Protein AF-A0A2D6VKR4-F1 (afdb_monomer_lite)

Foldseek 3Di:
DALCCQLVCCDADAPLPDACQQPAEQASVCANVQQYAHANLNYACQNYAELHCNCANVQNHAYENQNYACQNHAEQHLNCALNQQYAYANLSYDCQNHPACHNNCHNHPNHDLLSLQSNQLRPLVHPRDDDPSLLSNADAPVCLLVLLCCCVVPVVNSCRRNRDQCFGRDLRYQELDCSCALVQCDADHNQVYACLNHQEQACNQHNVQQHAAANLPHNCQNHNYHHCNNPVVNNYDLQSLQSNCVRVVVHPNDDDDSVVSDDDHFDWWADWDWPDAQEDEAQDDFFAFRTFIDIGGPDPPWQKFKAWHDDFRACCQWGAGRRGTITGRDGHDCVVDFKGKTKMWMGTPNGRIDIDIHIHGYDDPDDDDDDDDDDDDDDDDDDPDDPPDWDWDWAAFEDEAPDFFFDFRTAIDIPPDDQPWDKDKFWDDDDFQQCVVQWDQDPNRTITGRGGHHPVPDDQWHKTKMKIDTPDPDIDIDMGIHGYDYNPDDDDDDDDDDDDDDDDDDDDDDDDDDDDDDDDDDDDDDDDDDDPQDQPQWWEKAWDDWDADPLRKTKTKIFTPGRNPFDWPWKAKWKDLDPVSRVIDGDTADDDPGMHIDIHPDDDAQGKMKMWIWIGGPRGIDIHDIDIDGHHHDDDDPDPPPDWDDPDPCWIADPFQGIWRDDPPQWIQRDVFGIKGQDPPNQAFIWGQDPFAGIDTDGNVCVVQCDDDDPQADWHDWAAGVVGDTWIQHRPVRDTHD

Radius of gyration: 37.95 Å; chains: 1; bounding box: 84×70×121 Å

Sequence (738 aa):
MGEMFQNAHAFDQAIGKWDTSSVINMGNMFIGARAFNQPIGNWDTSSVRTMTHMFTFAKSFNQPLNIWTVSSVVNMLNMFKSAESFNQDISDWNVSSVNDMSEMFDDTPALSNANRGKIHSAFSSNKNWPYDWLQYVVIDDSNFQTAINLWFDNNQEAITTFGHISDWNVSGVTDMSDAFMHRGTFNEDLAAWDVSQVLNMSQMFRGAFKFNQSIAHWEISNVSKMTNIFGDGSSLSDANKGLIHSTFSKNKNWPYDWSNYDVAPNSAPTDLNATGPLVILENQPIGSFVGQFTANDPDANTILTFTLVGGANDNHFFSIDTNGKLTAAAVFDYESNESYQIRVKVRDQFNLFVKHDFAVKVLDILKEGGKKEDEGSKGDKNSTKDTTVPKLTLSNHTIKANQPKGTIVGKISTEGHDKDHTVEYSLISGKGSKSNDLFYIGPFNNLRTKQSFDFDKDDRNMSVRVLAKGQGDSSLEKRFSLFLLNENFVDYNGTKPPYDDGNYTHDQNGTKPPLDDHNKTGDQKDTIDNPKKTLFGHPLVRTLDVNLSKEGNYQFTGKILSDGGGEILETGIEISNNLFFRNSQFVPVELKETRIKLVLTELEPGTRYYFRAYARNKLGESKGSIKRLLTPPEPQPKTFWSRLEDVGGSWKKSPWFGSFLLQENQWAYHEAMGWIYIPEEQKNGLWIWREANGWLWTDRQSWPFLWQNDFSNWLYLFPSRPGRDPIFYDYGYSKYRK

pLDDT: mean 72.86, std 21.3, range [21.88, 98.62]

Structure (mmCIF, N/CA/C/O backbone):
data_AF-A0A2D6VKR4-F1
#
_entry.id   AF-A0A2D6VKR4-F1
#
loop_
_atom_site.group_PDB
_atom_site.id
_atom_site.type_symbol
_atom_site.label_atom_id
_atom_site.label_alt_id
_atom_site.label_comp_id
_atom_site.label_asym_id
_atom_site.label_entity_id
_atom_site.label_seq_id
_atom_site.pdbx_PDB_ins_code
_atom_site.Cartn_x
_atom_site.Cartn_y
_atom_site.Cartn_z
_atom_site.occupancy
_atom_site.B_iso_or_equiv
_atom_site.auth_seq_id
_atom_site.auth_comp_id
_atom_site.auth_asym_id
_atom_site.auth_atom_id
_atom_site.pdbx_PDB_model_num
ATOM 1 N N . MET A 1 1 ? -37.914 0.509 -2.077 1.00 85.56 1 MET A N 1
ATOM 2 C CA . MET A 1 1 ? -38.138 -0.835 -1.514 1.00 85.56 1 MET A CA 1
ATOM 3 C C . MET A 1 1 ? -37.143 -1.106 -0.380 1.00 85.56 1 MET A C 1
ATOM 5 O O . MET A 1 1 ? -36.602 -2.199 -0.300 1.00 85.56 1 MET A O 1
ATOM 9 N N . GLY A 1 2 ? -36.880 -0.129 0.499 1.00 84.06 2 GLY A N 1
ATOM 10 C CA . GLY A 1 2 ? -35.953 -0.353 1.610 1.00 84.06 2 GLY A CA 1
ATOM 11 C C . GLY A 1 2 ? -36.505 -1.368 2.613 1.00 84.06 2 GLY A C 1
ATOM 12 O O . GLY A 1 2 ? -37.723 -1.515 2.710 1.00 84.06 2 GLY A O 1
ATOM 13 N N . GLU A 1 3 ? -35.613 -2.079 3.306 1.00 91.88 3 GLU A N 1
ATOM 14 C CA . GLU A 1 3 ? -35.911 -3.031 4.406 1.00 91.88 3 GLU A CA 1
ATOM 15 C C . GLU A 1 3 ? -36.812 -4.235 4.048 1.00 91.88 3 GLU A C 1
ATOM 17 O O . GLU A 1 3 ? -37.084 -5.081 4.895 1.00 91.88 3 GLU A O 1
ATOM 22 N N . MET A 1 4 ? -37.242 -4.367 2.788 1.00 93.31 4 MET A N 1
ATOM 23 C CA . MET A 1 4 ? -38.348 -5.246 2.381 1.00 93.31 4 MET A CA 1
ATOM 24 C C . MET A 1 4 ? -38.142 -6.744 2.670 1.00 93.31 4 MET A C 1
ATOM 26 O O . MET A 1 4 ? -39.122 -7.451 2.906 1.00 93.31 4 MET A O 1
ATOM 30 N N . PHE A 1 5 ? -36.895 -7.221 2.675 1.00 95.81 5 PHE A N 1
ATOM 31 C CA . PHE A 1 5 ? -36.516 -8.592 3.033 1.00 95.81 5 PHE A CA 1
ATOM 32 C C . PHE A 1 5 ? -35.473 -8.631 4.167 1.00 95.81 5 PHE A C 1
ATOM 34 O O . PHE A 1 5 ? -34.733 -9.609 4.308 1.00 95.81 5 PHE A O 1
ATOM 41 N N . GLN A 1 6 ? -35.423 -7.586 5.004 1.00 93.44 6 GLN A N 1
ATOM 42 C CA . GLN A 1 6 ? -34.548 -7.525 6.175 1.00 93.44 6 GLN A CA 1
ATOM 43 C C . GLN A 1 6 ? -34.755 -8.746 7.089 1.00 93.44 6 GLN A C 1
ATOM 45 O O . GLN A 1 6 ? -35.867 -9.063 7.506 1.00 93.44 6 GLN A O 1
ATOM 50 N N . ASN A 1 7 ? -33.654 -9.429 7.407 1.00 90.75 7 ASN A N 1
ATOM 51 C CA . ASN A 1 7 ? -33.581 -10.654 8.207 1.00 90.75 7 ASN A CA 1
ATOM 52 C C . ASN A 1 7 ? -34.474 -11.812 7.723 1.00 90.75 7 ASN A C 1
ATOM 54 O O . ASN A 1 7 ? -34.692 -12.778 8.457 1.00 90.75 7 ASN A O 1
ATOM 58 N N . ALA A 1 8 ? -34.923 -11.792 6.464 1.00 92.12 8 ALA A N 1
ATOM 59 C CA . ALA A 1 8 ? -35.636 -12.902 5.843 1.00 92.12 8 ALA A CA 1
ATOM 60 C C . ALA A 1 8 ? -34.650 -14.032 5.473 1.00 92.12 8 ALA A C 1
ATOM 62 O O . ALA A 1 8 ? -34.395 -14.306 4.304 1.00 92.12 8 ALA A O 1
ATOM 63 N N . HIS A 1 9 ? -34.049 -14.681 6.479 1.00 90.94 9 HIS A N 1
ATOM 64 C CA . HIS A 1 9 ? -32.881 -15.564 6.328 1.00 90.94 9 HIS A CA 1
ATOM 65 C C . HIS A 1 9 ? -33.040 -16.686 5.283 1.00 90.94 9 HIS A C 1
ATOM 67 O O . HIS A 1 9 ? -32.046 -17.084 4.681 1.00 90.94 9 HIS A O 1
ATOM 73 N N . ALA A 1 10 ? -34.265 -17.182 5.080 1.00 94.81 10 ALA A N 1
ATOM 74 C CA . ALA A 1 10 ? -34.608 -18.251 4.138 1.00 94.81 10 ALA A CA 1
ATOM 75 C C . ALA A 1 10 ? -35.310 -17.751 2.853 1.00 94.81 10 ALA A C 1
ATOM 77 O O . ALA A 1 10 ? -35.881 -18.552 2.114 1.00 94.81 10 ALA A O 1
ATOM 78 N N . PHE A 1 11 ? -35.326 -16.439 2.596 1.00 96.12 11 PHE A N 1
ATOM 79 C CA . PHE A 1 11 ? -35.932 -15.879 1.391 1.00 96.12 11 PHE A CA 1
ATOM 80 C C . PHE A 1 11 ? -35.013 -16.057 0.179 1.00 96.12 11 PHE A C 1
ATOM 82 O O . PHE A 1 11 ? -33.956 -15.443 0.095 1.00 96.12 11 PHE A O 1
ATOM 89 N N . ASP A 1 12 ? -35.462 -16.863 -0.779 1.00 96.56 12 ASP A N 1
ATOM 90 C CA . ASP A 1 12 ? -34.831 -17.039 -2.087 1.00 96.56 12 ASP A CA 1
ATOM 91 C C . ASP A 1 12 ? -35.929 -17.250 -3.146 1.00 96.56 12 ASP A C 1
ATOM 93 O O . ASP A 1 12 ? -36.157 -18.354 -3.632 1.00 96.56 12 ASP A O 1
ATOM 97 N N . GLN A 1 13 ? -36.744 -16.217 -3.403 1.00 96.94 13 GLN A N 1
ATOM 98 C CA . GLN A 1 13 ? -37.906 -16.294 -4.307 1.00 96.94 13 GLN A CA 1
ATOM 99 C C . GLN A 1 13 ? -37.791 -15.297 -5.463 1.00 96.94 13 GLN A C 1
ATOM 101 O O . GLN A 1 13 ? -37.362 -14.160 -5.279 1.00 96.94 13 GLN A O 1
ATOM 106 N N . ALA A 1 14 ? -38.162 -15.735 -6.668 1.00 96.12 14 ALA A N 1
ATOM 107 C CA . ALA A 1 14 ? -37.860 -15.034 -7.913 1.00 96.12 14 ALA A CA 1
ATOM 108 C C . ALA A 1 14 ? -38.574 -13.670 -8.043 1.00 96.12 14 ALA A C 1
ATOM 110 O O . ALA A 1 14 ? -39.765 -13.598 -8.348 1.00 96.12 14 ALA A O 1
ATOM 111 N N . ILE A 1 15 ? -37.807 -12.586 -7.881 1.00 97.06 15 ILE A N 1
ATOM 112 C CA . ILE A 1 15 ? -38.267 -11.181 -7.940 1.00 97.06 15 ILE A CA 1
ATOM 113 C C . ILE A 1 15 ? -37.650 -10.361 -9.091 1.00 97.06 15 ILE A C 1
ATOM 115 O O . ILE A 1 15 ? -38.004 -9.201 -9.291 1.00 97.06 15 ILE A O 1
ATOM 119 N N . GLY A 1 16 ? -36.806 -10.966 -9.935 1.00 94.69 16 GLY A N 1
ATOM 120 C CA . GLY A 1 16 ? -36.183 -10.328 -11.112 1.00 94.69 16 GLY A CA 1
ATOM 121 C C . GLY A 1 16 ? -37.137 -9.871 -12.233 1.00 94.69 16 GLY A C 1
ATOM 122 O O . GLY A 1 16 ? -36.677 -9.478 -13.300 1.00 94.69 16 GLY A O 1
ATOM 123 N N . LYS A 1 17 ? -38.459 -9.948 -12.020 1.00 96.81 17 LYS A N 1
ATOM 124 C CA . LYS A 1 17 ? -39.517 -9.432 -12.914 1.00 96.81 17 LYS A CA 1
ATOM 125 C C . LYS A 1 17 ? -40.234 -8.191 -12.362 1.00 96.81 17 LYS A C 1
ATOM 127 O O . LYS A 1 17 ? -41.232 -7.767 -12.938 1.00 96.81 17 LYS A O 1
ATOM 132 N N . TRP A 1 18 ? -39.802 -7.663 -11.219 1.00 96.75 18 TRP A N 1
ATOM 133 C CA . TRP A 1 18 ? -40.366 -6.442 -10.648 1.00 96.75 18 TRP A CA 1
ATOM 134 C C . TRP A 1 18 ? -39.934 -5.210 -11.447 1.00 96.75 18 TRP A C 1
ATOM 136 O O . TRP A 1 18 ? -38.779 -5.108 -11.849 1.00 96.75 18 TRP A O 1
ATOM 146 N N . ASP A 1 19 ? -40.857 -4.267 -11.635 1.00 97.19 19 ASP A N 1
ATOM 147 C CA . ASP A 1 19 ? -40.530 -2.925 -12.112 1.00 97.19 19 ASP A CA 1
ATOM 148 C C . ASP A 1 19 ? -39.933 -2.116 -10.951 1.00 97.19 19 ASP A C 1
ATOM 150 O O . ASP A 1 19 ? -40.583 -1.889 -9.925 1.00 97.19 19 ASP A O 1
ATOM 154 N N . THR A 1 20 ? -38.675 -1.713 -11.108 1.00 97.25 20 THR A N 1
ATOM 155 C CA . THR A 1 20 ? -37.923 -0.911 -10.137 1.00 97.25 20 THR A CA 1
ATOM 156 C C . THR A 1 20 ? -37.637 0.511 -10.620 1.00 97.25 20 THR A C 1
ATOM 158 O O . THR A 1 20 ? -37.043 1.284 -9.872 1.00 97.25 20 THR A O 1
ATOM 161 N N . SER A 1 21 ? -38.107 0.898 -11.812 1.00 97.38 21 SER A N 1
ATOM 162 C CA . SER A 1 21 ? -37.782 2.175 -12.477 1.00 97.38 21 SER A CA 1
ATOM 163 C C . SER A 1 21 ? -38.080 3.423 -11.639 1.00 97.38 21 SER A C 1
ATOM 165 O O . SER A 1 21 ? -37.397 4.439 -11.743 1.00 97.38 21 SER A O 1
ATOM 167 N N . SER A 1 22 ? -39.080 3.346 -10.757 1.00 97.06 22 SER A N 1
ATOM 168 C CA . SER A 1 22 ? -39.495 4.429 -9.852 1.00 97.06 22 SER A CA 1
ATOM 169 C C . SER A 1 22 ? -38.917 4.317 -8.427 1.00 97.06 22 SER A C 1
ATOM 171 O O . SER A 1 22 ? -39.342 5.040 -7.523 1.00 97.06 22 SER A O 1
ATOM 173 N N . VAL A 1 23 ? -37.980 3.396 -8.170 1.00 97.69 23 VAL A N 1
ATOM 174 C CA . VAL A 1 23 ? -37.443 3.141 -6.823 1.00 97.69 23 VAL A CA 1
ATOM 175 C C . VAL A 1 23 ? -36.284 4.086 -6.503 1.00 97.69 23 VAL A C 1
ATOM 177 O O . VAL A 1 23 ? -35.209 3.995 -7.078 1.00 97.69 23 VAL A O 1
ATOM 180 N N . ILE A 1 24 ? -36.487 4.957 -5.511 1.00 96.94 24 ILE A N 1
ATOM 181 C CA . ILE A 1 24 ? -35.480 5.935 -5.054 1.00 96.94 24 ILE A CA 1
ATOM 182 C C . ILE A 1 24 ? -34.554 5.361 -3.960 1.00 96.94 24 ILE A C 1
ATOM 184 O O . ILE A 1 24 ? -33.400 5.768 -3.830 1.00 96.94 24 ILE A O 1
ATOM 188 N N . ASN A 1 25 ? -35.034 4.399 -3.169 1.00 96.75 25 ASN A N 1
ATOM 189 C CA . ASN A 1 25 ? -34.314 3.830 -2.025 1.00 96.75 25 ASN A CA 1
ATOM 190 C C . ASN A 1 25 ? -34.387 2.291 -2.049 1.00 96.75 25 ASN A C 1
ATOM 192 O O . ASN A 1 25 ? -35.492 1.730 -2.057 1.00 96.75 25 ASN A O 1
ATOM 196 N N . MET A 1 26 ? -33.221 1.635 -2.051 1.00 97.81 26 MET A N 1
ATOM 197 C CA . MET A 1 26 ? -33.034 0.178 -1.930 1.00 97.81 26 MET A CA 1
ATOM 198 C C . MET A 1 26 ? -32.173 -0.212 -0.707 1.00 97.81 26 MET A C 1
ATOM 200 O O . MET A 1 26 ? -31.760 -1.363 -0.579 1.00 97.81 26 MET A O 1
ATOM 204 N N . GLY A 1 27 ? -31.899 0.727 0.203 1.00 96.31 27 GLY A N 1
ATOM 205 C CA . GLY A 1 27 ? -31.113 0.467 1.408 1.00 96.31 27 GLY A CA 1
ATOM 206 C C . GLY A 1 27 ? -31.760 -0.584 2.317 1.00 96.31 27 GLY A C 1
ATOM 207 O O . GLY A 1 27 ? -32.985 -0.722 2.357 1.00 96.31 27 GLY A O 1
ATOM 208 N N . ASN A 1 28 ? -30.937 -1.357 3.025 1.00 95.12 28 ASN A N 1
ATOM 209 C CA . ASN A 1 28 ? -31.336 -2.469 3.894 1.00 95.12 28 ASN A CA 1
ATOM 210 C C . ASN A 1 28 ? -32.180 -3.572 3.200 1.00 95.12 28 ASN A C 1
ATOM 212 O O . ASN A 1 28 ? -32.733 -4.420 3.896 1.00 95.12 28 ASN A O 1
ATOM 216 N N . MET A 1 29 ? -32.355 -3.580 1.867 1.00 96.62 29 MET A N 1
ATOM 217 C CA . MET A 1 29 ? -33.404 -4.396 1.228 1.00 96.62 29 MET A CA 1
ATOM 218 C C . MET A 1 29 ? -33.239 -5.907 1.450 1.00 96.62 29 MET A C 1
ATOM 220 O O . MET A 1 29 ? -34.244 -6.576 1.682 1.00 96.62 29 MET A O 1
ATOM 224 N N . PHE A 1 30 ? -32.006 -6.425 1.435 1.00 97.56 30 PHE A N 1
ATOM 225 C CA . PHE A 1 30 ? -31.678 -7.839 1.665 1.00 97.56 30 PHE A CA 1
ATOM 226 C C . PHE A 1 30 ? -30.737 -8.050 2.862 1.00 97.56 30 PHE A C 1
ATOM 228 O O . PHE A 1 30 ? -30.095 -9.099 2.956 1.00 97.56 30 PHE A O 1
ATOM 235 N N . ILE A 1 31 ? -30.642 -7.089 3.795 1.00 96.88 31 ILE A N 1
ATOM 236 C CA . ILE A 1 31 ? -29.760 -7.239 4.963 1.00 96.88 31 ILE A CA 1
ATOM 237 C C . ILE A 1 31 ? -30.145 -8.485 5.769 1.00 96.88 31 ILE A C 1
ATOM 239 O O . ILE A 1 31 ? -31.278 -8.625 6.224 1.00 96.88 31 ILE A O 1
ATOM 243 N N . GLY A 1 32 ? -29.216 -9.425 5.926 1.00 88.50 32 GLY A N 1
ATOM 244 C CA . GLY A 1 32 ? -29.462 -10.701 6.594 1.00 88.50 32 GLY A CA 1
ATOM 245 C C . GLY A 1 32 ? -30.351 -11.686 5.823 1.00 88.50 32 GLY A C 1
ATOM 246 O O . GLY A 1 32 ? -30.724 -12.711 6.397 1.00 88.50 32 GLY A O 1
ATOM 247 N N . ALA A 1 33 ? -30.682 -11.455 4.548 1.00 94.25 33 ALA A N 1
ATOM 248 C CA . ALA A 1 33 ? -31.381 -12.425 3.695 1.00 94.25 33 ALA A CA 1
ATOM 249 C C . ALA A 1 33 ? -30.411 -13.530 3.224 1.00 94.25 33 ALA A C 1
ATOM 251 O O . ALA A 1 33 ? -30.072 -13.643 2.050 1.00 94.25 33 ALA A O 1
ATOM 252 N N . ARG A 1 34 ? -29.901 -14.319 4.180 1.00 95.69 34 ARG A N 1
ATOM 253 C CA . ARG A 1 34 ? -28.723 -15.197 4.028 1.00 95.69 34 ARG A CA 1
ATOM 254 C C . ARG A 1 34 ? -28.776 -16.130 2.816 1.00 95.69 34 ARG A C 1
ATOM 256 O O . ARG A 1 34 ? -27.740 -16.313 2.190 1.00 95.69 34 ARG A O 1
ATOM 263 N N . ALA A 1 35 ? -29.943 -16.700 2.509 1.00 96.25 35 ALA A N 1
ATOM 264 C CA . ALA A 1 35 ? -30.140 -17.635 1.399 1.00 96.25 35 ALA A CA 1
ATOM 265 C C . ALA A 1 35 ? -30.378 -16.975 0.024 1.00 96.25 35 ALA A C 1
ATOM 267 O O . ALA A 1 35 ? -30.402 -17.687 -0.975 1.00 96.25 35 ALA A O 1
ATOM 268 N N . PHE A 1 36 ? -30.576 -15.654 -0.047 1.00 98.31 36 PHE A N 1
ATOM 269 C CA . PHE A 1 36 ? -31.013 -14.982 -1.271 1.00 98.31 36 PHE A CA 1
ATOM 270 C C . PHE A 1 36 ? -29.933 -14.991 -2.362 1.00 98.31 36 PHE A C 1
ATOM 272 O O . PHE A 1 36 ? -28.846 -14.446 -2.174 1.00 98.31 36 PHE A O 1
ATOM 279 N N . ASN A 1 37 ? -30.251 -15.559 -3.527 1.00 98.12 37 ASN A N 1
ATOM 280 C CA . ASN A 1 37 ? -29.364 -15.598 -4.692 1.00 98.12 37 ASN A CA 1
ATOM 281 C C . ASN A 1 37 ? -30.137 -15.519 -6.029 1.00 98.12 37 ASN A C 1
ATOM 283 O O . ASN A 1 37 ? -29.706 -16.072 -7.039 1.00 98.12 37 ASN A O 1
ATOM 287 N N . GLN A 1 38 ? -31.301 -14.858 -6.058 1.00 98.00 38 GLN A N 1
ATOM 288 C CA . GLN A 1 38 ? -32.125 -14.765 -7.272 1.00 98.00 38 GLN A CA 1
ATOM 289 C C . GLN A 1 38 ? -31.621 -13.695 -8.253 1.00 98.00 38 GLN A C 1
ATOM 291 O O . GLN A 1 38 ? -31.238 -12.606 -7.819 1.00 98.00 38 GLN A O 1
ATOM 296 N N . PRO A 1 39 ? -31.681 -13.942 -9.577 1.00 97.25 39 PRO A N 1
ATOM 297 C CA . PRO A 1 39 ? -31.188 -13.005 -10.583 1.00 97.25 39 PRO A CA 1
ATOM 298 C C . PRO A 1 39 ? -32.005 -11.704 -10.598 1.00 97.25 39 PRO A C 1
ATOM 300 O O . PRO A 1 39 ? -33.188 -11.700 -10.945 1.00 97.25 39 PRO A O 1
ATOM 303 N N . ILE A 1 40 ? -31.344 -10.597 -10.251 1.00 97.94 40 ILE A N 1
ATOM 304 C CA . ILE A 1 40 ? -31.904 -9.231 -10.188 1.00 97.94 40 ILE A CA 1
ATOM 305 C C . ILE A 1 40 ? -31.124 -8.208 -11.035 1.00 97.94 40 ILE A C 1
ATOM 307 O O . ILE A 1 40 ? -31.418 -7.017 -10.992 1.00 97.94 40 ILE A O 1
ATOM 311 N N . GLY A 1 41 ? -30.167 -8.654 -11.860 1.00 96.12 41 GLY A N 1
ATOM 312 C CA . GLY A 1 41 ? -29.412 -7.772 -12.762 1.00 96.12 41 GLY A CA 1
ATOM 313 C C . GLY A 1 41 ? -30.306 -6.946 -13.701 1.00 96.12 41 GLY A C 1
ATOM 314 O O . GLY A 1 41 ? -30.007 -5.794 -13.969 1.00 96.12 41 GLY A O 1
ATOM 315 N N . ASN A 1 42 ? -31.460 -7.484 -14.114 1.00 96.25 42 ASN A N 1
ATOM 316 C CA . ASN A 1 42 ? -32.424 -6.808 -14.998 1.00 96.25 42 ASN A CA 1
ATOM 317 C C . ASN A 1 42 ? -33.233 -5.667 -14.336 1.00 96.25 42 ASN A C 1
ATOM 319 O O . ASN A 1 42 ? -34.141 -5.129 -14.969 1.00 96.25 42 ASN A O 1
ATOM 323 N N . TRP A 1 43 ? -32.981 -5.334 -13.067 1.00 97.88 43 TRP A N 1
ATOM 324 C CA . TRP A 1 43 ? -33.627 -4.206 -12.394 1.00 97.88 43 TRP A CA 1
ATOM 325 C C . TRP A 1 43 ? -33.088 -2.860 -12.900 1.00 97.88 43 TRP A C 1
ATOM 327 O O . TRP A 1 43 ? -31.880 -2.643 -12.961 1.00 97.88 43 TRP A O 1
ATOM 337 N N . ASP A 1 44 ? -33.992 -1.925 -13.198 1.00 97.75 44 ASP A N 1
ATOM 338 C CA . ASP A 1 44 ? -33.638 -0.522 -13.418 1.00 97.75 44 ASP A CA 1
ATOM 339 C C . ASP A 1 44 ? -33.310 0.137 -12.070 1.00 97.75 44 ASP A C 1
ATOM 341 O O . ASP A 1 44 ? -34.152 0.190 -11.167 1.00 97.75 44 ASP A O 1
ATOM 345 N N . THR A 1 45 ? -32.078 0.625 -11.937 1.00 97.75 45 THR A N 1
ATOM 346 C CA . THR A 1 45 ? -31.575 1.324 -10.748 1.00 97.75 45 THR A CA 1
ATOM 347 C C . THR A 1 45 ? -31.337 2.819 -10.974 1.00 97.75 45 THR A C 1
ATOM 349 O O . THR A 1 45 ? -30.872 3.498 -10.061 1.00 97.75 45 THR A O 1
ATOM 352 N N . SER A 1 46 ? -31.653 3.367 -12.152 1.00 97.94 46 SER A N 1
ATOM 353 C CA . SER A 1 46 ? -31.311 4.751 -12.533 1.00 97.94 46 SER A CA 1
ATOM 354 C C . SER A 1 46 ? -31.941 5.824 -11.621 1.00 97.94 46 SER A C 1
ATOM 356 O O . SER A 1 46 ? -31.340 6.868 -11.336 1.00 97.94 46 SER A O 1
ATOM 358 N N . SER A 1 47 ? -33.127 5.543 -11.076 1.00 97.75 47 SER A N 1
ATOM 359 C CA . SER A 1 47 ? -33.812 6.385 -10.082 1.00 97.75 47 SER A CA 1
ATOM 360 C C . SER A 1 47 ? -33.295 6.231 -8.647 1.00 97.75 47 SER A C 1
ATOM 362 O O . SER A 1 47 ? -33.644 7.047 -7.789 1.00 97.75 47 SER A O 1
ATOM 364 N N . VAL A 1 48 ? -32.451 5.237 -8.354 1.00 98.31 48 VAL A N 1
ATOM 365 C CA . VAL A 1 48 ? -31.971 4.961 -6.991 1.00 98.31 48 VAL A CA 1
ATOM 366 C C . VAL A 1 48 ? -31.005 6.056 -6.532 1.00 98.31 48 VAL A C 1
ATOM 368 O O . VAL A 1 48 ? -30.278 6.658 -7.325 1.00 98.31 48 VAL A O 1
ATOM 371 N N . ARG A 1 49 ? -31.030 6.358 -5.230 1.00 96.38 49 ARG A N 1
ATOM 372 C CA . ARG A 1 49 ? -30.150 7.327 -4.555 1.00 96.38 49 ARG A CA 1
ATOM 373 C C . ARG A 1 49 ? -29.371 6.717 -3.385 1.00 96.38 49 ARG A C 1
ATOM 375 O O . ARG A 1 49 ? -28.297 7.209 -3.059 1.00 96.38 49 ARG A O 1
ATOM 382 N N . THR A 1 50 ? -29.858 5.633 -2.779 1.00 96.44 50 THR A N 1
ATOM 383 C CA . THR A 1 50 ? -29.180 4.908 -1.685 1.00 96.44 50 THR A CA 1
ATOM 384 C C . THR A 1 50 ? -29.324 3.394 -1.850 1.00 96.44 50 THR A C 1
ATOM 386 O O . THR A 1 50 ? -30.419 2.891 -2.131 1.00 96.44 50 THR A O 1
ATOM 389 N N . MET A 1 51 ? -28.198 2.700 -1.649 1.00 98.00 51 MET A N 1
ATOM 390 C CA . MET A 1 51 ? -28.056 1.239 -1.576 1.00 98.00 51 MET A CA 1
ATOM 391 C C . MET A 1 51 ? -27.348 0.812 -0.268 1.00 98.00 51 MET A C 1
ATOM 393 O O . MET A 1 51 ? -26.760 -0.265 -0.177 1.00 98.00 51 MET A O 1
ATOM 397 N N . THR A 1 52 ? -27.400 1.669 0.757 1.00 96.81 52 THR A N 1
ATOM 398 C CA . THR A 1 52 ? -26.807 1.469 2.091 1.00 96.81 52 THR A CA 1
ATOM 399 C C . THR A 1 52 ? -27.220 0.112 2.676 1.00 96.81 52 THR A C 1
ATOM 401 O O . THR A 1 52 ? -28.409 -0.189 2.735 1.00 96.81 52 THR A O 1
ATOM 404 N N . HIS A 1 53 ? -26.262 -0.722 3.077 1.00 96.25 53 HIS A N 1
ATOM 405 C CA . HIS A 1 53 ? -26.462 -2.094 3.570 1.00 96.25 53 HIS A CA 1
ATOM 406 C C . HIS A 1 53 ? -27.294 -3.045 2.673 1.00 96.25 53 HIS A C 1
ATOM 408 O O . HIS A 1 53 ? -27.866 -4.015 3.179 1.00 96.25 53 HIS A O 1
ATOM 414 N N . MET A 1 54 ? -27.433 -2.791 1.362 1.00 97.56 54 MET A N 1
ATOM 415 C CA . MET A 1 54 ? -28.422 -3.503 0.530 1.00 97.56 54 MET A CA 1
ATOM 416 C C . MET A 1 54 ? -28.294 -5.036 0.573 1.00 97.56 54 MET A C 1
ATOM 418 O O . MET A 1 54 ? -29.327 -5.704 0.611 1.00 97.56 54 MET A O 1
ATOM 422 N N . PHE A 1 55 ? -27.071 -5.577 0.629 1.00 98.31 55 PHE A N 1
ATOM 423 C CA . PHE A 1 55 ? -26.760 -7.012 0.693 1.00 98.31 55 PHE A CA 1
ATOM 424 C C . PHE A 1 55 ? -25.914 -7.404 1.922 1.00 98.31 55 PHE A C 1
ATOM 426 O O . PHE A 1 55 ? -25.301 -8.473 1.933 1.00 98.31 55 PHE A O 1
ATOM 433 N N . THR A 1 56 ? -25.870 -6.582 2.979 1.00 97.94 56 THR A N 1
ATOM 434 C CA . THR A 1 56 ? -25.089 -6.903 4.189 1.00 97.94 56 THR A CA 1
ATOM 435 C C . THR A 1 56 ? -25.556 -8.235 4.805 1.00 97.94 56 THR A C 1
ATOM 437 O O . THR A 1 56 ? -26.749 -8.441 5.012 1.00 97.94 56 THR A O 1
ATOM 440 N N . PHE A 1 57 ? -24.652 -9.173 5.094 1.00 93.81 57 PHE A N 1
ATOM 441 C CA . PHE A 1 57 ? -24.958 -10.557 5.511 1.00 93.81 57 PHE A CA 1
ATOM 442 C C . PHE A 1 57 ? -25.830 -11.390 4.534 1.00 93.81 57 PHE A C 1
ATOM 444 O O . PHE A 1 57 ? -26.364 -12.434 4.934 1.00 93.81 57 PHE A O 1
ATOM 451 N N . ALA A 1 58 ? -25.978 -11.001 3.261 1.00 94.81 58 ALA A N 1
ATOM 452 C CA . ALA A 1 58 ? -26.630 -11.816 2.225 1.00 94.81 58 ALA A CA 1
ATOM 453 C C . ALA A 1 58 ? -25.675 -12.921 1.720 1.00 94.81 58 ALA A C 1
ATOM 455 O O . ALA A 1 58 ? -25.233 -12.927 0.575 1.00 94.81 58 ALA A O 1
ATOM 456 N N . LYS A 1 59 ? -25.308 -13.840 2.623 1.00 95.19 59 LYS A N 1
ATOM 457 C CA . LYS A 1 59 ? -24.203 -14.808 2.480 1.00 95.19 59 LYS A CA 1
ATOM 458 C C . LYS A 1 59 ? -24.160 -15.570 1.151 1.00 95.19 59 LYS A C 1
ATOM 460 O O . LYS A 1 59 ? -23.068 -15.783 0.630 1.00 95.19 59 LYS A O 1
ATOM 465 N N . SER A 1 60 ? -25.304 -15.987 0.606 1.00 97.81 60 SER A N 1
ATOM 466 C CA . SER A 1 60 ? -25.390 -16.745 -0.654 1.00 97.81 60 SER A CA 1
ATOM 467 C C . SER A 1 60 ? -25.444 -15.889 -1.927 1.00 97.81 60 SER A C 1
ATOM 469 O O . SER A 1 60 ? -25.430 -16.460 -3.016 1.00 97.81 60 SER A O 1
ATOM 471 N N . PHE A 1 61 ? -25.509 -14.558 -1.830 1.00 98.62 61 PHE A N 1
ATOM 472 C CA . PHE A 1 61 ? -25.741 -13.695 -2.987 1.00 98.62 61 PHE A CA 1
ATOM 473 C C . PHE A 1 61 ? -24.506 -13.577 -3.894 1.00 98.62 61 PHE A C 1
ATOM 475 O O . PHE A 1 61 ? -23.451 -13.102 -3.475 1.00 98.62 61 PHE A O 1
ATOM 482 N N . ASN A 1 62 ? -24.648 -13.984 -5.159 1.00 98.12 62 ASN A N 1
ATOM 483 C CA . ASN A 1 62 ? -23.590 -13.908 -6.168 1.00 98.12 62 ASN A CA 1
ATOM 484 C C . ASN A 1 62 ? -24.165 -13.803 -7.599 1.00 98.12 62 ASN A C 1
ATOM 486 O O . ASN A 1 62 ? -23.835 -14.608 -8.469 1.00 98.12 62 ASN A O 1
ATOM 490 N N . GLN A 1 63 ? -25.074 -12.849 -7.834 1.00 98.00 63 GLN A N 1
ATOM 491 C CA . GLN A 1 63 ? -25.721 -12.629 -9.140 1.00 98.00 63 GLN A CA 1
ATOM 492 C C . GLN A 1 63 ? -25.137 -11.411 -9.869 1.00 98.00 63 GLN A C 1
ATOM 494 O O . GLN A 1 63 ? -24.877 -10.409 -9.206 1.00 98.00 63 GLN A O 1
ATOM 499 N N . PRO A 1 64 ? -24.972 -11.446 -11.206 1.00 96.88 64 PRO A N 1
ATOM 500 C CA . PRO A 1 64 ? -24.346 -10.362 -11.963 1.00 96.88 64 PRO A CA 1
ATOM 501 C C . PRO A 1 64 ? -25.149 -9.058 -11.892 1.00 96.88 64 PRO A C 1
ATOM 503 O O . PRO A 1 64 ? -26.358 -9.046 -12.137 1.00 96.88 64 PRO A O 1
ATOM 506 N N . LEU A 1 65 ? -24.447 -7.960 -11.586 1.00 97.69 65 LEU A N 1
ATOM 507 C CA . LEU A 1 65 ? -25.004 -6.609 -11.417 1.00 97.69 65 LEU A CA 1
ATOM 508 C C . LEU A 1 65 ? -24.368 -5.556 -12.346 1.00 97.69 65 LEU A C 1
ATOM 510 O O . LEU A 1 65 ? -24.648 -4.367 -12.207 1.00 97.69 65 LEU A O 1
ATOM 514 N N . ASN A 1 66 ? -23.504 -5.950 -13.284 1.00 93.44 66 ASN A N 1
ATOM 515 C CA . ASN A 1 66 ? -22.717 -5.006 -14.086 1.00 93.44 66 ASN A CA 1
ATOM 516 C C . ASN A 1 66 ? -23.580 -4.075 -14.969 1.00 93.44 66 ASN A C 1
ATOM 518 O O . ASN A 1 66 ? -23.185 -2.949 -15.242 1.00 93.44 66 ASN A O 1
ATOM 522 N N . ILE A 1 67 ? -24.796 -4.500 -15.339 1.00 94.56 67 ILE A N 1
ATOM 523 C CA . ILE A 1 67 ? -25.758 -3.684 -16.103 1.00 94.56 67 ILE A CA 1
ATOM 524 C C . ILE A 1 67 ? -26.562 -2.672 -15.255 1.00 94.56 67 ILE A C 1
ATOM 526 O O . ILE A 1 67 ? -27.372 -1.924 -15.806 1.00 94.56 67 ILE A O 1
ATOM 530 N N . TRP A 1 68 ? -26.370 -2.621 -13.930 1.00 98.06 68 TRP A N 1
ATOM 531 C CA . TRP A 1 68 ? -27.037 -1.638 -13.068 1.00 98.06 68 TRP A CA 1
ATOM 532 C C . TRP A 1 68 ? -26.506 -0.217 -13.303 1.00 98.06 68 TRP A C 1
ATOM 534 O O . TRP A 1 68 ? -25.318 0.070 -13.175 1.00 98.06 68 TRP A O 1
ATOM 544 N N . THR A 1 69 ? -27.416 0.719 -13.576 1.00 97.69 69 THR A N 1
ATOM 545 C CA . THR A 1 69 ? -27.089 2.146 -13.689 1.00 97.69 69 THR A CA 1
ATOM 546 C C . THR A 1 69 ? -27.057 2.778 -12.298 1.00 97.69 69 THR A C 1
ATOM 548 O O . THR A 1 69 ? -28.099 3.145 -11.756 1.00 97.69 69 THR A O 1
ATOM 551 N N . VAL A 1 70 ? -25.866 2.896 -11.705 1.00 97.69 70 VAL A N 1
ATOM 552 C CA . VAL A 1 70 ? -25.673 3.429 -10.337 1.00 97.69 70 VAL A CA 1
ATOM 553 C C . VAL A 1 70 ? -25.214 4.893 -10.277 1.00 97.69 70 VAL A C 1
ATOM 555 O O . VAL A 1 70 ? -25.008 5.426 -9.193 1.00 97.69 70 VAL A O 1
ATOM 558 N N . SER A 1 71 ? -25.107 5.583 -11.417 1.00 97.56 71 SER A N 1
ATOM 559 C CA . SER A 1 71 ? -24.525 6.936 -11.537 1.00 97.56 71 SER A CA 1
ATOM 560 C C . SER A 1 71 ? -25.220 8.048 -10.736 1.00 97.56 71 SER A C 1
ATOM 562 O O . SER A 1 71 ? -24.665 9.135 -10.599 1.00 97.56 71 SER A O 1
ATOM 564 N N . SER A 1 72 ? -26.421 7.795 -10.205 1.00 97.69 72 SER A N 1
ATOM 565 C CA . SER A 1 72 ? -27.146 8.715 -9.316 1.00 97.69 72 SER A CA 1
ATOM 566 C C . SER A 1 72 ? -27.152 8.296 -7.836 1.00 97.69 72 SER A C 1
ATOM 568 O O . SER A 1 72 ? -27.745 8.990 -7.007 1.00 97.69 72 SER A O 1
ATOM 570 N N . VAL A 1 73 ? -26.529 7.170 -7.481 1.00 98.38 73 VAL A N 1
ATOM 571 C CA . VAL A 1 73 ? -26.423 6.697 -6.095 1.00 98.38 73 VAL A CA 1
ATOM 572 C C . VAL A 1 73 ? -25.396 7.549 -5.347 1.00 98.38 73 VAL A C 1
ATOM 574 O O . VAL A 1 73 ? -24.303 7.795 -5.848 1.00 98.38 73 VAL A O 1
ATOM 577 N N . VAL A 1 74 ? -25.745 8.000 -4.138 1.00 97.38 74 VAL A N 1
ATOM 578 C CA . VAL A 1 74 ? -24.885 8.867 -3.310 1.00 97.38 74 VAL A CA 1
ATOM 579 C C . VAL A 1 74 ? -24.332 8.184 -2.056 1.00 97.38 74 VAL A C 1
ATOM 581 O O . VAL A 1 74 ? -23.437 8.739 -1.424 1.00 97.38 74 VAL A O 1
ATOM 584 N N . ASN A 1 75 ? -24.825 6.993 -1.696 1.00 94.06 75 ASN A N 1
ATOM 585 C CA . ASN A 1 75 ? -24.328 6.200 -0.565 1.00 94.06 75 ASN A CA 1
ATOM 586 C C . ASN A 1 75 ? -24.438 4.686 -0.853 1.00 94.06 75 ASN A C 1
ATOM 588 O O . ASN A 1 75 ? -25.517 4.198 -1.215 1.00 94.06 75 ASN A O 1
ATOM 592 N N . MET A 1 76 ? -23.319 3.979 -0.661 1.00 98.00 76 MET A N 1
ATOM 593 C CA . MET A 1 76 ? -23.148 2.521 -0.764 1.00 98.00 76 MET A CA 1
ATOM 594 C C . MET A 1 76 ? -22.473 1.934 0.498 1.00 98.00 76 MET A C 1
ATOM 596 O O . MET A 1 76 ? -21.877 0.857 0.442 1.00 98.00 76 MET A O 1
ATOM 600 N N . LEU A 1 77 ? -22.568 2.632 1.639 1.00 96.31 77 LEU A N 1
ATOM 601 C CA . LEU A 1 77 ? -22.089 2.184 2.952 1.00 96.31 77 LEU A CA 1
ATOM 602 C C . LEU A 1 77 ? -22.453 0.717 3.179 1.00 96.31 77 LEU A C 1
ATOM 604 O O . LEU A 1 77 ? -23.628 0.352 3.059 1.00 96.31 77 LEU A O 1
ATOM 608 N N . ASN A 1 78 ? -21.465 -0.109 3.535 1.00 95.06 78 ASN A N 1
ATOM 609 C CA . ASN A 1 78 ? -21.660 -1.508 3.915 1.00 95.06 78 ASN A CA 1
ATOM 610 C C . ASN A 1 78 ? -22.332 -2.414 2.847 1.00 95.06 78 ASN A C 1
ATOM 612 O O . ASN A 1 78 ? -22.738 -3.531 3.178 1.00 95.06 78 ASN A O 1
ATOM 616 N N . MET A 1 79 ? -22.490 -1.973 1.587 1.00 97.81 79 MET A N 1
ATOM 617 C CA . MET A 1 79 ? -23.437 -2.572 0.625 1.00 97.81 79 MET A CA 1
ATOM 618 C C . MET A 1 79 ? -23.315 -4.097 0.454 1.00 97.81 79 MET A C 1
ATOM 620 O O . MET A 1 79 ? -24.353 -4.751 0.362 1.00 97.81 79 MET A O 1
ATOM 624 N N . PHE A 1 80 ? -22.101 -4.658 0.468 1.00 98.38 80 PHE A N 1
ATOM 625 C CA . PHE A 1 80 ? -21.829 -6.099 0.380 1.00 98.38 80 PHE A CA 1
ATOM 626 C C . PHE A 1 80 ? -21.119 -6.672 1.625 1.00 98.38 80 PHE A C 1
ATOM 628 O O . PHE A 1 80 ? -20.589 -7.781 1.556 1.00 98.38 80 PHE A O 1
ATOM 635 N N . LYS A 1 81 ? -21.109 -5.974 2.776 1.00 97.50 81 LYS A N 1
ATOM 636 C CA . LYS A 1 81 ? -20.413 -6.459 3.985 1.00 97.50 81 LYS A CA 1
ATOM 637 C C . LYS A 1 81 ? -20.903 -7.846 4.405 1.00 97.50 81 LYS A C 1
ATOM 639 O O . LYS A 1 81 ? -22.106 -8.078 4.538 1.00 97.50 81 LYS A O 1
ATOM 644 N N . SER A 1 82 ? -19.980 -8.781 4.597 1.00 95.12 82 SER A N 1
ATOM 645 C CA . SER A 1 82 ? -20.263 -10.184 4.923 1.00 95.12 82 SER A CA 1
ATOM 646 C C . SER A 1 82 ? -21.167 -10.910 3.901 1.00 95.12 82 SER A C 1
ATOM 648 O O . SER A 1 82 ? -21.846 -11.887 4.240 1.00 95.12 82 SER A O 1
ATOM 650 N N . ALA A 1 83 ? -21.198 -10.457 2.639 1.00 95.44 83 ALA A N 1
ATOM 651 C CA . ALA A 1 83 ? -21.800 -11.182 1.516 1.00 95.44 83 ALA A CA 1
ATOM 652 C C . ALA A 1 83 ? -20.837 -12.285 1.038 1.00 95.44 83 ALA A C 1
ATOM 654 O O . ALA A 1 83 ? -20.181 -12.176 0.006 1.00 95.44 83 ALA A O 1
ATOM 655 N N . GLU A 1 84 ? -20.724 -13.346 1.842 1.00 96.25 84 GLU A N 1
ATOM 656 C CA . GLU A 1 84 ? -19.650 -14.352 1.772 1.00 96.25 84 GLU A CA 1
ATOM 657 C C . GLU A 1 84 ? -19.404 -14.989 0.395 1.00 96.25 84 GLU A C 1
ATOM 659 O O . GLU A 1 84 ? -18.266 -15.353 0.108 1.00 96.25 84 GLU A O 1
ATOM 664 N N . SER A 1 85 ? -20.432 -15.107 -0.454 1.00 97.69 85 SER A N 1
ATOM 665 C CA . SER A 1 85 ? -20.337 -15.692 -1.802 1.00 97.69 85 SER A CA 1
ATOM 666 C C . SER A 1 85 ? -20.086 -14.679 -2.928 1.00 97.69 85 SER A C 1
ATOM 668 O O . SER A 1 85 ? -19.914 -15.102 -4.071 1.00 97.69 85 SER A O 1
ATOM 670 N N . PHE A 1 86 ? -20.100 -13.369 -2.657 1.00 98.50 86 PHE A N 1
ATOM 671 C CA . PHE A 1 86 ? -20.076 -12.345 -3.703 1.00 98.50 86 PHE A CA 1
ATOM 672 C C . PHE A 1 86 ? -18.719 -12.289 -4.422 1.00 98.50 86 PHE A C 1
ATOM 674 O O . PHE A 1 86 ? -17.687 -11.988 -3.824 1.00 98.50 86 PHE A O 1
ATOM 681 N N . ASN A 1 87 ? -18.730 -12.556 -5.728 1.00 96.69 87 ASN A N 1
ATOM 682 C CA . ASN A 1 87 ? -17.556 -12.503 -6.597 1.00 96.69 87 ASN A CA 1
ATOM 683 C C . ASN A 1 87 ? -17.942 -12.067 -8.020 1.00 96.69 87 ASN A C 1
ATOM 685 O O . ASN A 1 87 ? -17.622 -12.744 -8.999 1.00 96.69 87 ASN A O 1
ATOM 689 N N . GLN A 1 88 ? -18.677 -10.962 -8.134 1.00 97.75 88 GLN A N 1
ATOM 690 C CA . GLN A 1 88 ? -19.079 -10.407 -9.426 1.00 97.75 88 GLN A CA 1
ATOM 691 C C . GLN A 1 88 ? -18.169 -9.262 -9.852 1.00 97.75 88 GLN A C 1
ATOM 693 O O . GLN A 1 88 ? -17.638 -8.524 -9.022 1.00 97.75 88 GLN A O 1
ATOM 698 N N . ASP A 1 89 ? -18.034 -9.115 -11.164 1.00 96.12 89 ASP A N 1
ATOM 699 C CA . ASP A 1 89 ? -17.427 -7.941 -11.768 1.00 96.12 89 ASP A CA 1
ATOM 700 C C . ASP A 1 89 ? -18.454 -6.800 -11.806 1.00 96.12 89 ASP A C 1
ATOM 702 O O . ASP A 1 89 ? -19.599 -6.999 -12.223 1.00 96.12 89 ASP A O 1
ATOM 706 N N . ILE A 1 90 ? -18.049 -5.622 -11.332 1.00 97.94 90 ILE A N 1
ATOM 707 C CA . ILE A 1 90 ? -18.865 -4.401 -11.313 1.00 97.94 90 ILE A CA 1
ATOM 708 C C . ILE A 1 90 ? -18.052 -3.158 -11.717 1.00 97.94 90 ILE A C 1
ATOM 710 O O . ILE A 1 90 ? -18.474 -2.041 -11.429 1.00 97.94 90 ILE A O 1
ATOM 714 N N . SER A 1 91 ? -16.899 -3.311 -12.387 1.00 95.75 91 SER A N 1
ATOM 715 C CA . SER A 1 91 ? -16.076 -2.159 -12.808 1.00 95.75 91 SER A CA 1
ATOM 716 C C . SER A 1 91 ? -16.792 -1.197 -13.768 1.00 95.75 91 SER A C 1
ATOM 718 O O . SER A 1 91 ? -16.412 -0.036 -13.864 1.00 95.75 91 SER A O 1
ATOM 720 N N . ASP A 1 92 ? -17.857 -1.655 -14.433 1.00 96.12 92 ASP A N 1
ATOM 721 C CA . ASP A 1 92 ? -18.735 -0.841 -15.290 1.00 96.12 92 ASP A CA 1
ATOM 722 C C . ASP A 1 92 ? -19.513 0.251 -14.508 1.00 96.12 92 ASP A C 1
ATOM 724 O O . ASP A 1 92 ? -20.096 1.165 -15.100 1.00 96.12 92 ASP A O 1
ATOM 728 N N . TRP A 1 93 ? -19.558 0.176 -13.172 1.00 98.00 93 TRP A N 1
ATOM 729 C CA . TRP A 1 93 ? -20.299 1.111 -12.323 1.00 98.00 93 TRP A CA 1
ATOM 730 C C . TRP A 1 93 ? -19.617 2.483 -12.211 1.00 98.00 93 TRP A C 1
ATOM 732 O O . TRP A 1 93 ? -18.592 2.650 -11.554 1.00 98.00 93 TRP A O 1
ATOM 742 N N . ASN A 1 94 ? -20.264 3.522 -12.744 1.00 97.12 94 ASN A N 1
ATOM 743 C CA . ASN A 1 94 ? -19.866 4.907 -12.488 1.00 97.12 94 ASN A CA 1
ATOM 744 C C . ASN A 1 94 ? -20.209 5.322 -11.042 1.00 97.12 94 ASN A C 1
ATOM 746 O O . ASN A 1 94 ? -21.322 5.772 -10.762 1.00 97.12 94 ASN A O 1
ATOM 750 N N . VAL A 1 95 ? -19.228 5.218 -10.140 1.00 97.62 95 VAL A N 1
ATOM 751 C CA . VAL A 1 95 ? -19.346 5.597 -8.720 1.00 97.62 95 VAL A CA 1
ATOM 752 C C . VAL A 1 95 ? -19.023 7.070 -8.420 1.00 97.62 95 VAL A C 1
ATOM 754 O O . VAL A 1 95 ? -18.952 7.444 -7.253 1.00 97.62 95 VAL A O 1
ATOM 757 N N . SER A 1 96 ? -18.838 7.941 -9.421 1.00 96.75 96 SER A N 1
ATOM 758 C CA . SER A 1 96 ? -18.355 9.329 -9.220 1.00 96.75 96 SER A CA 1
ATOM 759 C C . SER A 1 96 ? -19.223 10.213 -8.305 1.00 96.75 96 SER A C 1
ATOM 761 O O . SER A 1 96 ? -18.717 11.170 -7.722 1.00 96.75 96 SER A O 1
ATOM 763 N N . SER A 1 97 ? -20.513 9.890 -8.148 1.00 97.31 97 SER A N 1
ATOM 764 C CA . SER A 1 97 ? -21.449 10.607 -7.261 1.00 97.31 97 SER A CA 1
ATOM 765 C C . SER A 1 97 ? -21.570 10.009 -5.850 1.00 97.31 97 SER A C 1
ATOM 767 O O . SER A 1 97 ? -22.264 10.580 -5.002 1.00 97.31 97 SER A O 1
ATOM 769 N N . VAL A 1 98 ? -20.912 8.878 -5.571 1.00 98.25 98 VAL A N 1
ATOM 770 C CA . VAL A 1 98 ? -21.001 8.191 -4.276 1.00 98.25 98 VAL A CA 1
ATOM 771 C C . VAL A 1 98 ? -20.121 8.907 -3.248 1.00 98.25 98 VAL A C 1
ATOM 773 O O . VAL A 1 98 ? -18.913 9.043 -3.435 1.00 98.25 98 VAL A O 1
ATOM 776 N N . ASN A 1 99 ? -20.726 9.363 -2.150 1.00 97.00 99 ASN A N 1
ATOM 777 C CA . ASN A 1 99 ? -20.044 10.108 -1.085 1.00 97.00 99 ASN A CA 1
ATOM 778 C C . ASN A 1 99 ? -19.574 9.224 0.080 1.00 97.00 99 ASN A C 1
ATOM 780 O O . ASN A 1 99 ? -18.866 9.707 0.956 1.00 97.00 99 ASN A O 1
ATOM 784 N N . ASP A 1 100 ? -19.982 7.956 0.100 1.00 92.31 100 ASP A N 1
ATOM 785 C CA . ASP A 1 100 ? -19.681 7.001 1.163 1.00 92.31 100 ASP A CA 1
ATOM 786 C C . ASP A 1 100 ? -19.745 5.569 0.609 1.00 92.31 100 ASP A C 1
ATOM 788 O O . ASP A 1 100 ? -20.796 5.125 0.131 1.00 92.31 100 ASP A O 1
ATOM 792 N N . MET A 1 101 ? -18.599 4.887 0.649 1.00 97.00 101 MET A N 1
ATOM 793 C CA . MET A 1 101 ? -18.395 3.470 0.310 1.00 97.00 101 MET A CA 1
ATOM 794 C C . MET A 1 101 ? -17.718 2.728 1.477 1.00 97.00 101 MET A C 1
ATOM 796 O O . MET A 1 101 ? -17.066 1.703 1.278 1.00 97.00 101 MET A O 1
ATOM 800 N N . SER A 1 102 ? -17.832 3.262 2.699 1.00 92.44 102 SER A N 1
ATOM 801 C CA . SER A 1 102 ? -17.178 2.701 3.884 1.00 92.44 102 SER A CA 1
ATOM 802 C C . SER A 1 102 ? -17.652 1.267 4.122 1.00 92.44 102 SER A C 1
ATOM 804 O O . SER A 1 102 ? -18.838 0.969 3.960 1.00 92.44 102 SER A O 1
ATOM 806 N N . GLU A 1 103 ? -16.733 0.374 4.487 1.00 92.81 103 GLU A N 1
ATOM 807 C CA . GLU A 1 103 ? -17.016 -1.033 4.815 1.00 92.81 103 GLU A CA 1
ATOM 808 C C . GLU A 1 103 ? -17.747 -1.837 3.706 1.00 92.81 103 GLU A C 1
ATOM 810 O O . GLU A 1 103 ? -18.279 -2.918 3.958 1.00 92.81 103 GLU A O 1
ATOM 815 N N . MET A 1 104 ? -17.812 -1.325 2.467 1.00 96.94 104 MET A N 1
ATOM 816 C CA . MET A 1 104 ? -18.636 -1.867 1.375 1.00 96.94 104 MET A CA 1
ATOM 817 C C . MET A 1 104 ? -18.356 -3.342 1.044 1.00 96.94 104 MET A C 1
ATOM 819 O O . MET A 1 104 ? -19.287 -4.043 0.649 1.00 96.94 104 MET A O 1
ATOM 823 N N . PHE A 1 105 ? -17.115 -3.802 1.216 1.00 97.25 105 PHE A N 1
ATOM 824 C CA . PHE A 1 105 ? -16.632 -5.148 0.882 1.00 97.25 105 PHE A CA 1
ATOM 825 C C . PHE A 1 105 ? -15.977 -5.881 2.063 1.00 97.25 105 PHE A C 1
ATOM 827 O O . PHE A 1 105 ? -15.295 -6.890 1.863 1.00 97.25 105 PHE A O 1
ATOM 834 N N . ASP A 1 106 ? -16.173 -5.410 3.291 1.00 92.06 106 ASP A N 1
ATOM 835 C CA . ASP A 1 106 ? -15.652 -6.091 4.477 1.00 92.06 106 ASP A CA 1
ATOM 836 C C . ASP A 1 106 ? -16.237 -7.511 4.578 1.00 92.06 106 ASP A C 1
ATOM 838 O O . ASP A 1 106 ? -17.380 -7.752 4.187 1.00 92.06 106 ASP A O 1
ATOM 842 N N . ASP A 1 107 ? -15.463 -8.474 5.076 1.00 88.75 107 ASP A N 1
ATOM 843 C CA . ASP A 1 107 ? -15.859 -9.889 5.159 1.00 88.75 107 ASP A CA 1
ATOM 844 C C . ASP A 1 107 ? -16.380 -10.497 3.830 1.00 88.75 107 ASP A C 1
ATOM 846 O O . ASP A 1 107 ? -17.281 -11.340 3.838 1.00 88.75 107 ASP A O 1
ATOM 850 N N . THR A 1 108 ? -15.826 -10.107 2.670 1.00 92.44 108 THR A N 1
ATOM 851 C CA . THR A 1 108 ? -16.130 -10.727 1.356 1.00 92.44 108 THR A CA 1
ATOM 852 C C . THR A 1 108 ? -15.024 -11.701 0.889 1.00 92.44 108 THR A C 1
ATOM 854 O O . THR A 1 108 ? -14.264 -11.407 -0.040 1.00 92.44 108 THR A O 1
ATOM 857 N N . PRO A 1 109 ? -14.881 -12.896 1.507 1.00 82.69 109 PRO A N 1
ATOM 858 C CA . PRO A 1 109 ? -13.789 -13.826 1.206 1.00 82.69 109 PRO A CA 1
ATOM 859 C C . PRO A 1 109 ? -13.826 -14.390 -0.222 1.00 82.69 109 PRO A C 1
ATOM 861 O O . PRO A 1 109 ? -12.768 -14.707 -0.761 1.00 82.69 109 PRO A O 1
ATOM 864 N N . ALA A 1 110 ? -15.003 -14.506 -0.850 1.00 90.88 110 ALA A N 1
ATOM 865 C CA . ALA A 1 110 ? -15.118 -14.995 -2.225 1.00 90.88 110 ALA A CA 1
ATOM 866 C C . ALA A 1 110 ? -14.695 -13.973 -3.295 1.00 90.88 110 ALA A C 1
ATOM 868 O O . ALA A 1 110 ? -14.444 -14.383 -4.431 1.00 90.88 110 ALA A O 1
ATOM 869 N N . LEU A 1 111 ? -14.606 -12.675 -2.971 1.00 96.31 111 LEU A N 1
ATOM 870 C CA . LEU A 1 111 ? -14.293 -11.638 -3.954 1.00 96.31 111 LEU A CA 1
ATOM 871 C C . LEU A 1 111 ? -12.848 -11.796 -4.443 1.00 96.31 111 LEU A C 1
ATOM 873 O O . LEU A 1 111 ? -11.887 -11.501 -3.735 1.00 96.31 111 LEU A O 1
ATOM 877 N N . SER A 1 112 ? -12.700 -12.300 -5.665 1.00 89.38 112 SER A N 1
ATOM 878 C CA . SER A 1 112 ? -11.412 -12.684 -6.236 1.00 89.38 112 SER A CA 1
ATOM 879 C C . SER A 1 112 ? -10.519 -11.480 -6.528 1.00 89.38 112 SER A C 1
ATOM 881 O O . SER A 1 112 ? -10.997 -10.408 -6.896 1.00 89.38 112 SER A O 1
ATOM 883 N N . ASN A 1 113 ? -9.199 -11.672 -6.437 1.00 86.81 113 ASN A N 1
ATOM 884 C CA . ASN A 1 113 ? -8.226 -10.606 -6.694 1.00 86.81 113 ASN A CA 1
ATOM 885 C C . ASN A 1 113 ? -8.378 -9.993 -8.100 1.00 86.81 113 ASN A C 1
ATOM 887 O O . ASN A 1 113 ? -8.250 -8.785 -8.238 1.00 86.81 113 ASN A O 1
ATOM 891 N N . ALA A 1 114 ? -8.750 -10.779 -9.117 1.00 85.62 114 ALA A N 1
ATOM 892 C CA . ALA A 1 114 ? -9.031 -10.255 -10.457 1.00 85.62 114 ALA A CA 1
ATOM 893 C C . ALA A 1 114 ? -10.179 -9.224 -10.462 1.00 85.62 114 ALA A C 1
ATOM 895 O O . ALA A 1 114 ? -10.056 -8.165 -11.076 1.00 85.62 114 ALA A O 1
ATOM 896 N N . ASN A 1 115 ? -11.266 -9.491 -9.729 1.00 93.62 115 ASN A N 1
ATOM 897 C CA . ASN A 1 115 ? -12.361 -8.532 -9.575 1.00 93.62 115 ASN A CA 1
ATOM 898 C C . ASN A 1 115 ? -11.959 -7.358 -8.666 1.00 93.62 115 ASN A C 1
ATOM 900 O O . ASN A 1 115 ? -12.300 -6.223 -8.979 1.00 93.62 115 ASN A O 1
ATOM 904 N N . ARG A 1 116 ? -11.168 -7.584 -7.602 1.00 93.25 116 ARG A N 1
ATOM 905 C CA . ARG A 1 116 ? -10.617 -6.493 -6.770 1.00 93.25 116 ARG A CA 1
ATOM 906 C C . ARG A 1 116 ? -9.781 -5.510 -7.593 1.00 93.25 116 ARG A C 1
ATOM 908 O O . ARG A 1 116 ? -9.981 -4.310 -7.455 1.00 93.25 116 ARG A O 1
ATOM 915 N N . GLY A 1 117 ? -8.905 -6.001 -8.473 1.00 89.75 117 GLY A N 1
ATOM 916 C CA . GLY A 1 117 ? -8.100 -5.167 -9.371 1.00 89.75 117 GLY A CA 1
ATOM 917 C C . GLY A 1 117 ? -8.959 -4.309 -10.300 1.00 89.75 117 GLY A C 1
ATOM 918 O O . GLY A 1 117 ? -8.815 -3.090 -10.317 1.00 89.75 117 GLY A O 1
ATOM 919 N N . LYS A 1 118 ? -9.919 -4.924 -11.004 1.00 90.75 118 LYS A N 1
ATOM 920 C CA . LYS A 1 118 ? -10.861 -4.208 -11.884 1.00 90.75 118 LYS A CA 1
ATOM 921 C C . LYS A 1 118 ? -11.687 -3.149 -11.151 1.00 90.75 118 LYS A C 1
ATOM 923 O O . LYS A 1 118 ? -11.804 -2.022 -11.626 1.00 90.75 118 LYS A O 1
ATOM 928 N N . ILE A 1 119 ? -12.252 -3.508 -9.995 1.00 95.88 119 ILE A N 1
ATOM 929 C CA . ILE A 1 119 ? -13.043 -2.594 -9.162 1.00 95.88 119 ILE A CA 1
ATOM 930 C C . ILE A 1 119 ? -12.157 -1.440 -8.676 1.00 95.88 119 ILE A C 1
ATOM 932 O O . ILE A 1 119 ? -12.579 -0.291 -8.754 1.00 95.88 119 ILE A O 1
ATOM 936 N N . HIS A 1 120 ? -10.917 -1.713 -8.255 1.00 94.00 120 HIS A N 1
ATOM 937 C CA . HIS A 1 120 ? -9.967 -0.676 -7.852 1.00 94.00 120 HIS A CA 1
ATOM 938 C C . HIS A 1 120 ? -9.665 0.295 -9.000 1.00 94.00 120 HIS A C 1
ATOM 940 O O . HIS A 1 120 ? -9.892 1.489 -8.836 1.00 94.00 120 HIS A O 1
ATOM 946 N N . SER A 1 121 ? -9.248 -0.190 -10.177 1.00 90.62 121 SER A N 1
ATOM 947 C CA . SER A 1 121 ? -8.929 0.678 -11.324 1.00 90.62 121 SER A CA 1
ATOM 948 C C . SER A 1 121 ? -10.116 1.517 -11.817 1.00 90.62 121 SER A C 1
ATOM 950 O O . SER A 1 121 ? -9.901 2.584 -12.387 1.00 90.62 121 SER A O 1
ATOM 952 N N . ALA A 1 122 ? -11.359 1.076 -11.592 1.00 93.19 122 ALA A N 1
ATOM 953 C CA . ALA A 1 122 ? -12.553 1.866 -11.891 1.00 93.19 122 ALA A CA 1
ATOM 954 C C . ALA A 1 122 ? -12.915 2.866 -10.772 1.00 93.19 122 ALA A C 1
ATOM 956 O O . ALA A 1 122 ? -13.281 4.010 -11.054 1.00 93.19 122 ALA A O 1
ATOM 957 N N . PHE A 1 123 ? -12.849 2.449 -9.502 1.00 95.56 123 PHE A N 1
ATOM 958 C CA . PHE A 1 123 ? -13.428 3.195 -8.377 1.00 95.56 123 PHE A CA 1
ATOM 959 C C . PHE A 1 123 ? -12.414 4.090 -7.639 1.00 95.56 123 PHE A C 1
ATOM 961 O O . PHE A 1 123 ? -12.842 5.040 -6.983 1.00 95.56 123 PHE A O 1
ATOM 968 N N . SER A 1 124 ? -11.099 3.852 -7.755 1.00 92.94 124 SER A N 1
ATOM 969 C CA . SER A 1 124 ? -10.056 4.584 -7.004 1.00 92.94 124 SER A CA 1
ATOM 970 C C . SER A 1 124 ? -9.986 6.084 -7.319 1.00 92.94 124 SER A C 1
ATOM 972 O O . SER A 1 124 ? -9.526 6.872 -6.494 1.00 92.94 124 SER A O 1
ATOM 974 N N . SER A 1 125 ? -10.508 6.501 -8.477 1.00 90.62 125 SER A N 1
ATOM 975 C CA . SER A 1 125 ? -10.681 7.913 -8.848 1.00 90.62 125 SER A CA 1
ATOM 976 C C . SER A 1 125 ? -11.674 8.668 -7.946 1.00 90.62 125 SER A C 1
ATOM 978 O O . SER A 1 125 ? -11.621 9.898 -7.851 1.00 90.62 125 SER A O 1
ATOM 980 N N . ASN A 1 126 ? -12.571 7.963 -7.245 1.00 93.56 126 ASN A N 1
ATOM 981 C CA . ASN A 1 126 ? -13.443 8.560 -6.242 1.00 93.56 126 ASN A CA 1
ATOM 982 C C . ASN A 1 126 ? -12.707 8.665 -4.896 1.00 93.56 126 ASN A C 1
ATOM 984 O O . ASN A 1 126 ? -12.461 7.669 -4.226 1.00 93.56 126 ASN A O 1
ATOM 988 N N . LYS A 1 127 ? -12.472 9.901 -4.442 1.00 92.38 127 LYS A N 1
ATOM 989 C CA . LYS A 1 127 ? -11.883 10.263 -3.134 1.00 92.38 127 LYS A CA 1
ATOM 990 C C . LYS A 1 127 ? -12.482 9.573 -1.888 1.00 92.38 127 LYS A C 1
ATOM 992 O O . LYS A 1 127 ? -11.887 9.665 -0.821 1.00 92.38 127 LYS A O 1
ATOM 997 N N . ASN A 1 128 ? -13.679 8.985 -1.987 1.00 93.19 128 ASN A N 1
ATOM 998 C CA . ASN A 1 128 ? -14.373 8.294 -0.894 1.00 93.19 128 ASN A CA 1
ATOM 999 C C . ASN A 1 128 ? -14.206 6.757 -0.970 1.00 93.19 128 ASN A C 1
ATOM 1001 O O . ASN A 1 128 ? -14.905 6.028 -0.268 1.00 93.19 128 ASN A O 1
ATOM 1005 N N . TRP A 1 129 ? -13.334 6.258 -1.854 1.00 94.75 129 TRP A N 1
ATOM 1006 C CA . TRP A 1 129 ? -12.961 4.850 -1.985 1.00 94.75 129 TRP A CA 1
ATOM 1007 C C . TRP A 1 129 ? -11.951 4.445 -0.891 1.00 94.75 129 TRP A C 1
ATOM 1009 O O . TRP A 1 129 ? -10.865 5.023 -0.845 1.00 94.75 129 TRP A O 1
ATOM 1019 N N . PRO A 1 130 ? -12.269 3.477 -0.006 1.00 90.19 130 PRO A N 1
ATOM 1020 C CA . PRO A 1 130 ? -11.453 3.208 1.181 1.00 90.19 130 PRO A CA 1
ATOM 1021 C C . PRO A 1 130 ? -10.443 2.054 1.030 1.00 90.19 130 PRO A C 1
ATOM 1023 O O . PRO A 1 130 ? -9.709 1.783 1.976 1.00 90.19 130 PRO A O 1
ATOM 1026 N N . TYR A 1 131 ? -10.406 1.345 -0.107 1.00 88.31 131 TYR A N 1
ATOM 1027 C CA . TYR A 1 131 ? -9.647 0.091 -0.241 1.00 88.31 131 TYR A CA 1
ATOM 1028 C C . TYR A 1 131 ? -8.368 0.229 -1.081 1.00 88.31 131 TYR A C 1
ATOM 1030 O O . TYR A 1 131 ? -8.426 0.369 -2.310 1.00 88.31 131 TYR A O 1
ATOM 1038 N N . ASP A 1 132 ? -7.206 0.068 -0.441 1.00 84.75 132 ASP A N 1
ATOM 1039 C CA . ASP A 1 132 ? -5.954 -0.194 -1.157 1.00 84.75 132 ASP A CA 1
ATOM 1040 C C . ASP A 1 132 ? -5.941 -1.635 -1.694 1.00 84.75 132 ASP A C 1
ATOM 1042 O O . ASP A 1 132 ? -5.622 -2.608 -1.009 1.00 84.75 132 ASP A O 1
ATOM 1046 N N . TRP A 1 133 ? -6.343 -1.752 -2.956 1.00 88.31 133 TRP A N 1
ATOM 1047 C CA . TRP A 1 133 ? -6.358 -2.979 -3.750 1.00 88.31 133 TRP A CA 1
ATOM 1048 C C . TRP A 1 133 ? -5.396 -2.873 -4.944 1.00 88.31 133 TRP A C 1
ATOM 1050 O O . TRP A 1 133 ? -5.485 -3.665 -5.883 1.00 88.31 133 TRP A O 1
ATOM 1060 N N . LEU A 1 134 ? -4.454 -1.923 -4.895 1.00 83.38 134 LEU A N 1
ATOM 1061 C CA . LEU A 1 134 ? -3.548 -1.580 -5.991 1.00 83.38 134 LEU A CA 1
ATOM 1062 C C . LEU A 1 134 ? -2.710 -2.784 -6.447 1.00 83.38 134 LEU A C 1
ATOM 1064 O O . LEU A 1 134 ? -2.577 -3.046 -7.638 1.00 83.38 134 LEU A O 1
ATOM 1068 N N . GLN A 1 135 ? -2.247 -3.600 -5.494 1.00 78.88 135 GLN A N 1
ATOM 1069 C CA . GLN A 1 135 ? -1.505 -4.844 -5.752 1.00 78.88 135 GLN A CA 1
ATOM 1070 C C . GLN A 1 135 ? -2.289 -5.933 -6.513 1.00 78.88 135 GLN A C 1
ATOM 1072 O O . GLN A 1 135 ? -1.709 -6.950 -6.894 1.00 78.88 135 GLN A O 1
ATOM 1077 N N . TYR A 1 136 ? -3.602 -5.764 -6.697 1.00 85.56 136 TYR A N 1
ATOM 1078 C CA . TYR A 1 136 ? -4.444 -6.675 -7.472 1.00 85.56 136 TYR A CA 1
ATOM 1079 C C . TYR A 1 136 ? -4.716 -6.172 -8.898 1.00 85.56 136 TYR A C 1
ATOM 1081 O O . TYR A 1 136 ? -5.286 -6.916 -9.697 1.00 85.56 136 TYR A O 1
ATOM 1089 N N . VAL A 1 137 ? -4.309 -4.943 -9.233 1.00 88.19 137 VAL A N 1
ATOM 1090 C CA . VAL A 1 137 ? -4.349 -4.424 -10.604 1.00 88.19 137 VAL A CA 1
ATOM 1091 C C . VAL A 1 137 ? -3.315 -5.182 -11.439 1.00 88.19 137 VAL A C 1
ATOM 1093 O O . VAL A 1 137 ? -2.127 -5.195 -11.121 1.00 88.19 137 VAL A O 1
ATOM 1096 N N . VAL A 1 138 ? -3.775 -5.843 -12.501 1.00 87.81 138 VAL A N 1
ATOM 1097 C CA . VAL A 1 138 ? -2.916 -6.534 -13.471 1.00 87.81 138 VAL A CA 1
ATOM 1098 C C . VAL A 1 138 ? -2.807 -5.671 -14.718 1.00 87.81 138 VAL A C 1
ATOM 1100 O O . VAL A 1 138 ? -3.808 -5.137 -15.206 1.00 87.81 138 VAL A O 1
ATOM 1103 N N . ILE A 1 139 ? -1.588 -5.549 -15.233 1.00 92.19 139 ILE A N 1
ATOM 1104 C CA . ILE A 1 139 ? -1.313 -4.903 -16.507 1.00 92.19 139 ILE A CA 1
ATOM 1105 C C . ILE A 1 139 ? -1.035 -5.993 -17.549 1.00 92.19 139 ILE A C 1
ATOM 1107 O O . ILE A 1 139 ? -0.241 -6.909 -17.321 1.00 92.19 139 ILE A O 1
ATOM 1111 N N . ASP A 1 140 ? -1.745 -5.903 -18.669 1.00 94.12 140 ASP A N 1
ATOM 1112 C CA . ASP A 1 140 ? -1.737 -6.848 -19.784 1.00 94.12 140 ASP A CA 1
ATOM 1113 C C . ASP A 1 140 ? -1.784 -6.106 -21.133 1.00 94.12 140 ASP A C 1
ATOM 1115 O O . ASP A 1 140 ? -1.873 -4.876 -21.185 1.00 94.12 140 ASP A O 1
ATOM 1119 N N . ASP A 1 141 ? -1.722 -6.841 -22.244 1.00 95.56 141 ASP A N 1
ATOM 1120 C CA . ASP A 1 141 ? -1.693 -6.260 -23.597 1.00 95.56 141 ASP A CA 1
ATOM 1121 C C . ASP A 1 141 ? -2.901 -5.351 -23.931 1.00 95.56 141 ASP A C 1
ATOM 1123 O O . ASP A 1 141 ? -2.827 -4.551 -24.865 1.00 95.56 141 ASP A O 1
ATOM 1127 N N . SER A 1 142 ? -4.015 -5.435 -23.189 1.00 93.62 142 SER A N 1
ATOM 1128 C CA . SER A 1 142 ? -5.195 -4.583 -23.398 1.00 93.62 142 SER A CA 1
ATOM 1129 C C . SER A 1 142 ? -5.085 -3.202 -22.743 1.00 93.62 142 SER A C 1
ATOM 1131 O O . SER A 1 142 ? -5.733 -2.257 -23.201 1.00 93.62 142 SER A O 1
ATOM 1133 N N . ASN A 1 143 ? -4.267 -3.061 -21.692 1.00 92.81 143 ASN A N 1
ATOM 1134 C CA . ASN A 1 143 ? -4.164 -1.832 -20.901 1.00 92.81 143 ASN A CA 1
ATOM 1135 C C . ASN A 1 143 ? -2.731 -1.271 -20.766 1.00 92.81 143 ASN A C 1
ATOM 1137 O O . ASN A 1 143 ? -2.594 -0.097 -20.419 1.00 92.81 143 ASN A O 1
ATOM 1141 N N . PHE A 1 144 ? -1.683 -2.029 -21.116 1.00 96.19 144 PHE A N 1
ATOM 1142 C CA . PHE A 1 144 ? -0.275 -1.632 -20.968 1.00 96.19 144 PHE A CA 1
ATOM 1143 C C . PHE A 1 144 ? 0.044 -0.275 -21.610 1.00 96.19 144 PHE A C 1
ATOM 1145 O O . PHE A 1 144 ? 0.486 0.642 -20.920 1.00 96.19 144 PHE A O 1
ATOM 1152 N N . GLN A 1 145 ? -0.264 -0.083 -22.899 1.00 95.19 145 GLN A N 1
ATOM 1153 C CA . GLN A 1 145 ? -0.002 1.200 -23.570 1.00 95.19 145 GLN A CA 1
ATOM 1154 C C . GLN A 1 145 ? -0.851 2.357 -23.005 1.00 95.19 145 GLN A C 1
ATOM 1156 O O . GLN A 1 145 ? -0.433 3.515 -23.057 1.00 95.19 145 GLN A O 1
ATOM 1161 N N . THR A 1 146 ? -2.023 2.062 -22.433 1.00 94.06 146 THR A N 1
ATOM 1162 C CA . THR A 1 146 ? -2.886 3.054 -21.774 1.00 94.06 146 THR A CA 1
ATOM 1163 C C . THR A 1 146 ? -2.269 3.512 -20.453 1.00 94.06 146 THR A C 1
ATOM 1165 O O . THR A 1 146 ? -2.147 4.717 -20.241 1.00 94.06 146 THR A O 1
ATOM 1168 N N . ALA A 1 147 ? -1.800 2.582 -19.612 1.00 94.56 147 ALA A N 1
ATOM 1169 C CA . ALA A 1 147 ? -1.071 2.894 -18.382 1.00 94.56 147 ALA A CA 1
ATOM 1170 C C . ALA A 1 147 ? 0.223 3.673 -18.677 1.00 94.56 147 ALA A C 1
ATOM 1172 O O . ALA A 1 147 ? 0.474 4.716 -18.072 1.00 94.56 147 ALA A O 1
ATOM 1173 N N . ILE A 1 148 ? 1.000 3.221 -19.670 1.00 96.25 148 ILE A N 1
ATOM 1174 C CA . ILE A 1 148 ? 2.214 3.890 -20.162 1.00 96.25 148 ILE A CA 1
ATOM 1175 C C . ILE A 1 148 ? 1.929 5.328 -20.600 1.00 96.25 148 ILE A C 1
ATOM 1177 O O . ILE A 1 148 ? 2.659 6.234 -20.208 1.00 96.25 148 ILE A O 1
ATOM 1181 N N . ASN A 1 149 ? 0.883 5.573 -21.394 1.00 95.44 149 ASN A N 1
ATOM 1182 C CA . ASN A 1 149 ? 0.556 6.934 -21.823 1.00 95.44 149 ASN A CA 1
ATOM 1183 C C . ASN A 1 149 ? 0.110 7.795 -20.635 1.00 95.44 149 ASN A C 1
ATOM 1185 O O . ASN A 1 149 ? 0.653 8.881 -20.435 1.00 95.44 149 ASN A O 1
ATOM 1189 N N . LEU A 1 150 ? -0.782 7.273 -19.788 1.00 94.31 150 LEU A N 1
ATOM 1190 C CA . LEU A 1 150 ? -1.261 7.965 -18.593 1.00 94.31 150 LEU A CA 1
ATOM 1191 C C . LEU A 1 150 ? -0.112 8.350 -17.643 1.00 94.31 150 LEU A C 1
ATOM 1193 O O . LEU A 1 150 ? -0.139 9.440 -17.082 1.00 94.31 150 LEU A O 1
ATOM 1197 N N . TRP A 1 151 ? 0.936 7.526 -17.519 1.00 95.62 151 TRP A N 1
ATOM 1198 C CA . TRP A 1 151 ? 2.119 7.823 -16.697 1.00 95.62 151 TRP A CA 1
ATOM 1199 C C . TRP A 1 151 ? 2.818 9.140 -17.065 1.00 95.62 151 TRP A C 1
ATOM 1201 O O . TRP A 1 151 ? 3.301 9.850 -16.179 1.00 95.62 151 TRP A O 1
ATOM 1211 N N . PHE A 1 152 ? 2.861 9.479 -18.356 1.00 94.31 152 PHE A N 1
ATOM 1212 C CA . PHE A 1 152 ? 3.462 10.720 -18.852 1.00 94.31 152 PHE A CA 1
ATOM 1213 C C . PHE A 1 152 ? 2.450 11.854 -19.019 1.00 94.31 152 PHE A C 1
ATOM 1215 O O . PHE A 1 152 ? 2.813 13.019 -18.859 1.00 94.31 152 PHE A O 1
ATOM 1222 N N . ASP A 1 153 ? 1.208 11.519 -19.364 1.00 95.69 153 ASP A N 1
ATOM 1223 C CA . ASP A 1 153 ? 0.196 12.491 -19.766 1.00 95.69 153 ASP A CA 1
ATOM 1224 C C . ASP A 1 153 ? -0.612 12.999 -18.541 1.00 95.69 153 ASP A C 1
ATOM 1226 O O . ASP A 1 153 ? -0.968 14.178 -18.488 1.00 95.69 153 ASP A O 1
ATOM 1230 N N . ASN A 1 154 ? -0.824 12.157 -17.514 1.00 94.06 154 ASN A N 1
ATOM 1231 C CA . ASN A 1 154 ? -1.308 12.534 -16.176 1.00 94.06 154 ASN A CA 1
ATOM 1232 C C . ASN A 1 154 ? -0.771 11.588 -15.073 1.00 94.06 154 ASN A C 1
ATOM 1234 O O . ASN A 1 154 ? -1.469 10.705 -14.571 1.00 94.06 154 ASN A O 1
ATOM 1238 N N . ASN A 1 155 ? 0.482 11.803 -14.663 1.00 89.25 155 ASN A N 1
ATOM 1239 C CA . ASN A 1 155 ? 1.202 10.942 -13.716 1.00 89.25 155 ASN A CA 1
ATOM 1240 C C . ASN A 1 155 ? 0.451 10.663 -12.393 1.00 89.25 155 ASN A C 1
ATOM 1242 O O . ASN A 1 155 ? 0.476 9.539 -11.895 1.00 89.25 155 ASN A O 1
ATOM 1246 N N . GLN A 1 156 ? -0.264 11.653 -11.846 1.00 85.38 156 GLN A N 1
ATOM 1247 C CA . GLN A 1 156 ? -1.021 11.489 -10.599 1.00 85.38 156 GLN A CA 1
ATOM 1248 C C . GLN A 1 156 ? -2.195 10.508 -10.754 1.00 85.38 156 GLN A C 1
ATOM 1250 O O . GLN A 1 156 ? -2.481 9.746 -9.833 1.00 85.38 156 GLN A O 1
ATOM 1255 N N . GLU A 1 157 ? -2.858 10.508 -11.910 1.00 86.75 157 GLU A N 1
ATOM 1256 C CA . GLU A 1 157 ? -3.942 9.573 -12.224 1.00 86.75 157 GLU A CA 1
ATOM 1257 C C . GLU A 1 157 ? -3.382 8.166 -12.476 1.00 86.75 157 GLU A C 1
ATOM 1259 O O . GLU A 1 157 ? -3.914 7.198 -11.943 1.00 86.75 157 GLU A O 1
ATOM 1264 N N . ALA A 1 158 ? -2.230 8.046 -13.149 1.00 86.69 158 ALA A N 1
ATOM 1265 C CA . ALA A 1 158 ? -1.530 6.765 -13.285 1.00 86.69 158 ALA A CA 1
ATOM 1266 C C . ALA A 1 158 ? -1.176 6.136 -11.924 1.00 86.69 158 ALA A C 1
ATOM 1268 O O . ALA A 1 158 ? -1.425 4.947 -11.720 1.00 86.69 158 ALA A O 1
ATOM 1269 N N . ILE A 1 159 ? -0.677 6.933 -10.971 1.00 79.75 159 ILE A N 1
ATOM 1270 C CA . ILE A 1 159 ? -0.399 6.477 -9.599 1.00 79.75 159 ILE A CA 1
ATOM 1271 C C . ILE A 1 159 ? -1.678 5.995 -8.894 1.00 79.75 159 ILE A C 1
ATOM 1273 O O . ILE A 1 159 ? -1.631 4.998 -8.180 1.00 79.75 159 ILE A O 1
ATOM 1277 N N . THR A 1 160 ? -2.823 6.648 -9.110 1.00 77.81 160 THR A N 1
ATOM 1278 C CA . THR A 1 160 ? -4.107 6.263 -8.494 1.00 77.81 160 THR A CA 1
ATOM 1279 C C . THR A 1 160 ? -4.789 5.063 -9.176 1.00 77.81 160 THR A C 1
ATOM 1281 O O . THR A 1 160 ? -5.527 4.336 -8.514 1.00 77.81 160 THR A O 1
ATOM 1284 N N . THR A 1 161 ? -4.560 4.823 -10.471 1.00 81.81 161 THR A N 1
ATOM 1285 C CA . THR A 1 161 ? -5.227 3.746 -11.240 1.00 81.81 161 THR A CA 1
ATOM 1286 C C . THR A 1 161 ? -4.394 2.465 -11.370 1.00 81.81 161 THR A C 1
ATOM 1288 O O . THR A 1 161 ? -4.960 1.368 -11.372 1.00 81.81 161 THR A O 1
ATOM 1291 N N . PHE A 1 162 ? -3.068 2.599 -11.490 1.00 83.81 162 PHE A N 1
ATOM 1292 C CA . PHE A 1 162 ? -2.117 1.509 -11.768 1.00 83.81 162 PHE A CA 1
ATOM 1293 C C . PHE A 1 162 ? -0.952 1.439 -10.769 1.00 83.81 162 PHE A C 1
ATOM 1295 O O . PHE A 1 162 ? -0.319 0.394 -10.636 1.00 83.81 162 PHE A O 1
ATOM 1302 N N . GLY A 1 163 ? -0.666 2.535 -10.062 1.00 82.56 163 GLY A N 1
ATOM 1303 C CA . GLY A 1 163 ? 0.413 2.631 -9.080 1.00 82.56 163 GLY A CA 1
ATOM 1304 C C . GLY A 1 163 ? 1.668 3.296 -9.633 1.00 82.56 163 GLY A C 1
ATOM 1305 O O . GLY A 1 163 ? 1.698 3.769 -10.772 1.00 82.56 163 GLY A O 1
ATOM 1306 N N . HIS A 1 164 ? 2.723 3.345 -8.820 1.00 87.06 164 HIS A N 1
ATOM 1307 C CA . HIS A 1 164 ? 4.030 3.794 -9.293 1.00 87.06 164 HIS A CA 1
ATOM 1308 C C . HIS A 1 164 ? 4.583 2.788 -10.315 1.00 87.06 164 HIS A C 1
ATOM 1310 O O . HIS A 1 164 ? 4.491 1.579 -10.099 1.00 87.06 164 HIS A O 1
ATOM 1316 N N . ILE A 1 165 ? 5.165 3.274 -11.416 1.00 90.44 165 ILE A N 1
ATOM 1317 C CA . ILE A 1 165 ? 5.567 2.425 -12.552 1.00 90.44 165 ILE A CA 1
ATOM 1318 C C . ILE A 1 165 ? 6.557 1.309 -12.179 1.00 90.44 165 ILE A C 1
ATOM 1320 O O . ILE A 1 165 ? 6.548 0.242 -12.790 1.00 90.44 165 ILE A O 1
ATOM 1324 N N . SER A 1 166 ? 7.345 1.516 -11.122 1.00 86.44 166 SER A N 1
ATOM 1325 C CA . SER A 1 166 ? 8.281 0.537 -10.555 1.00 86.44 166 SER A CA 1
ATOM 1326 C C . SER A 1 166 ? 7.640 -0.721 -9.979 1.00 86.44 166 SER A C 1
ATOM 1328 O O . SER A 1 166 ? 8.332 -1.726 -9.840 1.00 86.44 166 SER A O 1
ATOM 1330 N N . ASP A 1 167 ? 6.351 -0.680 -9.641 1.00 81.56 167 ASP A N 1
ATOM 1331 C CA . ASP A 1 167 ? 5.653 -1.745 -8.908 1.00 81.56 167 ASP A CA 1
ATOM 1332 C C . ASP A 1 167 ? 4.433 -2.286 -9.681 1.00 81.56 167 ASP A C 1
ATOM 1334 O O . ASP A 1 167 ? 3.664 -3.097 -9.163 1.00 81.56 167 ASP A O 1
ATOM 1338 N N . TRP A 1 168 ? 4.287 -1.881 -10.948 1.00 89.19 168 TRP A N 1
ATOM 1339 C CA . TRP A 1 168 ? 3.285 -2.396 -11.882 1.00 89.19 168 TRP A CA 1
ATOM 1340 C C . TRP A 1 168 ? 3.424 -3.907 -12.117 1.00 89.19 168 TRP A C 1
ATOM 1342 O O . TRP A 1 168 ? 4.475 -4.409 -12.525 1.00 89.19 168 TRP A O 1
ATOM 1352 N N . ASN A 1 169 ? 2.320 -4.638 -11.949 1.00 87.06 169 ASN A N 1
ATOM 1353 C CA . ASN A 1 169 ? 2.248 -6.064 -12.254 1.00 87.06 169 ASN A CA 1
ATOM 1354 C C . ASN A 1 169 ? 2.037 -6.302 -13.762 1.00 87.06 169 ASN A C 1
ATOM 1356 O O . ASN A 1 169 ? 0.919 -6.553 -14.210 1.00 87.06 169 ASN A O 1
ATOM 1360 N N . VAL A 1 170 ? 3.125 -6.237 -14.531 1.00 94.19 170 VAL A N 1
ATOM 1361 C CA . VAL A 1 170 ? 3.149 -6.444 -15.995 1.00 94.19 170 VAL A CA 1
ATOM 1362 C C . VAL A 1 170 ? 3.222 -7.918 -16.434 1.00 94.19 170 VAL A C 1
ATOM 1364 O O . VAL A 1 170 ? 3.454 -8.194 -17.608 1.00 94.19 170 VAL A O 1
ATOM 1367 N N . SER A 1 171 ? 3.010 -8.880 -15.527 1.00 90.75 171 SER A N 1
ATOM 1368 C CA . SER A 1 171 ? 3.133 -10.322 -15.831 1.00 90.75 171 SER A CA 1
ATOM 1369 C C . SER A 1 171 ? 2.123 -10.852 -16.867 1.00 90.75 171 SER A C 1
ATOM 1371 O O . SER A 1 171 ? 2.291 -11.961 -17.374 1.00 90.75 171 SER A O 1
ATOM 1373 N N . GLY A 1 172 ? 1.090 -10.067 -17.203 1.00 91.50 172 GLY A N 1
ATOM 1374 C CA . GLY A 1 172 ? 0.131 -10.351 -18.274 1.00 91.50 172 GLY A CA 1
ATOM 1375 C C . GLY A 1 172 ? 0.492 -9.764 -19.646 1.00 91.50 172 GLY A C 1
ATOM 1376 O O . GLY A 1 172 ? -0.268 -9.959 -20.593 1.00 91.50 172 GLY A O 1
ATOM 1377 N N . VAL A 1 173 ? 1.601 -9.026 -19.774 1.00 97.81 173 VAL A N 1
ATOM 1378 C CA . VAL A 1 173 ? 2.008 -8.363 -21.026 1.00 97.81 173 VAL A CA 1
ATOM 1379 C C . VAL A 1 173 ? 2.848 -9.309 -21.889 1.00 97.81 173 VAL A C 1
ATOM 1381 O O . VAL A 1 173 ? 3.860 -9.847 -21.436 1.00 97.81 173 VAL A O 1
ATOM 1384 N N . THR A 1 174 ? 2.468 -9.475 -23.158 1.00 97.94 174 THR A N 1
ATOM 1385 C CA . THR A 1 174 ? 3.234 -10.229 -24.163 1.00 97.94 174 THR A CA 1
ATOM 1386 C C . THR A 1 174 ? 3.880 -9.327 -25.221 1.00 97.94 174 THR A C 1
ATOM 1388 O O . THR A 1 174 ? 4.887 -9.723 -25.821 1.00 97.94 174 THR A O 1
ATOM 1391 N N . ASP A 1 175 ? 3.389 -8.098 -25.422 1.00 97.94 175 ASP A N 1
ATOM 1392 C CA . ASP A 1 175 ? 3.974 -7.124 -26.350 1.00 97.94 175 ASP A CA 1
ATOM 1393 C C . ASP A 1 175 ? 4.310 -5.785 -25.663 1.00 97.94 175 ASP A C 1
ATOM 1395 O O . ASP A 1 175 ? 3.440 -4.991 -25.318 1.00 97.94 175 ASP A O 1
ATOM 1399 N N . MET A 1 176 ? 5.612 -5.526 -25.495 1.00 97.75 176 MET A N 1
ATOM 1400 C CA . MET A 1 176 ? 6.168 -4.273 -24.968 1.00 97.75 176 MET A CA 1
ATOM 1401 C C . MET A 1 176 ? 6.816 -3.404 -26.062 1.00 97.75 176 MET A C 1
ATOM 1403 O O . MET A 1 176 ? 7.679 -2.571 -25.764 1.00 97.75 176 MET A O 1
ATOM 1407 N N . SER A 1 177 ? 6.473 -3.603 -27.341 1.00 96.50 177 SER A N 1
ATOM 1408 C CA . SER A 1 177 ? 7.030 -2.757 -28.404 1.00 96.50 177 SER A CA 1
ATOM 1409 C C . SER A 1 177 ? 6.570 -1.300 -28.315 1.00 96.50 177 SER A C 1
ATOM 1411 O O . SER A 1 177 ? 5.495 -0.994 -27.812 1.00 96.50 177 SER A O 1
ATOM 1413 N N . ASP A 1 178 ? 7.445 -0.394 -28.756 1.00 94.75 178 ASP A N 1
ATOM 1414 C CA . ASP A 1 178 ? 7.279 1.067 -28.778 1.00 94.75 178 ASP A CA 1
ATOM 1415 C C . ASP A 1 178 ? 6.965 1.761 -27.419 1.00 94.75 178 ASP A C 1
ATOM 1417 O O . ASP A 1 178 ? 6.887 2.987 -27.375 1.00 94.75 178 ASP A O 1
ATOM 1421 N N . ALA A 1 179 ? 6.869 1.036 -26.294 1.00 95.50 179 ALA A N 1
ATOM 1422 C CA . ALA A 1 179 ? 6.337 1.527 -25.010 1.00 95.50 179 ALA A CA 1
ATOM 1423 C C . ALA A 1 179 ? 6.900 2.885 -24.528 1.00 95.50 179 ALA A C 1
ATOM 1425 O O . ALA A 1 179 ? 6.153 3.841 -24.310 1.00 95.50 179 ALA A O 1
ATOM 1426 N N . PHE A 1 180 ? 8.225 3.005 -24.401 1.00 94.88 180 PHE A N 1
ATOM 1427 C CA . PHE A 1 180 ? 8.918 4.244 -24.021 1.00 94.88 180 PHE A CA 1
ATOM 1428 C C . PHE A 1 180 ? 9.552 4.955 -25.231 1.00 94.88 180 PHE A C 1
ATOM 1430 O O . PHE A 1 180 ? 10.420 5.822 -25.072 1.00 94.88 180 PHE A O 1
ATOM 1437 N N . MET A 1 181 ? 9.126 4.623 -26.455 1.00 93.56 181 MET A N 1
ATOM 1438 C CA . MET A 1 181 ? 9.640 5.233 -27.680 1.00 93.56 181 MET A CA 1
ATOM 1439 C C . MET A 1 181 ? 9.419 6.751 -27.665 1.00 93.56 181 MET A C 1
ATOM 1441 O O . MET A 1 181 ? 8.337 7.257 -27.373 1.00 93.56 181 MET A O 1
ATOM 1445 N N . HIS A 1 182 ? 10.486 7.495 -27.955 1.00 90.81 182 HIS A N 1
ATOM 1446 C CA . HIS A 1 182 ? 10.555 8.959 -27.902 1.00 90.81 182 HIS A CA 1
ATOM 1447 C C . HIS A 1 182 ? 10.206 9.621 -26.549 1.00 90.81 182 HIS A C 1
ATOM 1449 O O . HIS A 1 182 ? 10.176 10.853 -26.475 1.00 90.81 182 HIS A O 1
ATOM 1455 N N . ARG A 1 183 ? 10.037 8.866 -25.451 1.00 92.06 183 ARG A N 1
ATOM 1456 C CA . ARG A 1 183 ? 9.856 9.413 -24.091 1.00 92.06 183 ARG A CA 1
ATOM 1457 C C . ARG A 1 183 ? 11.214 9.878 -23.524 1.00 92.06 183 ARG A C 1
ATOM 1459 O O . ARG A 1 183 ? 11.768 9.304 -22.595 1.00 92.06 183 ARG A O 1
ATOM 1466 N N . GLY A 1 184 ? 11.789 10.922 -24.129 1.00 88.75 184 GLY A N 1
ATOM 1467 C CA . GLY A 1 184 ? 13.209 11.299 -24.008 1.00 88.75 184 GLY A CA 1
ATOM 1468 C C . GLY A 1 184 ? 13.746 11.632 -22.609 1.00 88.75 184 GLY A C 1
ATOM 1469 O O . GLY A 1 184 ? 14.957 11.578 -22.407 1.00 88.75 184 GLY A O 1
ATOM 1470 N N . THR A 1 185 ? 12.880 11.957 -21.649 1.00 89.06 185 THR A N 1
ATOM 1471 C CA . THR A 1 185 ? 13.234 12.214 -20.239 1.00 89.06 185 THR A CA 1
ATOM 1472 C C . THR A 1 185 ? 13.140 10.981 -19.340 1.00 89.06 185 THR A C 1
ATOM 1474 O O . THR A 1 185 ? 13.538 11.065 -18.182 1.00 89.06 185 THR A O 1
ATOM 1477 N N . PHE A 1 186 ? 12.619 9.859 -19.841 1.00 92.19 186 PHE A N 1
ATOM 1478 C CA . PHE A 1 186 ? 12.321 8.673 -19.045 1.00 92.19 186 PHE A CA 1
ATOM 1479 C C . PHE A 1 186 ? 13.581 7.998 -18.482 1.00 92.19 186 PHE A C 1
ATOM 1481 O O . PHE A 1 186 ? 14.534 7.740 -19.218 1.00 92.19 186 PHE A O 1
ATOM 1488 N N . ASN A 1 187 ? 13.560 7.697 -17.180 1.00 90.25 187 ASN A N 1
ATOM 1489 C CA . ASN A 1 187 ? 14.591 6.934 -16.471 1.00 90.25 187 ASN A CA 1
ATOM 1490 C C . ASN A 1 187 ? 14.036 6.265 -15.190 1.00 90.25 187 ASN A C 1
ATOM 1492 O O . ASN A 1 187 ? 14.752 6.143 -14.196 1.00 90.25 187 ASN A O 1
ATOM 1496 N N . GLU A 1 188 ? 12.754 5.891 -15.173 1.00 88.62 188 GLU A N 1
ATOM 1497 C CA . GLU A 1 188 ? 12.144 5.271 -13.987 1.00 88.62 188 GLU A CA 1
ATOM 1498 C C . GLU A 1 188 ? 12.641 3.838 -13.792 1.00 88.62 188 GLU A C 1
ATOM 1500 O O . GLU A 1 188 ? 12.911 3.132 -14.763 1.00 88.62 188 GLU A O 1
ATOM 1505 N N . ASP A 1 189 ? 12.751 3.412 -12.535 1.00 83.44 189 ASP A N 1
ATOM 1506 C CA . ASP A 1 189 ? 13.097 2.038 -12.172 1.00 83.44 189 ASP A CA 1
ATOM 1507 C C . ASP A 1 189 ? 12.011 1.060 -12.649 1.00 83.44 189 ASP A C 1
ATOM 1509 O O . ASP A 1 189 ? 10.842 1.223 -12.311 1.00 83.44 189 ASP A O 1
ATOM 1513 N N . LEU A 1 190 ? 12.409 0.042 -13.418 1.00 90.56 190 LEU A N 1
ATOM 1514 C CA . LEU A 1 190 ? 11.541 -1.023 -13.938 1.00 90.56 190 LEU A CA 1
ATOM 1515 C C . LEU A 1 190 ? 11.960 -2.417 -13.432 1.00 90.56 190 LEU A C 1
ATOM 1517 O O . LEU A 1 190 ? 11.558 -3.444 -13.982 1.00 90.56 190 LEU A O 1
ATOM 1521 N N . ALA A 1 191 ? 12.812 -2.497 -12.408 1.00 81.56 191 ALA A N 1
ATOM 1522 C CA . ALA A 1 191 ? 13.448 -3.752 -12.027 1.00 81.56 191 ALA A CA 1
ATOM 1523 C C . ALA A 1 191 ? 12.491 -4.794 -11.430 1.00 81.56 191 ALA A C 1
ATOM 1525 O O . ALA A 1 191 ? 12.775 -5.985 -11.526 1.00 81.56 191 ALA A O 1
ATOM 1526 N N . ALA A 1 192 ? 11.355 -4.400 -10.847 1.00 79.75 192 ALA A N 1
ATOM 1527 C CA . ALA A 1 192 ? 10.398 -5.368 -10.301 1.00 79.75 192 ALA A CA 1
ATOM 1528 C C . ALA A 1 192 ? 9.513 -6.046 -11.369 1.00 79.75 192 ALA A C 1
ATOM 1530 O O . ALA A 1 192 ? 8.757 -6.955 -11.024 1.00 79.75 192 ALA A O 1
ATOM 1531 N N . TRP A 1 193 ? 9.587 -5.614 -12.634 1.00 90.69 193 TRP A N 1
ATOM 1532 C CA . TRP A 1 193 ? 8.753 -6.123 -13.723 1.00 90.69 193 TRP A CA 1
ATOM 1533 C C . TRP A 1 193 ? 9.068 -7.586 -14.063 1.00 90.69 193 TRP A C 1
ATOM 1535 O O . TRP A 1 193 ? 10.186 -7.924 -14.453 1.00 90.69 193 TRP A O 1
ATOM 1545 N N . ASP A 1 194 ? 8.051 -8.446 -13.980 1.00 87.44 194 ASP A N 1
ATOM 1546 C CA . ASP A 1 194 ? 8.098 -9.800 -14.532 1.00 87.44 194 ASP A CA 1
ATOM 1547 C C . ASP A 1 194 ? 7.799 -9.748 -16.035 1.00 87.44 194 ASP A C 1
ATOM 1549 O O . ASP A 1 194 ? 6.647 -9.660 -16.455 1.00 87.44 194 ASP A O 1
ATOM 1553 N N . VAL A 1 195 ? 8.859 -9.793 -16.842 1.00 95.06 195 VAL A N 1
ATOM 1554 C CA . VAL A 1 195 ? 8.779 -9.808 -18.310 1.00 95.06 195 VAL A CA 1
ATOM 1555 C C . VAL A 1 195 ? 8.839 -11.222 -18.905 1.00 95.06 195 VAL A C 1
ATOM 1557 O O . VAL A 1 195 ? 9.032 -11.369 -20.111 1.00 95.06 195 VAL A O 1
ATOM 1560 N N . SER A 1 196 ? 8.684 -12.279 -18.096 1.00 93.75 196 SER A N 1
ATOM 1561 C CA . SER A 1 196 ? 8.879 -13.673 -18.539 1.00 93.75 196 SER A CA 1
ATOM 1562 C C . SER A 1 196 ? 7.924 -14.125 -19.654 1.00 93.75 196 SER A C 1
ATOM 1564 O O . SER A 1 196 ? 8.245 -15.055 -20.397 1.00 93.75 196 SER A O 1
ATOM 1566 N N . GLN A 1 197 ? 6.768 -13.467 -19.798 1.00 96.25 197 GLN A N 1
ATOM 1567 C CA . GLN A 1 197 ? 5.777 -13.739 -20.848 1.00 96.25 197 GLN A CA 1
ATOM 1568 C C . GLN A 1 197 ? 5.962 -12.875 -22.111 1.00 96.25 197 GLN A C 1
ATOM 1570 O O . GLN A 1 197 ? 5.265 -13.081 -23.105 1.00 96.25 197 GLN A O 1
ATOM 1575 N N . VAL A 1 198 ? 6.907 -11.927 -22.109 1.00 98.31 198 VAL A N 1
ATOM 1576 C CA . VAL A 1 198 ? 7.085 -10.971 -23.208 1.00 98.31 198 VAL A CA 1
ATOM 1577 C C . VAL A 1 198 ? 7.694 -11.652 -24.436 1.00 98.31 198 VAL A C 1
ATOM 1579 O O . VAL A 1 198 ? 8.741 -12.297 -24.384 1.00 98.31 198 VAL A O 1
ATOM 1582 N N . LEU A 1 199 ? 7.044 -11.462 -25.582 1.00 98.00 199 LEU A N 1
ATOM 1583 C CA . LEU A 1 199 ? 7.431 -11.996 -26.888 1.00 98.00 199 LEU A CA 1
ATOM 1584 C C . LEU A 1 199 ? 8.020 -10.917 -27.809 1.00 98.00 199 LEU A C 1
ATOM 1586 O O . LEU A 1 199 ? 8.704 -11.256 -28.783 1.00 98.00 199 LEU A O 1
ATOM 1590 N N . ASN A 1 200 ? 7.774 -9.634 -27.525 1.00 98.19 200 ASN A N 1
ATOM 1591 C CA . ASN A 1 200 ? 8.202 -8.492 -28.334 1.00 98.19 200 ASN A CA 1
ATOM 1592 C C . ASN A 1 200 ? 8.633 -7.304 -27.454 1.00 98.19 200 ASN A C 1
ATOM 1594 O O . ASN A 1 200 ? 7.873 -6.857 -26.606 1.00 98.19 200 ASN A O 1
ATOM 1598 N N . MET A 1 201 ? 9.836 -6.775 -27.696 1.00 97.12 201 MET A N 1
ATOM 1599 C CA . MET A 1 201 ? 10.389 -5.563 -27.062 1.00 97.12 201 MET A CA 1
ATOM 1600 C C . MET A 1 201 ? 10.896 -4.551 -28.111 1.00 97.12 201 MET A C 1
ATOM 1602 O O . MET A 1 201 ? 11.759 -3.713 -27.842 1.00 97.12 201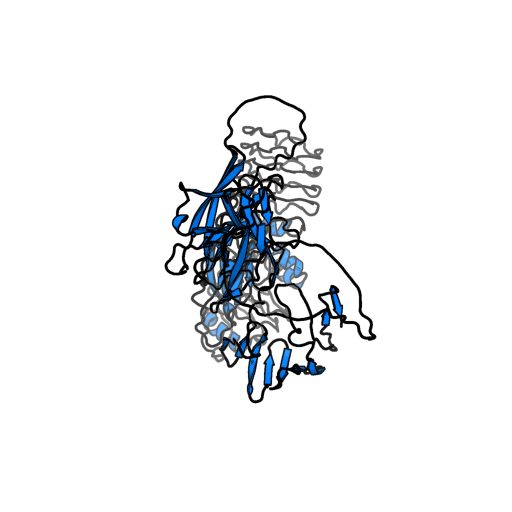 MET A O 1
ATOM 1606 N N . SER A 1 202 ? 10.427 -4.653 -29.357 1.00 96.19 202 SER A N 1
ATOM 1607 C CA . SER A 1 202 ? 10.940 -3.848 -30.476 1.00 96.19 202 SER A CA 1
ATOM 1608 C C . SER A 1 202 ? 10.810 -2.347 -30.200 1.00 96.19 202 SER A C 1
ATOM 1610 O O . SER A 1 202 ? 9.745 -1.883 -29.816 1.00 96.19 202 SER A O 1
ATOM 1612 N N . GLN A 1 203 ? 11.895 -1.592 -30.391 1.00 95.00 203 GLN A N 1
ATOM 1613 C CA . GLN A 1 203 ? 11.983 -0.144 -30.128 1.00 95.00 203 GLN A CA 1
ATOM 1614 C C . GLN A 1 203 ? 11.574 0.335 -28.715 1.00 95.00 203 GLN A C 1
ATOM 1616 O O . GLN A 1 203 ? 11.410 1.541 -28.530 1.00 95.00 203 GLN A O 1
ATOM 1621 N N . MET A 1 204 ? 11.443 -0.553 -27.720 1.00 94.81 204 MET A N 1
ATOM 1622 C CA . MET A 1 204 ? 10.862 -0.251 -26.398 1.00 94.81 204 MET A CA 1
ATOM 1623 C C . MET A 1 204 ? 11.427 1.008 -25.714 1.00 94.81 204 MET A C 1
ATOM 1625 O O . MET A 1 204 ? 10.664 1.741 -25.100 1.00 94.81 204 MET A O 1
ATOM 1629 N N . PHE A 1 205 ? 12.725 1.301 -25.856 1.00 94.56 205 PHE A N 1
ATOM 1630 C CA . PHE A 1 205 ? 13.405 2.486 -25.305 1.00 94.56 205 PHE A CA 1
ATOM 1631 C C . PHE A 1 205 ? 13.969 3.420 -26.395 1.00 94.56 205 PHE A C 1
ATOM 1633 O O . PHE A 1 205 ? 14.844 4.252 -26.137 1.00 94.56 205 PHE A O 1
ATOM 1640 N N . ARG A 1 206 ? 13.510 3.299 -27.648 1.00 92.94 206 ARG A N 1
ATOM 1641 C CA . ARG A 1 206 ? 14.079 4.024 -28.792 1.00 92.94 206 ARG A CA 1
ATOM 1642 C C . ARG A 1 206 ? 13.874 5.534 -28.648 1.00 92.94 206 ARG A C 1
ATOM 1644 O O . ARG A 1 206 ? 12.784 6.059 -28.864 1.00 92.94 206 ARG A O 1
ATOM 1651 N N . GLY A 1 207 ? 14.954 6.255 -28.353 1.00 90.75 207 GLY A N 1
ATOM 1652 C CA . GLY A 1 207 ? 14.911 7.701 -28.118 1.00 90.75 207 GLY A CA 1
ATOM 1653 C C . GLY A 1 207 ? 14.501 8.097 -26.695 1.00 90.75 207 GLY A C 1
ATOM 1654 O O . GLY A 1 207 ? 14.206 9.268 -26.464 1.00 90.75 207 GLY A O 1
ATOM 1655 N N . ALA A 1 208 ? 14.510 7.165 -25.737 1.00 92.12 208 ALA A N 1
ATOM 1656 C CA . ALA A 1 208 ? 14.469 7.464 -24.308 1.00 92.12 208 ALA A CA 1
ATOM 1657 C C . ALA A 1 208 ? 15.865 7.930 -23.836 1.00 92.12 208 ALA A C 1
ATOM 1659 O O . ALA A 1 208 ? 16.573 7.222 -23.128 1.00 92.12 208 ALA A O 1
ATOM 1660 N N . PHE A 1 209 ? 16.300 9.119 -24.274 1.00 86.69 209 PHE A N 1
ATOM 1661 C CA . PHE A 1 209 ? 17.687 9.612 -24.145 1.00 86.69 209 PHE A CA 1
ATOM 1662 C C . PHE A 1 209 ? 18.240 9.725 -22.710 1.00 86.69 209 PHE A C 1
ATOM 1664 O O . PHE A 1 209 ? 19.436 9.964 -22.538 1.00 86.69 209 PHE A O 1
ATOM 1671 N N . LYS A 1 210 ? 17.397 9.588 -21.682 1.00 90.31 210 LYS A N 1
ATOM 1672 C CA . LYS A 1 210 ? 17.798 9.544 -20.269 1.00 90.31 210 LYS A CA 1
ATOM 1673 C C . LYS A 1 210 ? 17.798 8.148 -19.648 1.00 90.31 210 LYS A C 1
ATOM 1675 O O . LYS A 1 210 ? 18.273 8.033 -18.522 1.00 90.31 210 LYS A O 1
ATOM 1680 N N . PHE A 1 211 ? 17.336 7.117 -20.356 1.00 91.00 211 PHE A N 1
ATOM 1681 C CA . PHE A 1 211 ? 17.202 5.777 -19.800 1.00 91.00 211 PHE A CA 1
ATOM 1682 C C . PHE A 1 211 ? 18.569 5.111 -19.598 1.00 91.00 211 PHE A C 1
ATOM 1684 O O . PHE A 1 211 ? 19.249 4.736 -20.557 1.00 91.00 211 PHE A O 1
ATOM 1691 N N . ASN A 1 212 ? 18.934 4.964 -18.328 1.00 87.81 212 ASN A N 1
ATOM 1692 C CA . ASN A 1 212 ? 20.147 4.347 -17.811 1.00 87.81 212 ASN A CA 1
ATOM 1693 C C . ASN A 1 212 ? 19.835 3.529 -16.539 1.00 87.81 212 ASN A C 1
ATOM 1695 O O . ASN A 1 212 ? 20.555 3.614 -15.546 1.00 87.81 212 ASN A O 1
ATOM 1699 N N . GLN A 1 213 ? 18.749 2.754 -16.558 1.00 84.31 213 GLN A N 1
ATOM 1700 C CA . GLN A 1 213 ? 18.450 1.784 -15.504 1.00 84.31 213 GLN A CA 1
ATOM 1701 C C . GLN A 1 213 ? 19.030 0.412 -15.843 1.00 84.31 213 GLN A C 1
ATOM 1703 O O . GLN A 1 213 ? 19.107 0.021 -17.010 1.00 84.31 213 GLN A O 1
ATOM 1708 N N . SER A 1 214 ? 19.399 -0.332 -14.805 1.00 76.81 214 SER A N 1
ATOM 1709 C CA . SER A 1 214 ? 19.715 -1.750 -14.931 1.00 76.81 214 SER A CA 1
ATOM 1710 C C . SER A 1 214 ? 18.421 -2.557 -15.056 1.00 76.81 214 SER A C 1
ATOM 1712 O O . SER A 1 214 ? 17.532 -2.472 -14.207 1.00 76.81 214 SER A O 1
ATOM 1714 N N . ILE A 1 215 ? 18.337 -3.336 -16.135 1.00 88.12 215 ILE A N 1
ATOM 1715 C CA . ILE A 1 215 ? 17.282 -4.327 -16.403 1.00 88.12 215 ILE A CA 1
ATOM 1716 C C . ILE A 1 215 ? 17.886 -5.714 -16.685 1.00 88.12 215 ILE A C 1
ATOM 1718 O O . ILE A 1 215 ? 17.250 -6.571 -17.290 1.00 88.12 215 ILE A O 1
ATOM 1722 N N . ALA A 1 216 ? 19.150 -5.933 -16.305 1.00 84.25 216 ALA A N 1
ATOM 1723 C CA . ALA A 1 216 ? 19.929 -7.101 -16.719 1.00 84.25 216 ALA A CA 1
ATOM 1724 C C . ALA A 1 216 ? 19.350 -8.439 -16.220 1.00 84.25 216 ALA A C 1
ATOM 1726 O O . ALA A 1 216 ? 19.524 -9.466 -16.868 1.00 84.25 216 ALA A O 1
ATOM 1727 N N . HIS A 1 217 ? 18.635 -8.435 -15.100 1.00 81.19 217 HIS A N 1
ATOM 1728 C CA . HIS A 1 217 ? 17.975 -9.594 -14.488 1.00 81.19 217 HIS A CA 1
ATOM 1729 C C . HIS A 1 217 ? 16.632 -9.981 -15.127 1.00 81.19 217 HIS A C 1
ATOM 1731 O O . HIS A 1 217 ? 15.992 -10.922 -14.664 1.00 81.19 217 HIS A O 1
ATOM 1737 N N . TRP A 1 218 ? 16.172 -9.266 -16.156 1.00 91.19 218 TRP A N 1
ATOM 1738 C CA . TRP A 1 218 ? 14.938 -9.600 -16.869 1.00 91.19 218 TRP A CA 1
ATOM 1739 C C . TRP A 1 218 ? 15.040 -10.939 -17.620 1.00 91.19 218 TRP A C 1
ATOM 1741 O O . TRP A 1 218 ? 15.951 -11.158 -18.420 1.00 91.19 218 TRP A O 1
ATOM 1751 N N . GLU A 1 219 ? 14.046 -11.812 -17.426 1.00 89.88 219 GLU A N 1
ATOM 1752 C CA . GLU A 1 219 ? 13.947 -13.137 -18.061 1.00 89.88 219 GLU A CA 1
ATOM 1753 C C . GLU A 1 219 ? 13.478 -13.064 -19.526 1.00 89.88 219 GLU A C 1
ATOM 1755 O O . GLU A 1 219 ? 12.423 -13.553 -19.925 1.00 89.88 219 GLU A O 1
ATOM 1760 N N . ILE A 1 220 ? 14.311 -12.451 -20.365 1.00 94.81 220 ILE A N 1
ATOM 1761 C CA . ILE A 1 220 ? 14.078 -12.209 -21.798 1.00 94.81 220 ILE A CA 1
ATOM 1762 C C . ILE A 1 220 ? 14.184 -13.463 -22.689 1.00 94.81 220 ILE A C 1
ATOM 1764 O O . ILE A 1 220 ? 14.242 -13.353 -23.915 1.00 94.81 220 ILE A O 1
ATOM 1768 N N . SER A 1 221 ? 14.223 -14.669 -22.117 1.00 94.00 221 SER A N 1
ATOM 1769 C CA . SER A 1 221 ? 14.444 -15.930 -22.845 1.00 94.00 221 SER A CA 1
ATOM 1770 C C . SER A 1 221 ? 13.352 -16.250 -23.882 1.00 94.00 221 SER A C 1
ATOM 1772 O O . SER A 1 221 ? 13.663 -16.795 -24.944 1.00 94.00 221 SER A O 1
ATOM 1774 N N . ASN A 1 222 ? 12.106 -15.834 -23.629 1.00 95.38 222 ASN A N 1
ATOM 1775 C CA . ASN A 1 222 ? 10.971 -15.983 -24.551 1.00 95.38 222 ASN A CA 1
ATOM 1776 C C . ASN A 1 222 ? 10.877 -14.876 -25.623 1.00 95.38 222 ASN A C 1
ATOM 1778 O O . ASN A 1 222 ? 10.162 -15.039 -26.617 1.00 95.38 222 ASN A O 1
ATOM 1782 N N . VAL A 1 223 ? 11.612 -13.767 -25.472 1.00 97.69 223 VAL A N 1
ATOM 1783 C CA . VAL A 1 223 ? 11.479 -12.594 -26.349 1.00 97.69 223 VAL A CA 1
ATOM 1784 C C . VAL A 1 223 ? 11.962 -12.932 -27.766 1.00 97.69 223 VAL A C 1
ATOM 1786 O O . VAL A 1 223 ? 13.136 -13.232 -28.016 1.00 97.69 223 VAL A O 1
ATOM 1789 N N . SER A 1 224 ? 11.028 -12.878 -28.716 1.00 97.12 224 SER A N 1
ATOM 1790 C CA . SER A 1 224 ? 11.218 -13.272 -30.118 1.00 97.12 224 SER A CA 1
ATOM 1791 C C . SER A 1 224 ? 11.573 -12.103 -31.043 1.00 97.12 224 SER A C 1
ATOM 1793 O O . SER A 1 224 ? 12.278 -12.293 -32.034 1.00 97.12 224 SER A O 1
ATOM 1795 N N . LYS A 1 225 ? 11.117 -10.887 -30.710 1.00 97.69 225 LYS A N 1
ATOM 1796 C CA . LYS A 1 225 ? 11.375 -9.656 -31.469 1.00 97.69 225 LYS A CA 1
ATOM 1797 C C . LYS A 1 225 ? 12.104 -8.640 -30.584 1.00 97.69 225 LYS A C 1
ATOM 1799 O O . LYS A 1 225 ? 11.550 -8.160 -29.598 1.00 97.69 225 LYS A O 1
ATOM 1804 N N . MET A 1 226 ? 13.339 -8.306 -30.956 1.00 94.38 226 MET A N 1
ATOM 1805 C CA . MET A 1 226 ? 14.227 -7.387 -30.223 1.00 94.38 226 MET A CA 1
ATOM 1806 C C . MET A 1 226 ? 14.731 -6.224 -31.089 1.00 94.38 226 MET A C 1
ATOM 1808 O O . MET A 1 226 ? 15.737 -5.590 -30.775 1.00 94.38 226 MET A O 1
ATOM 1812 N N . THR A 1 227 ? 14.095 -5.950 -32.230 1.00 93.06 227 THR A N 1
ATOM 1813 C CA . THR A 1 227 ? 14.652 -4.996 -33.193 1.00 93.06 227 THR A CA 1
ATOM 1814 C C . THR A 1 227 ? 14.711 -3.587 -32.606 1.00 93.06 227 THR A C 1
ATOM 1816 O O . THR A 1 227 ? 13.679 -2.996 -32.291 1.00 93.06 227 THR A O 1
ATOM 1819 N N . ASN A 1 228 ? 15.928 -3.039 -32.524 1.00 91.81 228 ASN A N 1
ATOM 1820 C CA . ASN A 1 228 ? 16.199 -1.631 -32.225 1.00 91.81 228 ASN A CA 1
ATOM 1821 C C . ASN A 1 228 ? 15.744 -1.148 -30.825 1.00 91.81 228 ASN A C 1
ATOM 1823 O O . ASN A 1 228 ? 15.399 0.026 -30.688 1.00 91.81 228 ASN A O 1
ATOM 1827 N N . ILE A 1 229 ? 15.731 -2.030 -29.806 1.00 92.56 229 ILE A N 1
ATOM 1828 C CA . ILE A 1 229 ? 15.254 -1.753 -28.426 1.00 92.56 229 ILE A CA 1
ATOM 1829 C C . ILE A 1 229 ? 15.704 -0.377 -27.908 1.00 92.56 229 ILE A C 1
ATOM 1831 O O . ILE A 1 229 ? 14.866 0.411 -27.481 1.00 92.56 229 ILE A O 1
ATOM 1835 N N . PHE A 1 230 ? 17.003 -0.069 -27.978 1.00 90.94 230 PHE A N 1
ATOM 1836 C CA . PHE A 1 230 ? 17.606 1.147 -27.414 1.00 90.94 230 PHE A CA 1
ATOM 1837 C C . PHE A 1 230 ? 17.894 2.237 -28.457 1.00 90.94 230 PHE A C 1
ATOM 1839 O O . PHE A 1 230 ? 18.610 3.198 -28.176 1.00 90.94 230 PHE A O 1
ATOM 1846 N N . GLY A 1 231 ? 17.391 2.098 -29.688 1.00 84.50 231 GLY A N 1
ATOM 1847 C CA . GLY A 1 231 ? 17.843 2.943 -30.791 1.00 84.50 231 GLY A CA 1
ATOM 1848 C C . GLY A 1 231 ? 19.343 2.758 -31.051 1.00 84.50 231 GLY A C 1
ATOM 1849 O O . GLY A 1 231 ? 19.828 1.634 -31.190 1.00 84.50 231 GLY A O 1
ATOM 1850 N N . ASP A 1 232 ? 20.072 3.876 -31.055 1.00 69.88 232 ASP A N 1
ATOM 1851 C CA . ASP A 1 232 ? 21.533 3.936 -31.195 1.00 69.88 232 ASP A CA 1
ATOM 1852 C C . ASP A 1 232 ? 22.316 3.492 -29.939 1.00 69.88 232 ASP A C 1
ATOM 1854 O O . ASP A 1 232 ? 23.542 3.404 -29.988 1.00 69.88 232 ASP A O 1
ATOM 1858 N N . GLY A 1 233 ? 21.636 3.195 -28.823 1.00 61.44 233 GLY A N 1
ATOM 1859 C CA . GLY A 1 233 ? 22.274 2.765 -27.574 1.00 61.44 233 GLY A CA 1
ATOM 1860 C C . GLY A 1 233 ? 23.003 3.881 -26.814 1.00 61.44 233 GLY A C 1
ATOM 1861 O O . GLY A 1 233 ? 23.794 3.586 -25.918 1.00 61.44 233 GLY A O 1
ATOM 1862 N N . SER A 1 234 ? 22.753 5.151 -27.155 1.00 62.06 234 SER A N 1
ATOM 1863 C CA . SER A 1 234 ? 23.452 6.313 -26.581 1.00 62.06 234 SER A CA 1
ATOM 1864 C C . SER A 1 234 ? 23.063 6.666 -25.138 1.00 62.06 234 SER A C 1
ATOM 1866 O O . SER A 1 234 ? 23.838 7.343 -24.463 1.00 62.06 234 SER A O 1
ATOM 1868 N N . SER A 1 235 ? 21.898 6.225 -24.647 1.00 75.25 235 SER A N 1
ATOM 1869 C CA . SER A 1 235 ? 21.397 6.575 -23.304 1.00 75.25 235 SER A CA 1
ATOM 1870 C C . SER A 1 235 ? 22.029 5.758 -22.171 1.00 75.25 235 SER A C 1
ATOM 1872 O O . SER A 1 235 ? 22.159 6.253 -21.051 1.00 75.25 235 SER A O 1
ATOM 1874 N N . LEU A 1 236 ? 22.429 4.513 -22.455 1.00 85.38 236 LEU A N 1
ATOM 1875 C CA . LEU A 1 236 ? 22.999 3.600 -21.468 1.00 85.38 236 LEU A CA 1
ATOM 1876 C C . LEU A 1 236 ? 24.468 3.939 -21.188 1.00 85.38 236 LEU A C 1
ATOM 1878 O O . LEU A 1 236 ? 25.285 4.081 -22.103 1.00 85.38 236 LEU A O 1
ATOM 1882 N N . SER A 1 237 ? 24.816 3.981 -19.905 1.00 86.25 237 SER A N 1
ATOM 1883 C CA . SER A 1 237 ? 26.201 3.949 -19.438 1.00 86.25 237 SER A CA 1
ATOM 1884 C C . SER A 1 237 ? 26.862 2.610 -19.761 1.00 86.25 237 SER A C 1
ATOM 1886 O O . SER A 1 237 ? 26.202 1.576 -19.871 1.00 86.25 237 SER A O 1
ATOM 1888 N N . ASP A 1 238 ? 28.184 2.625 -19.882 1.00 84.44 238 ASP A N 1
ATOM 1889 C CA . ASP A 1 238 ? 28.965 1.449 -20.265 1.00 84.44 238 ASP A CA 1
ATOM 1890 C C . ASP A 1 238 ? 28.848 0.304 -19.243 1.00 84.44 238 ASP A C 1
ATOM 1892 O O . ASP A 1 238 ? 28.771 -0.856 -19.638 1.00 84.44 238 ASP A O 1
ATOM 1896 N N . ALA A 1 239 ? 28.686 0.615 -17.951 1.00 80.50 239 ALA A N 1
ATOM 1897 C CA . ALA A 1 239 ? 28.384 -0.384 -16.924 1.00 80.50 239 ALA A CA 1
ATOM 1898 C C . ALA A 1 239 ? 27.042 -1.098 -17.177 1.00 80.50 239 ALA A C 1
ATOM 1900 O O . ALA A 1 239 ? 26.988 -2.325 -17.172 1.00 80.50 239 ALA A O 1
ATOM 1901 N N . ASN A 1 240 ? 25.969 -0.355 -17.478 1.00 83.56 240 ASN A N 1
ATOM 1902 C CA . ASN A 1 240 ? 24.670 -0.962 -17.789 1.00 83.56 240 ASN A CA 1
ATOM 1903 C C . ASN A 1 240 ? 24.678 -1.713 -19.130 1.00 83.56 240 ASN A C 1
ATOM 1905 O O . ASN A 1 240 ? 24.014 -2.743 -19.238 1.00 83.56 240 ASN A O 1
ATOM 1909 N N . LYS A 1 241 ? 25.458 -1.270 -20.131 1.00 87.00 241 LYS A N 1
ATOM 1910 C CA . LYS A 1 241 ? 25.683 -2.052 -21.363 1.00 87.00 241 LYS A CA 1
ATOM 1911 C C . LYS A 1 241 ? 26.329 -3.400 -21.047 1.00 87.00 241 LYS A C 1
ATOM 1913 O O . LYS A 1 241 ? 25.847 -4.417 -21.537 1.00 87.00 241 LYS A O 1
ATOM 1918 N N . GLY A 1 242 ? 27.362 -3.414 -20.203 1.00 85.38 242 GLY A N 1
ATOM 1919 C CA . GLY A 1 242 ? 28.032 -4.633 -19.749 1.00 85.38 242 GLY A CA 1
ATOM 1920 C C . GLY A 1 242 ? 27.108 -5.588 -18.999 1.00 85.38 242 GLY A C 1
ATOM 1921 O O . GLY A 1 242 ? 26.961 -6.747 -19.394 1.00 85.38 242 GLY A O 1
ATOM 1922 N N . LEU A 1 243 ? 26.407 -5.084 -17.976 1.00 80.69 243 LEU A N 1
ATOM 1923 C CA . LEU A 1 243 ? 25.443 -5.868 -17.196 1.00 80.69 243 LEU A CA 1
ATOM 1924 C C . LEU A 1 243 ? 24.354 -6.475 -18.094 1.00 80.69 243 LEU A C 1
ATOM 1926 O O . LEU A 1 243 ? 24.165 -7.691 -18.071 1.00 80.69 243 LEU A O 1
ATOM 1930 N N . ILE A 1 244 ? 23.700 -5.670 -18.942 1.00 87.06 244 ILE A N 1
ATOM 1931 C CA . ILE A 1 244 ? 22.663 -6.152 -19.874 1.00 87.06 244 ILE A CA 1
ATOM 1932 C C . ILE A 1 244 ? 23.254 -7.153 -20.879 1.00 87.06 244 ILE A C 1
ATOM 1934 O O . ILE A 1 244 ? 22.625 -8.168 -21.169 1.00 87.06 244 ILE A O 1
ATOM 1938 N N . HIS A 1 245 ? 24.472 -6.939 -21.386 1.00 89.44 245 HIS A N 1
ATOM 1939 C CA . HIS A 1 245 ? 25.111 -7.888 -22.301 1.00 89.44 245 HIS A CA 1
ATOM 1940 C C . HIS A 1 245 ? 25.417 -9.238 -21.633 1.00 89.44 245 HIS A C 1
ATOM 1942 O O . HIS A 1 245 ? 25.215 -10.279 -22.260 1.00 89.44 245 HIS A O 1
ATOM 1948 N N . SER A 1 246 ? 25.834 -9.251 -20.361 1.00 84.31 246 SER A N 1
ATOM 1949 C CA . SER A 1 246 ? 26.171 -10.478 -19.613 1.00 84.31 246 SER A CA 1
ATOM 1950 C C . SER A 1 246 ? 25.001 -11.472 -19.480 1.00 84.31 246 SER A C 1
ATOM 1952 O O . SER A 1 246 ? 25.201 -12.683 -19.318 1.00 84.31 246 SER A O 1
ATOM 1954 N N . THR A 1 247 ? 23.766 -10.979 -19.589 1.00 86.62 247 THR A N 1
ATOM 1955 C CA . THR A 1 247 ? 22.536 -11.769 -19.491 1.00 86.62 247 THR A CA 1
ATOM 1956 C C . THR A 1 247 ? 21.786 -11.860 -20.818 1.00 86.62 247 THR A C 1
ATOM 1958 O O . THR A 1 247 ? 21.480 -12.975 -21.246 1.00 86.62 247 THR A O 1
ATOM 1961 N N . PHE A 1 248 ? 21.533 -10.744 -21.509 1.00 91.38 248 PHE A N 1
ATOM 1962 C CA . PHE A 1 248 ? 20.657 -10.722 -22.688 1.00 91.38 248 PHE A CA 1
ATOM 1963 C C . PHE A 1 248 ? 21.296 -11.389 -23.917 1.00 91.38 248 PHE A C 1
ATOM 1965 O O . PHE A 1 248 ? 20.577 -11.965 -24.734 1.00 91.38 248 PHE A O 1
ATOM 1972 N N . SER A 1 249 ? 22.633 -11.408 -24.020 1.00 91.75 249 SER A N 1
ATOM 1973 C CA . SER A 1 249 ? 23.367 -12.082 -25.112 1.00 91.75 249 SER A CA 1
ATOM 1974 C C . SER A 1 249 ? 23.086 -13.588 -25.226 1.00 91.75 249 SER A C 1
ATOM 1976 O O . SER A 1 249 ? 23.319 -14.186 -26.276 1.00 91.75 249 SER A O 1
ATOM 1978 N N . LYS A 1 250 ? 22.538 -14.206 -24.170 1.00 91.62 250 LYS A N 1
ATOM 1979 C CA . LYS A 1 250 ? 22.108 -15.612 -24.150 1.00 91.62 250 LYS A CA 1
ATOM 1980 C C . LYS A 1 250 ? 20.899 -15.867 -25.062 1.00 91.62 250 LYS A C 1
ATOM 1982 O O . LYS A 1 250 ? 20.699 -17.001 -25.496 1.00 91.62 250 LYS A O 1
ATOM 1987 N N . ASN A 1 251 ? 20.101 -14.842 -25.380 1.00 94.62 251 ASN A N 1
ATOM 1988 C CA . ASN A 1 251 ? 19.034 -14.949 -26.371 1.00 94.62 251 ASN A CA 1
ATOM 1989 C C . ASN A 1 251 ? 19.588 -14.668 -27.778 1.00 94.62 251 ASN A C 1
ATOM 1991 O O . ASN A 1 251 ? 20.045 -13.572 -28.083 1.00 94.62 251 ASN A O 1
ATOM 1995 N N . LYS A 1 252 ? 19.461 -15.657 -28.669 1.00 93.88 252 LYS A N 1
ATOM 1996 C CA . LYS A 1 252 ? 19.867 -15.615 -30.088 1.00 93.88 252 LYS A CA 1
ATOM 1997 C C . LYS A 1 252 ? 19.321 -14.430 -30.910 1.00 93.88 252 LYS A C 1
ATOM 1999 O O . LYS A 1 252 ? 19.809 -14.197 -32.011 1.00 93.88 252 LYS A O 1
ATOM 2004 N N . ASN A 1 253 ? 18.277 -13.749 -30.431 1.00 94.31 253 ASN A N 1
ATOM 2005 C CA . ASN A 1 253 ? 17.644 -12.606 -31.095 1.00 94.31 253 ASN A CA 1
ATOM 2006 C C . ASN A 1 253 ? 18.257 -11.254 -30.666 1.00 94.31 253 ASN A C 1
ATOM 2008 O O . ASN A 1 253 ? 17.878 -10.218 -31.214 1.00 94.31 253 ASN A O 1
ATOM 2012 N N . TRP A 1 254 ? 19.167 -11.251 -29.684 1.00 93.25 254 TRP A N 1
ATOM 2013 C CA . TRP A 1 254 ? 19.796 -10.052 -29.133 1.00 93.25 254 TRP A CA 1
ATOM 2014 C C . TRP A 1 254 ? 20.686 -9.341 -30.176 1.00 93.25 254 TRP A C 1
ATOM 2016 O O . TRP A 1 254 ? 21.619 -9.957 -30.694 1.00 93.25 254 TRP A O 1
ATOM 2026 N N . PRO A 1 255 ? 20.435 -8.055 -30.505 1.00 90.62 255 PRO A N 1
ATOM 2027 C CA . PRO A 1 255 ? 21.040 -7.422 -31.681 1.00 90.62 255 PRO A CA 1
ATOM 2028 C C . PRO A 1 255 ? 22.297 -6.578 -31.399 1.00 90.62 255 PRO A C 1
ATOM 2030 O O . PRO A 1 255 ? 22.834 -5.992 -32.338 1.00 90.62 255 PRO A O 1
ATOM 2033 N N . TYR A 1 256 ? 22.754 -6.462 -30.144 1.00 89.69 256 TYR A N 1
ATOM 2034 C CA . TYR A 1 256 ? 23.841 -5.548 -29.761 1.00 89.69 256 TYR A CA 1
ATOM 2035 C C . TYR A 1 256 ? 25.113 -6.290 -29.312 1.00 89.69 256 TYR A C 1
ATOM 2037 O O . TYR A 1 256 ? 25.141 -6.921 -28.251 1.00 89.69 256 TYR A O 1
ATOM 2045 N N . ASP A 1 257 ? 26.202 -6.157 -30.073 1.00 88.25 257 ASP A N 1
ATOM 2046 C CA . ASP A 1 257 ? 27.530 -6.554 -29.592 1.00 88.25 257 ASP A CA 1
ATOM 2047 C C . ASP A 1 257 ? 28.079 -5.489 -28.632 1.00 88.25 257 ASP A C 1
ATOM 2049 O O . ASP A 1 257 ? 28.510 -4.408 -29.034 1.00 88.25 257 ASP A O 1
ATOM 2053 N N . TRP A 1 258 ? 28.021 -5.814 -27.343 1.00 89.06 258 TRP A N 1
ATOM 2054 C CA . TRP A 1 258 ? 28.493 -5.004 -26.220 1.00 89.06 258 TRP A CA 1
ATOM 2055 C C . TRP A 1 258 ? 29.567 -5.751 -25.409 1.00 89.06 258 TRP A C 1
ATOM 2057 O O . TRP A 1 258 ? 29.866 -5.370 -24.282 1.00 89.06 258 TRP A O 1
ATOM 2067 N N . SER A 1 259 ? 30.191 -6.777 -26.000 1.00 84.44 259 SER A N 1
ATOM 2068 C CA . SER A 1 259 ? 31.195 -7.644 -25.359 1.00 84.44 259 SER A CA 1
ATOM 2069 C C . SER A 1 259 ? 32.447 -6.915 -24.850 1.00 84.44 259 SER A C 1
ATOM 2071 O O . SER A 1 259 ? 33.151 -7.426 -23.986 1.00 84.44 259 SER A O 1
ATOM 2073 N N . ASN A 1 260 ? 32.709 -5.704 -25.350 1.00 85.31 260 ASN A N 1
ATOM 2074 C CA . ASN A 1 260 ? 33.829 -4.855 -24.932 1.00 85.31 260 ASN A CA 1
ATOM 2075 C C . ASN A 1 260 ? 33.556 -4.048 -23.646 1.00 85.31 260 ASN A C 1
ATOM 2077 O O . ASN A 1 260 ? 34.468 -3.401 -23.132 1.00 85.31 260 ASN A O 1
ATOM 2081 N N . TYR A 1 261 ? 32.320 -4.050 -23.137 1.00 80.69 261 TYR A N 1
ATOM 2082 C CA . TYR A 1 261 ? 31.928 -3.342 -21.916 1.00 80.69 261 TYR A CA 1
ATOM 2083 C C . TYR A 1 261 ? 32.012 -4.271 -20.699 1.00 80.69 261 TYR A C 1
ATOM 2085 O O . TYR A 1 261 ? 31.008 -4.590 -20.069 1.00 80.69 261 TYR A O 1
ATOM 2093 N N . ASP A 1 262 ? 33.219 -4.745 -20.401 1.00 59.31 262 ASP A N 1
ATOM 2094 C CA . ASP A 1 262 ? 33.451 -5.708 -19.324 1.00 59.31 262 ASP A CA 1
ATOM 2095 C C . ASP A 1 262 ? 33.431 -5.010 -17.949 1.00 59.31 262 ASP A C 1
ATOM 2097 O O . ASP A 1 262 ? 34.221 -4.101 -17.675 1.00 59.31 262 ASP A O 1
ATOM 2101 N N . VAL A 1 263 ? 32.504 -5.424 -17.084 1.00 62.41 263 VAL A N 1
ATOM 2102 C CA . VAL A 1 263 ? 32.379 -4.985 -15.686 1.00 62.41 263 VAL A CA 1
ATOM 2103 C C . VAL A 1 263 ? 32.234 -6.208 -14.792 1.00 62.41 263 VAL A C 1
ATOM 2105 O O . VAL A 1 263 ? 31.693 -7.230 -15.213 1.00 62.41 263 VAL A O 1
ATOM 2108 N N . ALA A 1 264 ? 32.714 -6.103 -13.549 1.00 58.25 264 ALA A N 1
ATOM 2109 C CA . ALA A 1 264 ? 32.577 -7.180 -12.574 1.00 58.25 264 ALA A CA 1
ATOM 2110 C C . ALA A 1 264 ? 31.098 -7.614 -12.461 1.00 58.25 264 ALA A C 1
ATOM 2112 O O . ALA A 1 264 ? 30.221 -6.745 -12.422 1.00 58.25 264 ALA A O 1
ATOM 2113 N N . PRO A 1 265 ? 30.804 -8.929 -12.455 1.00 61.69 265 PRO A N 1
ATOM 2114 C CA . PRO A 1 265 ? 29.435 -9.426 -12.469 1.00 61.69 265 PRO A CA 1
ATOM 2115 C C . PRO A 1 265 ? 28.759 -9.124 -11.131 1.00 61.69 265 PRO A C 1
ATOM 2117 O O . PRO A 1 265 ? 28.955 -9.845 -10.156 1.00 61.69 265 PRO A O 1
ATOM 2120 N N . ASN A 1 266 ? 27.966 -8.055 -11.118 1.00 72.50 266 ASN A N 1
ATOM 2121 C CA . ASN A 1 266 ? 27.240 -7.604 -9.942 1.00 72.50 266 ASN A CA 1
ATOM 2122 C C . ASN A 1 266 ? 26.266 -8.684 -9.444 1.00 72.50 266 ASN A C 1
ATOM 2124 O O . ASN A 1 266 ? 25.544 -9.305 -10.233 1.00 72.50 266 ASN A O 1
ATOM 2128 N N . SER A 1 267 ? 26.251 -8.891 -8.134 1.00 77.31 267 SER A N 1
ATOM 2129 C CA . SER A 1 267 ? 25.501 -9.932 -7.439 1.00 77.31 267 SER A CA 1
ATOM 2130 C C . SER A 1 267 ? 24.286 -9.346 -6.727 1.00 77.31 267 SER A C 1
ATOM 2132 O O . SER A 1 267 ? 24.318 -8.216 -6.265 1.00 77.31 267 SER A O 1
ATOM 2134 N N . ALA A 1 268 ? 23.202 -10.115 -6.609 1.00 80.38 268 ALA A N 1
ATOM 2135 C CA . ALA A 1 268 ? 22.047 -9.662 -5.838 1.00 80.38 268 ALA A CA 1
ATOM 2136 C C . ALA A 1 268 ? 22.354 -9.644 -4.322 1.00 80.38 268 ALA A C 1
ATOM 2138 O O . ALA A 1 268 ? 23.059 -10.546 -3.849 1.00 80.38 268 ALA A O 1
ATOM 2139 N N . PRO A 1 269 ? 21.754 -8.715 -3.551 1.00 88.94 269 PRO A N 1
ATOM 2140 C CA . PRO A 1 269 ? 21.825 -8.726 -2.094 1.00 88.94 269 PRO A CA 1
ATOM 2141 C C . PRO A 1 269 ? 21.376 -10.067 -1.497 1.00 88.94 269 PRO A C 1
ATOM 2143 O O . PRO A 1 269 ? 20.424 -10.692 -1.977 1.00 88.94 269 PRO A O 1
ATOM 2146 N N . THR A 1 270 ? 22.014 -10.494 -0.409 1.00 90.62 270 THR A N 1
ATOM 2147 C CA . THR A 1 270 ? 21.710 -11.742 0.309 1.00 90.62 270 THR A CA 1
ATOM 2148 C C . THR A 1 270 ? 21.235 -11.475 1.736 1.00 90.62 270 THR A C 1
ATOM 2150 O O . THR A 1 270 ? 21.286 -10.356 2.240 1.00 90.62 270 THR A O 1
ATOM 2153 N N . ASP A 1 271 ? 20.755 -12.519 2.415 1.00 89.69 271 ASP A N 1
ATOM 2154 C CA . ASP A 1 271 ? 20.517 -12.504 3.866 1.00 89.69 271 ASP A CA 1
ATOM 2155 C C . ASP A 1 271 ? 19.567 -11.400 4.371 1.00 89.69 271 ASP A C 1
ATOM 2157 O O . ASP A 1 271 ? 19.717 -10.919 5.497 1.00 89.69 271 ASP A O 1
ATOM 2161 N N . LEU A 1 272 ? 18.558 -11.027 3.572 1.00 94.12 272 LEU A N 1
ATOM 2162 C CA . LEU A 1 272 ? 17.474 -10.139 4.001 1.00 94.12 272 LEU A CA 1
ATOM 2163 C C . LEU A 1 272 ? 16.754 -10.729 5.222 1.00 94.12 272 LEU A C 1
ATOM 2165 O O . LEU A 1 272 ? 15.995 -11.690 5.110 1.00 94.12 272 LEU A O 1
ATOM 2169 N N . ASN A 1 273 ? 16.981 -10.123 6.384 1.00 88.69 273 ASN A N 1
ATOM 2170 C CA . ASN A 1 273 ? 16.467 -10.560 7.677 1.00 88.69 273 ASN A CA 1
ATOM 2171 C C . ASN A 1 273 ? 16.008 -9.360 8.513 1.00 88.69 273 ASN A C 1
ATOM 2173 O O . ASN A 1 273 ? 16.536 -8.254 8.386 1.00 88.69 273 ASN A O 1
ATOM 2177 N N . ALA A 1 274 ? 15.058 -9.591 9.419 1.00 78.94 274 ALA A N 1
ATOM 2178 C CA . ALA A 1 274 ? 14.777 -8.662 10.509 1.00 78.94 274 ALA A CA 1
ATOM 2179 C C . ALA A 1 274 ? 15.836 -8.818 11.617 1.00 78.94 274 ALA A C 1
ATOM 2181 O O . ALA A 1 274 ? 16.212 -9.939 11.963 1.00 78.94 274 ALA A O 1
ATOM 2182 N N . THR A 1 275 ? 16.290 -7.715 12.215 1.00 71.25 275 THR A N 1
ATOM 2183 C CA . THR A 1 275 ? 17.303 -7.724 13.295 1.00 71.25 275 THR A CA 1
ATOM 2184 C C . THR A 1 275 ? 16.761 -8.221 14.641 1.00 71.25 275 THR A C 1
ATOM 2186 O O . THR A 1 275 ? 17.523 -8.451 15.580 1.00 71.25 275 THR A O 1
ATOM 2189 N N . GLY A 1 276 ? 15.444 -8.402 14.742 1.00 59.31 276 GLY A N 1
ATOM 2190 C CA . GLY A 1 276 ? 14.736 -8.933 15.899 1.00 59.31 276 GLY A CA 1
ATOM 2191 C C . GLY A 1 276 ? 13.278 -9.263 15.552 1.00 59.31 276 GLY A C 1
ATOM 2192 O O . GLY A 1 276 ? 12.870 -9.106 14.399 1.00 59.31 276 GLY A O 1
ATOM 2193 N N . PRO A 1 277 ? 12.473 -9.727 16.525 1.00 57.12 277 PRO A N 1
ATOM 2194 C CA . PRO A 1 277 ? 11.057 -10.012 16.307 1.00 57.12 277 PRO A CA 1
ATOM 2195 C C . PRO A 1 277 ? 10.291 -8.756 15.875 1.00 57.12 277 PRO A C 1
ATOM 2197 O O . PRO A 1 277 ? 10.344 -7.742 16.568 1.00 57.12 277 PRO A O 1
ATOM 2200 N N . LEU A 1 278 ? 9.550 -8.839 14.768 1.00 71.38 278 LEU A N 1
ATOM 2201 C CA . LEU A 1 278 ? 8.666 -7.764 14.320 1.00 71.38 278 LEU A CA 1
ATOM 2202 C C . LEU A 1 278 ? 7.399 -7.762 15.180 1.00 71.38 278 LEU A C 1
ATOM 2204 O O . LEU A 1 278 ? 6.572 -8.676 15.086 1.00 71.38 278 LEU A O 1
ATOM 2208 N N . VAL A 1 279 ? 7.262 -6.761 16.045 1.00 61.47 279 VAL A N 1
ATOM 2209 C CA . VAL A 1 279 ? 6.169 -6.682 17.022 1.00 61.47 279 VAL A CA 1
ATOM 2210 C C . VAL A 1 279 ? 5.657 -5.259 17.169 1.00 61.47 279 VAL A C 1
ATOM 2212 O O . VAL A 1 279 ? 6.420 -4.299 17.102 1.00 61.47 279 VAL A O 1
ATOM 2215 N N . ILE A 1 280 ? 4.360 -5.130 17.425 1.00 66.06 280 ILE A N 1
ATOM 2216 C CA . ILE A 1 280 ? 3.722 -3.871 17.800 1.00 66.06 280 ILE A CA 1
ATOM 2217 C C . ILE A 1 280 ? 2.659 -4.137 18.866 1.00 66.06 280 ILE A C 1
ATOM 2219 O O . ILE A 1 280 ? 1.945 -5.132 18.811 1.00 66.06 280 ILE A O 1
ATOM 2223 N N . LEU A 1 281 ? 2.564 -3.272 19.871 1.00 51.72 281 LEU A N 1
ATOM 2224 C CA . LEU A 1 281 ? 1.427 -3.274 20.793 1.00 51.72 281 LEU A CA 1
ATOM 2225 C C . LEU A 1 281 ? 0.177 -2.771 20.059 1.00 51.72 281 LEU A C 1
ATOM 2227 O O . LEU A 1 281 ? 0.282 -1.897 19.197 1.00 51.72 281 LEU A O 1
ATOM 2231 N N . GLU A 1 282 ? -1.009 -3.271 20.401 1.00 56.97 282 GLU A N 1
ATOM 2232 C CA . GLU A 1 282 ? -2.236 -2.638 19.903 1.00 56.97 282 GLU A CA 1
ATOM 2233 C C . GLU A 1 282 ? -2.378 -1.186 20.414 1.00 56.97 282 GLU A C 1
ATOM 2235 O O . GLU A 1 282 ? -1.698 -0.746 21.346 1.00 56.97 282 GLU A O 1
ATOM 2240 N N . ASN A 1 283 ? -3.262 -0.416 19.781 1.00 57.41 283 ASN A N 1
ATOM 2241 C CA . ASN A 1 283 ? -3.583 0.981 20.091 1.00 57.41 283 ASN A CA 1
ATOM 2242 C C . ASN A 1 283 ? -2.389 1.966 20.036 1.00 57.41 283 ASN A C 1
ATOM 2244 O O . ASN A 1 283 ? -2.508 3.110 20.480 1.00 57.41 283 ASN A O 1
ATOM 2248 N N . GLN A 1 284 ? -1.247 1.560 19.468 1.00 55.75 284 GLN A N 1
ATOM 2249 C CA . GLN A 1 284 ? -0.097 2.441 19.241 1.00 55.75 284 GLN A CA 1
ATOM 2250 C C . GLN A 1 284 ? -0.330 3.406 18.064 1.00 55.75 284 GLN A C 1
ATOM 2252 O O . GLN A 1 284 ? -0.986 3.039 17.087 1.00 55.75 284 GLN A O 1
ATOM 2257 N N . PRO A 1 285 ? 0.201 4.643 18.125 1.00 53.56 285 PRO A N 1
ATOM 2258 C CA . PRO A 1 285 ? -0.014 5.652 17.092 1.00 53.56 285 PRO A CA 1
ATOM 2259 C C . PRO A 1 285 ? 0.714 5.323 15.780 1.00 53.56 285 PRO A C 1
ATOM 2261 O O . PRO A 1 285 ? 1.768 4.683 15.768 1.00 53.56 285 PRO A O 1
ATOM 2264 N N . ILE A 1 286 ? 0.194 5.851 14.672 1.00 68.88 286 ILE A N 1
ATOM 2265 C CA . ILE A 1 286 ? 0.861 5.839 13.361 1.00 68.88 286 ILE A CA 1
ATOM 2266 C C . ILE A 1 286 ? 2.276 6.436 13.488 1.00 68.88 286 ILE A C 1
ATOM 2268 O O . ILE A 1 286 ? 2.483 7.435 14.177 1.00 68.88 286 ILE A O 1
ATOM 2272 N N . GLY A 1 287 ? 3.256 5.801 12.843 1.00 57.81 287 GLY A N 1
ATOM 2273 C CA . GLY A 1 287 ? 4.686 6.099 12.964 1.00 57.81 287 GLY A CA 1
ATOM 2274 C C . GLY A 1 287 ? 5.421 5.306 14.055 1.00 57.81 287 GLY A C 1
ATOM 2275 O O . GLY A 1 287 ? 6.648 5.397 14.139 1.00 57.81 287 GLY A O 1
ATOM 2276 N N . SER A 1 288 ? 4.719 4.504 14.867 1.00 60.50 288 SER A N 1
ATOM 2277 C CA . SER A 1 288 ? 5.350 3.654 15.892 1.00 60.50 288 SER A CA 1
ATOM 2278 C C . SER A 1 288 ? 6.309 2.637 15.278 1.00 60.50 288 SER A C 1
ATOM 2280 O O . SER A 1 288 ? 6.043 2.087 14.213 1.00 60.50 288 SER A O 1
ATOM 2282 N N . PHE A 1 289 ? 7.432 2.378 15.946 1.00 66.31 289 PHE A N 1
ATOM 2283 C CA . PHE A 1 289 ? 8.443 1.430 15.479 1.00 66.31 289 PHE A CA 1
ATOM 2284 C C . PHE A 1 289 ? 7.964 -0.021 15.616 1.00 66.31 289 PHE A C 1
ATOM 2286 O O . PHE A 1 289 ? 7.403 -0.387 16.645 1.00 66.31 289 PHE A O 1
ATOM 2293 N N . VAL A 1 290 ? 8.211 -0.829 14.581 1.00 71.25 290 VAL A N 1
ATOM 2294 C CA . VAL A 1 290 ? 7.788 -2.242 14.495 1.00 71.25 290 VAL A CA 1
ATOM 2295 C C . VAL A 1 290 ? 8.992 -3.181 14.371 1.00 71.25 290 VAL A C 1
ATOM 2297 O O . VAL A 1 290 ? 8.956 -4.318 14.841 1.00 71.25 290 VAL A O 1
ATOM 2300 N N . GLY A 1 291 ? 10.075 -2.717 13.743 1.00 69.56 291 GLY A N 1
ATOM 2301 C CA . GLY A 1 291 ? 11.306 -3.484 13.585 1.00 69.56 291 GLY A CA 1
ATOM 2302 C C . GLY A 1 291 ? 12.290 -2.843 12.610 1.00 69.56 291 GLY A C 1
ATOM 2303 O O . GLY A 1 291 ? 12.047 -1.770 12.064 1.00 69.56 291 GLY A O 1
ATOM 2304 N N . GLN A 1 292 ? 13.419 -3.508 12.394 1.00 87.88 292 GLN A N 1
ATOM 2305 C CA . GLN A 1 292 ? 14.493 -3.057 11.511 1.00 87.88 292 GLN A CA 1
ATOM 2306 C C . GLN A 1 292 ? 14.963 -4.238 10.660 1.00 87.88 292 GLN A C 1
ATOM 2308 O O . GLN A 1 292 ? 15.087 -5.353 11.168 1.00 87.88 292 GLN A O 1
ATOM 2313 N N . PHE A 1 293 ? 15.247 -3.985 9.387 1.00 89.12 293 PHE A N 1
ATOM 2314 C CA . PHE A 1 293 ? 15.794 -4.960 8.450 1.00 89.12 293 PHE A CA 1
ATOM 2315 C C . PHE A 1 293 ? 17.277 -4.719 8.174 1.00 89.12 293 PHE A C 1
ATOM 2317 O O . PHE A 1 293 ? 17.782 -3.601 8.287 1.00 89.12 293 PHE A O 1
ATOM 2324 N N . THR A 1 294 ? 17.962 -5.793 7.805 1.00 92.50 294 THR A N 1
ATOM 2325 C CA . THR A 1 294 ? 19.354 -5.820 7.347 1.00 92.50 294 THR A CA 1
ATOM 2326 C C . THR A 1 294 ? 19.485 -6.836 6.222 1.00 92.50 294 THR A C 1
ATOM 2328 O O . THR A 1 294 ? 18.722 -7.799 6.165 1.00 92.50 294 THR A O 1
ATOM 2331 N N . ALA A 1 295 ? 20.465 -6.631 5.352 1.00 92.62 295 ALA A N 1
ATOM 2332 C CA . ALA A 1 295 ? 20.874 -7.565 4.314 1.00 92.62 295 ALA A CA 1
ATOM 2333 C C . ALA A 1 295 ? 22.380 -7.398 4.079 1.00 92.62 295 ALA A C 1
ATOM 2335 O O . ALA A 1 295 ? 22.949 -6.364 4.443 1.00 92.62 295 ALA A O 1
ATOM 2336 N N . ASN A 1 296 ? 23.000 -8.410 3.487 1.00 88.44 296 ASN A N 1
ATOM 2337 C CA . ASN A 1 296 ? 24.377 -8.357 3.017 1.00 88.44 296 ASN A CA 1
ATOM 2338 C C . ASN A 1 296 ? 24.387 -8.093 1.510 1.00 88.44 296 ASN A C 1
ATOM 2340 O O . ASN A 1 296 ? 23.398 -8.340 0.821 1.00 88.44 296 ASN A O 1
ATOM 2344 N N . ASP A 1 297 ? 25.527 -7.652 0.997 1.00 85.62 297 ASP A N 1
ATOM 2345 C CA . ASP A 1 297 ? 25.772 -7.558 -0.435 1.00 85.62 297 ASP A CA 1
ATOM 2346 C C . ASP A 1 297 ? 27.144 -8.172 -0.754 1.00 85.62 297 ASP A C 1
ATOM 2348 O O . ASP A 1 297 ? 28.091 -7.914 0.000 1.00 85.62 297 ASP A O 1
ATOM 2352 N N . PRO A 1 298 ? 27.283 -9.015 -1.794 1.00 80.69 298 PRO A N 1
ATOM 2353 C CA . PRO A 1 298 ? 28.584 -9.570 -2.163 1.00 80.69 298 PRO A CA 1
ATOM 2354 C C . PRO A 1 298 ? 29.548 -8.536 -2.763 1.00 80.69 298 PRO A C 1
ATOM 2356 O O . PRO A 1 298 ? 30.761 -8.762 -2.732 1.00 80.69 298 PRO A O 1
ATOM 2359 N N . ASP A 1 299 ? 29.034 -7.425 -3.300 1.00 78.94 299 ASP A N 1
ATOM 2360 C CA . ASP A 1 299 ? 29.820 -6.420 -4.007 1.00 78.94 299 ASP A CA 1
ATOM 2361 C C . ASP A 1 299 ? 30.288 -5.269 -3.093 1.00 78.94 299 ASP A C 1
ATOM 2363 O O . ASP A 1 299 ? 29.686 -4.888 -2.084 1.00 78.94 299 ASP A O 1
ATOM 2367 N N . ALA A 1 300 ? 31.469 -4.731 -3.407 1.00 67.69 300 ALA A N 1
ATOM 2368 C CA . ALA A 1 300 ? 32.186 -3.847 -2.496 1.00 67.69 300 ALA A CA 1
ATOM 2369 C C . ALA A 1 300 ? 31.672 -2.397 -2.549 1.00 67.69 300 ALA A C 1
ATOM 2371 O O . ALA A 1 300 ? 31.810 -1.710 -3.563 1.00 67.69 300 ALA A O 1
ATOM 2372 N N . ASN A 1 301 ? 31.237 -1.884 -1.392 1.00 62.28 301 ASN A N 1
ATOM 2373 C CA . ASN A 1 301 ? 30.665 -0.540 -1.193 1.00 62.28 301 ASN A CA 1
ATOM 2374 C C . ASN A 1 301 ? 29.265 -0.340 -1.811 1.00 62.28 301 ASN A C 1
ATOM 2376 O O . ASN A 1 301 ? 28.894 0.791 -2.124 1.00 62.28 301 ASN A O 1
ATOM 2380 N N . THR A 1 302 ? 28.487 -1.412 -1.969 1.00 71.25 302 THR A N 1
ATOM 2381 C CA . THR A 1 302 ? 27.105 -1.341 -2.456 1.00 71.25 302 THR A CA 1
ATOM 2382 C C . THR A 1 302 ? 26.184 -0.541 -1.530 1.00 71.25 302 THR A C 1
ATOM 2384 O O . THR A 1 302 ? 26.158 -0.745 -0.315 1.00 71.25 302 THR A O 1
ATOM 2387 N N . ILE A 1 303 ? 25.374 0.347 -2.116 1.00 79.38 303 ILE A N 1
ATOM 2388 C CA . ILE A 1 303 ? 24.265 1.021 -1.431 1.00 79.38 303 ILE A CA 1
ATOM 2389 C C . ILE A 1 303 ? 23.013 0.137 -1.504 1.00 79.38 303 ILE A C 1
ATOM 2391 O O . ILE A 1 303 ? 22.470 -0.086 -2.586 1.00 79.38 303 ILE A O 1
ATOM 2395 N N . LEU A 1 304 ? 22.530 -0.323 -0.348 1.00 87.56 304 LEU A N 1
ATOM 2396 C CA . LEU A 1 304 ? 21.289 -1.093 -0.232 1.00 87.56 304 LEU A CA 1
ATOM 2397 C C . LEU A 1 304 ? 20.074 -0.187 0.012 1.00 87.56 304 LEU A C 1
ATOM 2399 O O . LEU A 1 304 ? 20.140 0.748 0.806 1.00 87.56 304 LEU A O 1
ATOM 2403 N N . THR A 1 305 ? 18.952 -0.487 -0.648 1.00 85.81 305 THR A N 1
ATOM 2404 C CA . THR A 1 305 ? 17.666 0.215 -0.482 1.00 85.81 305 THR A CA 1
ATOM 2405 C C . THR A 1 305 ? 16.541 -0.769 -0.169 1.00 85.81 305 THR A C 1
ATOM 2407 O O . THR A 1 305 ? 16.263 -1.669 -0.965 1.00 85.81 305 THR A O 1
ATOM 2410 N N . PHE A 1 306 ? 15.856 -0.572 0.957 1.00 91.75 306 PHE A N 1
ATOM 2411 C CA . PHE A 1 306 ? 14.727 -1.393 1.407 1.00 91.75 306 PHE A CA 1
ATOM 2412 C C . PHE A 1 306 ? 13.371 -0.791 0.992 1.00 91.75 306 PHE A C 1
ATOM 2414 O O . PHE A 1 306 ? 13.207 0.425 0.934 1.00 91.75 306 PHE A O 1
ATOM 2421 N N . THR A 1 307 ? 12.396 -1.657 0.697 1.00 87.38 307 THR A N 1
ATOM 2422 C CA . THR A 1 307 ? 11.037 -1.312 0.231 1.00 87.38 307 THR A CA 1
ATOM 2423 C C . THR A 1 307 ? 10.021 -2.388 0.641 1.00 87.38 307 THR A C 1
ATOM 2425 O O . THR A 1 307 ? 10.374 -3.562 0.742 1.00 87.38 307 THR A O 1
ATOM 2428 N N . LEU A 1 308 ? 8.754 -2.015 0.849 1.00 86.44 308 LEU A N 1
ATOM 2429 C CA . LEU A 1 308 ? 7.626 -2.957 0.931 1.00 86.44 308 LEU A CA 1
ATOM 2430 C C . LEU A 1 308 ? 7.098 -3.204 -0.490 1.00 86.44 308 LEU A C 1
ATOM 2432 O O . LEU A 1 308 ? 6.968 -2.250 -1.251 1.00 86.44 308 LEU A O 1
ATOM 2436 N N . VAL A 1 309 ? 6.808 -4.457 -0.862 1.00 77.88 309 VAL A N 1
ATOM 2437 C CA . VAL A 1 309 ? 6.360 -4.814 -2.228 1.00 77.88 309 VAL A CA 1
ATOM 2438 C C . VAL A 1 309 ? 5.217 -5.825 -2.243 1.00 77.88 309 VAL A C 1
ATOM 2440 O O . VAL A 1 309 ? 5.102 -6.653 -1.343 1.00 77.88 309 VAL A O 1
ATOM 2443 N N . GLY A 1 310 ? 4.376 -5.764 -3.277 1.00 66.38 310 GLY A N 1
ATOM 2444 C CA . GLY A 1 310 ? 3.107 -6.495 -3.359 1.00 66.38 310 GLY A CA 1
ATOM 2445 C C . GLY A 1 310 ? 3.172 -8.028 -3.250 1.00 66.38 310 GLY A C 1
ATOM 2446 O O . GLY A 1 310 ? 4.205 -8.687 -3.439 1.00 66.38 310 GLY A O 1
ATOM 2447 N N . GLY A 1 311 ? 2.006 -8.609 -2.963 1.00 56.78 311 GLY A N 1
ATOM 2448 C CA . GLY A 1 311 ? 1.803 -10.053 -2.827 1.00 56.78 311 GLY A CA 1
ATOM 2449 C C . GLY A 1 311 ? 2.004 -10.597 -1.408 1.00 56.78 311 GLY A C 1
ATOM 2450 O O . GLY A 1 311 ? 2.133 -11.811 -1.247 1.00 56.78 311 GLY A O 1
ATOM 2451 N N . ALA A 1 312 ? 2.017 -9.712 -0.412 1.00 69.06 312 ALA A N 1
ATOM 2452 C CA . ALA A 1 312 ? 1.616 -9.996 0.961 1.00 69.06 312 ALA A CA 1
ATOM 2453 C C . ALA A 1 312 ? 0.558 -8.943 1.342 1.00 69.06 312 ALA A C 1
ATOM 2455 O O . ALA A 1 312 ? 0.709 -7.766 1.009 1.00 69.06 312 ALA A O 1
ATOM 2456 N N . ASN A 1 313 ? -0.554 -9.370 1.943 1.00 72.31 313 ASN A N 1
ATOM 2457 C CA . ASN A 1 313 ? -1.783 -8.565 1.965 1.00 72.31 313 ASN A CA 1
ATOM 2458 C C . ASN A 1 313 ? -1.670 -7.292 2.820 1.00 72.31 313 ASN A C 1
ATOM 2460 O O . ASN A 1 313 ? -2.345 -6.299 2.544 1.00 72.31 313 ASN A O 1
ATOM 2464 N N . ASP A 1 314 ? -0.799 -7.313 3.828 1.00 86.12 314 ASP A N 1
ATOM 2465 C CA . ASP A 1 314 ? -0.870 -6.397 4.961 1.00 86.12 314 ASP A CA 1
ATOM 2466 C C . ASP A 1 314 ? 0.137 -5.241 4.906 1.00 86.12 314 ASP A C 1
ATOM 2468 O O . ASP A 1 314 ? 0.195 -4.431 5.829 1.00 86.12 314 ASP A O 1
ATOM 2472 N N . ASN A 1 315 ? 0.914 -5.121 3.822 1.00 84.25 315 ASN A N 1
ATOM 2473 C CA . ASN A 1 315 ? 1.914 -4.057 3.649 1.00 84.25 315 ASN A CA 1
ATOM 2474 C C . ASN A 1 315 ? 1.359 -2.648 3.928 1.00 84.25 315 ASN A C 1
ATOM 2476 O O . ASN A 1 315 ? 2.075 -1.818 4.480 1.00 84.25 315 ASN A O 1
ATOM 2480 N N . HIS A 1 316 ? 0.098 -2.388 3.569 1.00 80.00 316 HIS A N 1
ATOM 2481 C CA . HIS A 1 316 ? -0.558 -1.084 3.704 1.00 80.00 316 HIS A CA 1
ATOM 2482 C C . HIS A 1 316 ? -0.780 -0.640 5.165 1.00 80.00 316 HIS A C 1
ATOM 2484 O O . HIS A 1 316 ? -0.960 0.548 5.423 1.00 80.00 316 HIS A O 1
ATOM 2490 N N . PHE A 1 317 ? -0.706 -1.556 6.140 1.00 82.69 317 PHE A N 1
ATOM 2491 C CA . PHE A 1 317 ? -0.702 -1.212 7.568 1.00 82.69 317 PHE A CA 1
ATOM 2492 C C . PHE A 1 317 ? 0.677 -0.734 8.070 1.00 82.69 317 PHE A C 1
ATOM 2494 O O . PHE A 1 317 ? 0.807 -0.335 9.232 1.00 82.69 317 PHE A O 1
ATOM 2501 N N . PHE A 1 318 ? 1.710 -0.738 7.218 1.00 93.31 318 PHE A N 1
ATOM 2502 C CA . PHE A 1 318 ? 3.098 -0.433 7.566 1.00 93.31 318 PHE A CA 1
ATOM 2503 C C . PHE A 1 318 ? 3.756 0.564 6.600 1.00 93.31 318 PHE A C 1
ATOM 2505 O O . PHE A 1 318 ? 3.261 0.890 5.525 1.00 93.31 318 PHE A O 1
ATOM 2512 N N . SER A 1 319 ? 4.914 1.075 6.996 1.00 85.75 319 SER A N 1
ATOM 2513 C CA . SER A 1 319 ? 5.817 1.867 6.161 1.00 85.75 319 SER A CA 1
ATOM 2514 C C . SER A 1 319 ? 7.250 1.449 6.459 1.00 85.75 319 SER A C 1
ATOM 2516 O O . SER A 1 319 ? 7.561 1.095 7.596 1.00 85.75 319 SER A O 1
ATOM 2518 N N . ILE A 1 320 ? 8.125 1.491 5.456 1.00 91.56 320 ILE A N 1
ATOM 2519 C CA . ILE A 1 320 ? 9.555 1.215 5.614 1.00 91.56 320 ILE A CA 1
ATOM 2520 C C . ILE A 1 320 ? 10.361 2.375 5.026 1.00 91.56 320 ILE A C 1
ATOM 2522 O O . ILE A 1 320 ? 9.983 2.908 3.982 1.00 91.56 320 ILE A O 1
ATOM 2526 N N . ASP A 1 321 ? 11.444 2.785 5.688 1.00 84.44 321 ASP A N 1
ATOM 2527 C CA . ASP A 1 321 ? 12.402 3.721 5.090 1.00 84.44 321 ASP A CA 1
ATOM 2528 C C . ASP A 1 321 ? 13.435 2.999 4.207 1.00 84.44 321 ASP A C 1
ATOM 2530 O O . ASP A 1 321 ? 13.571 1.772 4.234 1.00 84.44 321 ASP A O 1
ATOM 2534 N N . THR A 1 322 ? 14.190 3.769 3.418 1.00 83.12 322 THR A N 1
ATOM 2535 C CA . THR A 1 322 ? 15.213 3.235 2.501 1.00 83.12 322 THR A CA 1
ATOM 2536 C C . THR A 1 322 ? 16.298 2.430 3.209 1.00 83.12 322 THR A C 1
ATOM 2538 O O . THR A 1 322 ? 16.966 1.634 2.558 1.00 83.12 322 THR A O 1
ATOM 2541 N N . ASN A 1 323 ? 16.461 2.615 4.521 1.00 83.25 323 ASN A N 1
ATOM 2542 C CA . ASN A 1 323 ? 17.488 1.997 5.353 1.00 83.25 323 ASN A CA 1
ATOM 2543 C C . ASN A 1 323 ? 16.946 0.777 6.123 1.00 83.25 323 ASN A C 1
ATOM 2545 O O . ASN A 1 323 ? 17.640 0.234 6.980 1.00 83.25 323 ASN A O 1
ATOM 2549 N N . GLY A 1 324 ? 15.709 0.347 5.846 1.00 85.88 324 GLY A N 1
ATOM 2550 C CA . GLY A 1 324 ? 15.109 -0.863 6.405 1.00 85.88 324 GLY A CA 1
ATOM 2551 C C . GLY A 1 324 ? 14.364 -0.673 7.727 1.00 85.88 324 GLY A C 1
ATOM 2552 O O . GLY A 1 324 ? 13.985 -1.671 8.341 1.00 85.88 324 GLY A O 1
ATOM 2553 N N . LYS A 1 325 ? 14.129 0.558 8.194 1.00 87.06 325 LYS A N 1
ATOM 2554 C CA . LYS A 1 325 ? 13.362 0.794 9.426 1.00 87.06 325 LYS A CA 1
ATOM 2555 C C . LYS A 1 325 ? 11.864 0.651 9.157 1.00 87.06 325 LYS A C 1
ATOM 2557 O O . LYS A 1 325 ? 11.306 1.432 8.391 1.00 87.06 325 LYS A O 1
ATOM 2562 N N . LEU A 1 326 ? 11.205 -0.300 9.818 1.00 89.56 326 LEU A N 1
ATOM 2563 C CA . LEU A 1 326 ? 9.768 -0.559 9.705 1.00 89.56 326 LEU A CA 1
ATOM 2564 C C . LEU A 1 326 ? 8.977 0.180 10.798 1.00 89.56 326 LEU A C 1
ATOM 2566 O O . LEU A 1 326 ? 9.284 0.089 11.994 1.00 89.56 326 LEU A O 1
ATOM 2570 N N . THR A 1 327 ? 7.916 0.870 10.389 1.00 80.94 327 THR A N 1
ATOM 2571 C CA . THR A 1 327 ? 6.987 1.605 11.256 1.00 80.94 327 THR A CA 1
ATOM 2572 C C . THR A 1 327 ? 5.527 1.320 10.903 1.00 80.94 327 THR A C 1
ATOM 2574 O O . THR A 1 327 ? 5.214 0.911 9.789 1.00 80.94 327 THR A O 1
ATOM 2577 N N . ALA A 1 328 ? 4.619 1.573 11.840 1.00 78.88 328 ALA A N 1
ATOM 2578 C CA . ALA A 1 328 ? 3.177 1.490 11.641 1.00 78.88 328 ALA A CA 1
ATOM 2579 C C . ALA A 1 328 ? 2.660 2.595 10.704 1.00 78.88 328 ALA A C 1
ATOM 2581 O O . ALA A 1 328 ? 2.955 3.769 10.930 1.00 78.88 328 ALA A O 1
ATOM 2582 N N . ALA A 1 329 ? 1.841 2.242 9.712 1.00 78.62 329 ALA A N 1
ATOM 2583 C CA . ALA A 1 329 ? 1.024 3.190 8.942 1.00 78.62 329 ALA A CA 1
ATOM 2584 C C . ALA A 1 329 ? -0.422 3.285 9.471 1.00 78.62 329 ALA A C 1
ATOM 2586 O O . ALA A 1 329 ? -1.122 4.249 9.172 1.00 78.62 329 ALA A O 1
ATOM 2587 N N . ALA A 1 330 ? -0.850 2.322 10.294 1.00 76.44 330 ALA A N 1
ATOM 2588 C CA . ALA A 1 330 ? -2.172 2.259 10.914 1.00 76.44 330 ALA A CA 1
ATOM 2589 C C . ALA A 1 330 ? -2.095 2.132 12.448 1.00 76.44 330 ALA A C 1
ATOM 2591 O O . ALA A 1 330 ? -1.017 1.967 13.020 1.00 76.44 330 ALA A O 1
ATOM 2592 N N . VAL A 1 331 ? -3.253 2.193 13.110 1.00 73.12 331 VAL A N 1
ATOM 2593 C CA . VAL A 1 331 ? -3.419 1.780 14.513 1.00 73.12 331 VAL A CA 1
ATOM 2594 C C . VAL A 1 331 ? -3.936 0.342 14.518 1.00 73.12 331 VAL A C 1
ATOM 2596 O O . VAL A 1 331 ? -4.907 0.042 13.828 1.00 73.12 331 VAL A O 1
ATOM 2599 N N . PHE A 1 332 ? -3.290 -0.536 15.282 1.00 69.31 332 PHE A N 1
ATOM 2600 C CA . PHE A 1 332 ? -3.636 -1.958 15.376 1.00 69.31 332 PHE A CA 1
ATOM 2601 C C . PHE A 1 332 ? -4.582 -2.233 16.555 1.00 69.31 332 PHE A C 1
ATOM 2603 O O . PHE A 1 332 ? -4.484 -1.558 17.576 1.00 69.31 332 PHE A O 1
ATOM 2610 N N . ASP A 1 333 ? -5.442 -3.245 16.443 1.00 69.31 333 ASP A N 1
ATOM 2611 C CA . ASP A 1 333 ? -6.322 -3.764 17.505 1.00 69.31 333 ASP A CA 1
ATOM 2612 C C . ASP A 1 333 ? -6.148 -5.291 17.559 1.00 69.31 333 ASP A C 1
ATOM 2614 O O . ASP A 1 333 ? -6.181 -5.946 16.513 1.00 69.31 333 ASP A O 1
ATOM 2618 N N . TYR A 1 334 ? -5.876 -5.854 18.742 1.00 66.19 334 TYR A N 1
ATOM 2619 C CA . TYR A 1 334 ? -5.422 -7.251 18.840 1.00 66.19 334 TYR A CA 1
ATOM 2620 C C . TYR A 1 334 ? -6.541 -8.256 18.533 1.00 66.19 334 TYR A C 1
ATOM 2622 O O . TYR A 1 334 ? -6.318 -9.218 17.797 1.00 66.19 334 TYR A O 1
ATOM 2630 N N . GLU A 1 335 ? -7.750 -8.027 19.049 1.00 71.50 335 GLU A N 1
ATOM 2631 C CA . GLU A 1 335 ? -8.910 -8.887 18.793 1.00 71.50 335 GLU A CA 1
ATOM 2632 C C . GLU A 1 335 ? -9.395 -8.825 17.336 1.00 71.50 335 GLU A C 1
ATOM 2634 O O . GLU A 1 335 ? -10.055 -9.761 16.884 1.00 71.50 335 GLU A O 1
ATOM 2639 N N . SER A 1 336 ? -9.045 -7.768 16.592 1.00 72.06 336 SER A N 1
ATOM 2640 C CA . SER A 1 336 ? -9.271 -7.685 15.145 1.00 72.06 336 SER A CA 1
ATOM 2641 C C . SER A 1 336 ? -8.304 -8.572 14.350 1.00 72.06 336 SER A C 1
ATOM 2643 O O . SER A 1 336 ? -8.748 -9.309 13.470 1.00 72.06 336 SER A O 1
ATOM 2645 N N . ASN A 1 337 ? -6.995 -8.531 14.644 1.00 70.06 337 ASN A N 1
ATOM 2646 C CA . ASN A 1 337 ? -6.015 -9.475 14.090 1.00 70.06 337 ASN A CA 1
ATOM 2647 C C . ASN A 1 337 ? -4.712 -9.530 14.917 1.00 70.06 337 ASN A C 1
ATOM 2649 O O . ASN A 1 337 ? -4.039 -8.519 15.121 1.00 70.06 337 ASN A O 1
ATOM 2653 N N . GLU A 1 338 ? -4.286 -10.736 15.304 1.00 76.75 338 GLU A N 1
ATOM 2654 C CA . GLU A 1 338 ? -3.056 -10.949 16.074 1.00 76.75 338 GLU A CA 1
ATOM 2655 C C . GLU A 1 338 ? -1.759 -10.960 15.240 1.00 76.75 338 GLU A C 1
ATOM 2657 O O . GLU A 1 338 ? -0.668 -10.799 15.800 1.00 76.75 338 GLU A O 1
ATOM 2662 N N . SER A 1 339 ? -1.820 -11.155 13.914 1.00 80.88 339 SER A N 1
ATOM 2663 C CA . SER A 1 339 ? -0.611 -11.182 13.078 1.00 80.88 339 SER A CA 1
ATOM 2664 C C . SER A 1 339 ? -0.855 -10.807 11.616 1.00 80.88 339 SER A C 1
ATOM 2666 O O . SER A 1 339 ? -1.790 -11.274 10.974 1.00 80.88 339 SER A O 1
ATOM 2668 N N . TYR A 1 340 ? 0.054 -9.999 11.077 1.00 87.19 340 TYR A N 1
ATOM 2669 C CA . TYR A 1 340 ? 0.006 -9.439 9.729 1.00 87.19 340 TYR A CA 1
ATOM 2670 C C . TYR A 1 340 ? 1.224 -9.918 8.927 1.00 87.19 340 TYR A C 1
ATOM 2672 O O . TYR A 1 340 ? 2.326 -10.016 9.472 1.00 87.19 340 TYR A O 1
ATOM 2680 N N . GLN A 1 341 ? 1.045 -10.221 7.643 1.00 89.31 341 GLN A N 1
ATOM 2681 C CA . GLN A 1 341 ? 2.095 -10.692 6.736 1.00 89.31 341 GLN A CA 1
ATOM 2682 C C . GLN A 1 341 ? 2.523 -9.577 5.781 1.00 89.31 341 GLN A C 1
ATOM 2684 O O . GLN A 1 341 ? 1.741 -9.127 4.938 1.00 89.31 341 GLN A O 1
ATOM 2689 N N . ILE A 1 342 ? 3.788 -9.173 5.880 1.00 91.94 342 ILE A N 1
ATOM 2690 C CA . ILE A 1 342 ? 4.410 -8.190 4.986 1.00 91.94 342 ILE A CA 1
ATOM 2691 C C . ILE A 1 342 ? 5.455 -8.845 4.085 1.00 91.94 342 ILE A C 1
ATOM 2693 O O . ILE A 1 342 ? 6.059 -9.852 4.455 1.00 91.94 342 ILE A O 1
ATOM 2697 N N . ARG A 1 343 ? 5.725 -8.237 2.928 1.00 89.81 343 ARG A N 1
ATOM 2698 C CA . ARG A 1 343 ? 6.829 -8.625 2.040 1.00 89.81 343 ARG A CA 1
ATOM 2699 C C . ARG A 1 343 ? 7.779 -7.457 1.838 1.00 89.81 343 ARG A C 1
ATOM 2701 O O . ARG A 1 343 ? 7.398 -6.414 1.304 1.00 89.81 343 ARG A O 1
ATOM 2708 N N . VAL A 1 344 ? 9.035 -7.664 2.220 1.00 92.88 344 VAL A N 1
ATOM 2709 C CA . VAL A 1 344 ? 10.116 -6.686 2.051 1.00 92.88 344 VAL A CA 1
ATOM 2710 C C . VAL A 1 344 ? 10.986 -7.094 0.865 1.00 92.88 344 VAL A C 1
ATOM 2712 O O . VAL A 1 344 ? 11.291 -8.274 0.694 1.00 92.88 344 VAL A O 1
ATOM 2715 N N . LYS A 1 345 ? 11.386 -6.112 0.055 1.00 91.00 345 LYS A N 1
ATOM 2716 C CA . LYS A 1 345 ? 12.398 -6.191 -1.006 1.00 91.00 345 LYS A CA 1
ATOM 2717 C C . LYS A 1 345 ? 13.567 -5.297 -0.606 1.00 91.00 345 LYS A C 1
ATOM 2719 O O . LYS A 1 345 ? 13.357 -4.121 -0.304 1.00 91.00 345 LYS A O 1
ATOM 2724 N N . VAL A 1 346 ? 14.783 -5.829 -0.652 1.00 92.12 346 VAL A N 1
ATOM 2725 C CA . VAL A 1 346 ? 16.016 -5.032 -0.618 1.00 92.12 346 VAL A CA 1
ATOM 2726 C C . VAL A 1 346 ? 16.698 -5.140 -1.974 1.00 92.12 346 VAL A C 1
ATOM 2728 O O . VAL A 1 346 ? 16.797 -6.238 -2.521 1.00 92.12 346 VAL A O 1
ATOM 2731 N N . ARG A 1 347 ? 17.131 -4.002 -2.518 1.00 84.75 347 ARG A N 1
ATOM 2732 C CA . ARG A 1 347 ? 17.904 -3.920 -3.762 1.00 84.75 347 ARG A CA 1
ATOM 2733 C C . ARG A 1 347 ? 19.269 -3.285 -3.539 1.00 84.75 347 ARG A C 1
ATOM 2735 O O . ARG A 1 347 ? 19.432 -2.520 -2.589 1.00 84.75 347 ARG A O 1
ATOM 2742 N N . ASP A 1 348 ? 20.183 -3.548 -4.457 1.00 82.94 348 ASP A N 1
ATOM 2743 C CA . ASP A 1 348 ? 21.424 -2.800 -4.627 1.00 82.94 348 ASP A CA 1
ATOM 2744 C C . ASP A 1 348 ? 21.236 -1.531 -5.494 1.00 82.94 348 ASP A C 1
ATOM 2746 O O . ASP A 1 348 ? 20.133 -1.164 -5.918 1.00 82.94 348 ASP A O 1
ATOM 2750 N N . GLN A 1 349 ? 22.358 -0.868 -5.777 1.00 69.31 349 GLN A N 1
ATOM 2751 C CA . GLN A 1 349 ? 22.491 0.301 -6.654 1.00 69.31 349 GLN A CA 1
ATOM 2752 C C . GLN A 1 349 ? 22.386 0.001 -8.167 1.00 69.31 349 GLN A C 1
ATOM 2754 O O . GLN A 1 349 ? 22.361 0.932 -8.972 1.00 69.31 349 GLN A O 1
ATOM 2759 N N . PHE A 1 350 ? 22.316 -1.276 -8.555 1.00 65.19 350 PHE A N 1
ATOM 2760 C CA . PHE A 1 350 ? 22.093 -1.770 -9.920 1.00 65.19 350 PHE A CA 1
ATOM 2761 C C . PHE A 1 350 ? 20.752 -2.526 -10.037 1.00 65.19 350 PHE A C 1
ATOM 2763 O O . PHE A 1 350 ? 20.531 -3.294 -10.974 1.00 65.19 350 PHE A O 1
ATOM 2770 N N . ASN A 1 351 ? 19.845 -2.275 -9.090 1.00 68.38 351 ASN A N 1
ATOM 2771 C CA . ASN A 1 351 ? 18.512 -2.845 -8.943 1.00 68.38 351 ASN A CA 1
ATOM 2772 C C . ASN A 1 351 ? 18.401 -4.385 -8.898 1.00 68.38 351 ASN A C 1
ATOM 2774 O O . ASN A 1 351 ? 17.279 -4.888 -9.014 1.00 68.38 351 ASN A O 1
ATOM 2778 N N . LEU A 1 352 ? 19.483 -5.146 -8.682 1.00 73.56 352 LEU A N 1
ATOM 2779 C CA . LEU A 1 352 ? 19.331 -6.558 -8.307 1.00 73.56 352 LEU A CA 1
ATOM 2780 C C . LEU A 1 352 ? 18.795 -6.627 -6.876 1.00 73.56 352 LEU A C 1
ATOM 2782 O O . LEU A 1 352 ? 19.088 -5.764 -6.048 1.00 73.56 352 LEU A O 1
ATOM 2786 N N . PHE A 1 353 ? 17.962 -7.624 -6.578 1.00 83.56 353 PHE A N 1
ATOM 2787 C CA . PHE A 1 353 ? 17.212 -7.650 -5.326 1.00 83.56 353 PHE A CA 1
ATOM 2788 C C . PHE A 1 353 ? 16.958 -9.055 -4.787 1.00 83.56 353 PHE A C 1
ATOM 2790 O O . PHE A 1 353 ? 16.856 -10.028 -5.535 1.00 83.56 353 PHE A O 1
ATOM 2797 N N . VAL A 1 354 ? 16.723 -9.123 -3.476 1.00 84.69 354 VAL A N 1
ATOM 2798 C CA . VAL A 1 354 ? 16.077 -10.260 -2.812 1.00 84.69 354 VAL A CA 1
ATOM 2799 C C . VAL A 1 354 ? 14.818 -9.776 -2.091 1.00 84.69 354 VAL A C 1
ATOM 2801 O O . VAL A 1 354 ? 14.732 -8.629 -1.644 1.00 84.69 354 VAL A O 1
ATOM 2804 N N . LYS A 1 355 ? 13.803 -10.641 -2.010 1.00 90.38 355 LYS A N 1
ATOM 2805 C CA . LYS A 1 355 ? 12.535 -10.366 -1.323 1.00 90.38 355 LYS A CA 1
ATOM 2806 C C . LYS A 1 355 ? 12.125 -11.545 -0.447 1.00 90.38 355 LYS A C 1
ATOM 2808 O O . LYS A 1 355 ? 12.330 -12.691 -0.842 1.00 90.38 355 LYS A O 1
ATOM 2813 N N . HIS A 1 356 ? 11.555 -11.263 0.720 1.00 89.12 356 HIS A N 1
ATOM 2814 C CA . HIS A 1 356 ? 11.150 -12.279 1.694 1.00 89.12 356 HIS A CA 1
ATOM 2815 C C . HIS A 1 356 ? 9.897 -11.835 2.468 1.00 89.12 356 HIS A C 1
ATOM 2817 O O . HIS A 1 356 ? 9.647 -10.636 2.630 1.00 89.12 356 HIS A O 1
ATOM 2823 N N . ASP A 1 357 ? 9.124 -12.815 2.936 1.00 88.94 357 ASP A N 1
ATOM 2824 C CA . ASP A 1 357 ? 7.888 -12.613 3.698 1.00 88.94 357 ASP A CA 1
ATOM 2825 C C . ASP A 1 357 ? 8.170 -12.633 5.203 1.00 88.94 357 ASP A C 1
ATOM 2827 O O . ASP A 1 357 ? 8.973 -13.438 5.684 1.00 88.94 357 ASP A O 1
ATOM 2831 N N . PHE A 1 358 ? 7.516 -11.756 5.960 1.00 91.75 358 PHE A N 1
ATOM 2832 C CA . PHE A 1 358 ? 7.710 -11.632 7.400 1.00 91.75 358 PHE A CA 1
ATOM 2833 C C . PHE A 1 358 ? 6.380 -11.447 8.130 1.00 91.75 358 PHE A C 1
ATOM 2835 O O . PHE A 1 358 ? 5.561 -10.604 7.767 1.00 91.75 358 PHE A O 1
ATOM 2842 N N . ALA A 1 359 ? 6.212 -12.195 9.220 1.00 86.88 359 ALA A N 1
ATOM 2843 C CA . ALA A 1 359 ? 5.084 -12.049 10.125 1.00 86.88 359 ALA A CA 1
ATOM 2844 C C . ALA A 1 359 ? 5.374 -10.959 11.168 1.00 86.88 359 ALA A C 1
ATOM 2846 O O . ALA A 1 359 ? 6.258 -11.124 12.014 1.00 86.88 359 ALA A O 1
ATOM 2847 N N . VAL A 1 360 ? 4.598 -9.878 11.141 1.00 85.25 360 VAL A N 1
ATOM 2848 C CA . VAL A 1 360 ? 4.480 -8.932 12.256 1.00 85.25 360 VAL A CA 1
ATOM 2849 C C . VAL A 1 360 ? 3.443 -9.474 13.237 1.00 85.25 360 VAL A C 1
ATOM 2851 O O . VAL A 1 360 ? 2.398 -9.981 12.819 1.00 85.25 360 VAL A O 1
ATOM 2854 N N . LYS A 1 361 ? 3.699 -9.372 14.543 1.00 69.06 361 LYS A N 1
ATOM 2855 C CA . LYS A 1 361 ? 2.717 -9.724 15.582 1.00 69.06 361 LYS A CA 1
ATOM 2856 C C . LYS A 1 361 ? 2.179 -8.491 16.291 1.00 69.06 361 LYS A C 1
ATOM 2858 O O . LYS A 1 361 ? 2.962 -7.640 16.713 1.00 69.06 361 LYS A O 1
ATOM 2863 N N . VAL A 1 362 ? 0.864 -8.447 16.477 1.00 66.06 362 VAL A N 1
ATOM 2864 C CA . VAL A 1 362 ? 0.228 -7.516 17.410 1.00 66.06 362 VAL A CA 1
ATOM 2865 C C . VAL A 1 362 ? 0.268 -8.124 18.812 1.00 66.06 362 VAL A C 1
ATOM 2867 O O . VAL A 1 362 ? 0.163 -9.340 18.980 1.00 66.06 362 VAL A O 1
ATOM 2870 N N . LEU A 1 363 ? 0.457 -7.283 19.824 1.00 51.84 363 LEU A N 1
ATOM 2871 C CA . LEU A 1 363 ? 0.493 -7.668 21.230 1.00 51.84 363 LEU A CA 1
ATOM 2872 C C . LEU A 1 363 ? -0.702 -7.058 21.981 1.00 51.84 363 LEU A C 1
ATOM 2874 O O . LEU A 1 363 ? -0.844 -5.837 22.048 1.00 51.84 363 LEU A O 1
ATOM 2878 N N . ASP A 1 364 ? -1.513 -7.952 22.543 1.00 52.78 364 ASP A N 1
ATOM 2879 C CA . ASP A 1 364 ? -2.712 -7.751 23.372 1.00 52.78 364 ASP A CA 1
ATOM 2880 C C . ASP A 1 364 ? -2.504 -6.779 24.560 1.00 52.78 364 ASP A C 1
ATOM 2882 O O . ASP A 1 364 ? -1.616 -6.987 25.397 1.00 52.78 364 ASP A O 1
ATOM 2886 N N . ILE A 1 365 ? -3.357 -5.747 24.674 1.00 45.41 365 ILE A N 1
ATOM 2887 C CA . ILE A 1 365 ? -3.490 -4.858 25.846 1.00 45.41 365 ILE A CA 1
ATOM 2888 C C . ILE A 1 365 ? -4.826 -5.147 26.564 1.00 45.41 365 ILE A C 1
ATOM 2890 O O . ILE A 1 365 ? -5.626 -4.251 26.837 1.00 45.41 365 ILE A O 1
ATOM 2894 N N . LEU A 1 366 ? -5.035 -6.426 26.895 1.00 41.84 366 LEU A N 1
ATOM 2895 C CA . LEU A 1 366 ? -6.099 -7.033 27.707 1.00 41.84 366 LEU A CA 1
ATOM 2896 C C . LEU A 1 366 ? -7.177 -6.057 28.198 1.00 41.84 366 LEU A C 1
ATOM 2898 O O . LEU A 1 366 ? -7.114 -5.532 29.321 1.00 41.84 366 LEU A O 1
ATOM 2902 N N . LYS A 1 367 ? -8.195 -5.864 27.353 1.00 34.50 367 LYS A N 1
ATOM 2903 C CA . LYS A 1 367 ? -9.361 -5.025 27.642 1.00 34.50 367 LYS A CA 1
ATOM 2904 C C . LYS A 1 367 ? -10.052 -5.495 28.939 1.00 34.50 367 LYS A C 1
ATOM 2906 O O . LYS A 1 367 ? -10.080 -6.682 29.273 1.00 34.50 367 LYS A O 1
ATOM 2911 N N . GLU A 1 368 ? -10.547 -4.549 29.745 1.00 29.84 368 GLU A N 1
ATOM 2912 C CA . GLU A 1 368 ? -10.967 -4.846 31.126 1.00 29.84 368 GLU A CA 1
ATOM 2913 C C . GLU A 1 368 ? -12.176 -5.801 31.178 1.00 29.84 368 GLU A C 1
ATOM 2915 O O . GLU A 1 368 ? -13.146 -5.657 30.439 1.00 29.84 368 GLU A O 1
ATOM 2920 N N . GLY A 1 369 ? -12.077 -6.815 32.046 1.00 34.03 369 GLY A N 1
ATOM 2921 C CA . GLY A 1 369 ? -12.788 -8.084 31.875 1.00 34.03 369 GLY A CA 1
ATOM 2922 C C . GLY A 1 369 ? -14.317 -8.007 31.831 1.00 34.03 369 GLY A C 1
ATOM 2923 O O . GLY A 1 369 ? -14.956 -7.372 32.672 1.00 34.03 369 GLY A O 1
ATOM 2924 N N . GLY A 1 370 ? -14.898 -8.753 30.886 1.00 25.83 370 GLY A N 1
ATOM 2925 C CA . GLY A 1 370 ? -16.342 -8.906 30.741 1.00 25.83 370 GLY A CA 1
ATOM 2926 C C . GLY A 1 370 ? -17.017 -9.430 32.012 1.00 25.83 370 GLY A C 1
ATOM 2927 O O . GL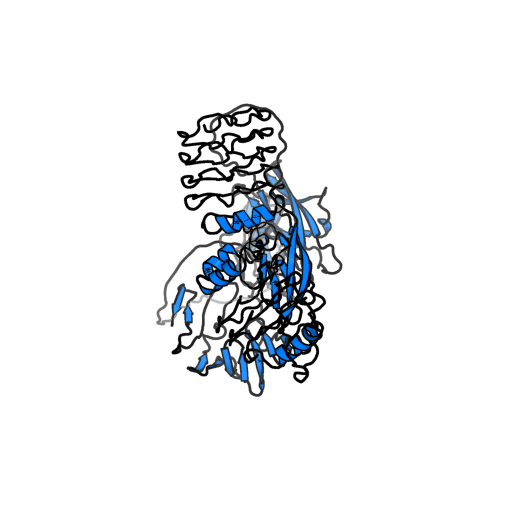Y A 1 370 ? -16.544 -10.369 32.660 1.00 25.83 370 GLY A O 1
ATOM 2928 N N . LYS A 1 371 ? -18.155 -8.825 32.364 1.00 30.61 371 LYS A N 1
ATOM 2929 C CA . LYS A 1 371 ? -19.019 -9.324 33.438 1.00 30.61 371 LYS A CA 1
ATOM 2930 C C . LYS A 1 371 ? -19.706 -10.612 32.993 1.00 30.61 371 LYS A C 1
ATOM 2932 O O . LYS A 1 371 ? -20.120 -10.732 31.845 1.00 30.61 371 LYS A O 1
ATOM 2937 N N . LYS A 1 372 ? -19.902 -11.535 33.936 1.00 30.19 372 LYS A N 1
ATOM 2938 C CA . LYS A 1 372 ? -20.961 -12.537 33.799 1.00 30.19 372 LYS A CA 1
ATOM 2939 C C . LYS A 1 372 ? -22.315 -11.847 33.908 1.00 30.19 372 LYS A C 1
ATOM 2941 O O . LYS A 1 372 ? -22.483 -10.953 34.738 1.00 30.19 372 LYS A O 1
ATOM 2946 N N . GLU A 1 373 ? -23.266 -12.310 33.116 1.00 28.86 373 GLU A N 1
ATOM 2947 C CA . GLU A 1 373 ? -24.680 -12.057 33.350 1.00 28.86 373 GLU A CA 1
ATOM 2948 C C . GLU A 1 373 ? -25.162 -13.029 34.436 1.00 28.86 373 GLU A C 1
ATOM 2950 O O . GLU A 1 373 ? -25.084 -14.242 34.260 1.00 28.86 373 GLU A O 1
ATOM 2955 N N . ASP A 1 374 ? -25.636 -12.490 35.559 1.00 29.97 374 ASP A N 1
ATOM 2956 C CA . ASP A 1 374 ? -26.535 -13.186 36.482 1.00 29.97 374 ASP A CA 1
ATOM 2957 C C . ASP A 1 374 ? -27.887 -12.462 36.393 1.00 29.97 374 ASP A C 1
ATOM 2959 O O . ASP A 1 374 ? -27.962 -11.238 36.548 1.00 29.97 374 ASP A O 1
ATOM 2963 N N . GLU A 1 375 ? -28.955 -13.194 36.077 1.00 30.23 375 GLU A N 1
ATOM 2964 C CA . GLU A 1 375 ? -30.263 -12.599 35.804 1.00 30.23 375 GLU A CA 1
ATOM 2965 C C . GLU A 1 375 ? -30.996 -12.136 37.076 1.00 30.23 375 GLU A C 1
ATOM 2967 O O . GLU A 1 375 ? -31.116 -12.866 38.057 1.00 30.23 375 GLU A O 1
ATOM 2972 N N . GLY A 1 376 ? -31.648 -10.972 36.982 1.00 28.00 376 GLY A N 1
ATOM 2973 C CA . GLY A 1 376 ? -32.943 -10.765 37.634 1.00 28.00 376 GLY A CA 1
ATOM 2974 C C . GLY A 1 376 ? -32.973 -10.069 38.999 1.00 28.00 376 GLY A C 1
ATOM 2975 O O . GLY A 1 376 ? -33.124 -10.703 40.038 1.00 28.00 376 GLY A O 1
ATOM 2976 N N . SER A 1 377 ? -33.107 -8.739 38.976 1.00 28.52 377 SER A N 1
ATOM 2977 C CA . SER A 1 377 ? -34.111 -8.065 39.816 1.00 28.52 377 SER A CA 1
ATOM 2978 C C . SER A 1 377 ? -34.603 -6.763 39.166 1.00 28.52 377 SER A C 1
ATOM 2980 O O . SER A 1 377 ? -33.990 -6.263 38.223 1.00 28.52 377 SER A O 1
ATOM 2982 N N . LYS A 1 378 ? -35.742 -6.234 39.630 1.00 34.00 378 LYS A N 1
ATOM 2983 C CA . LYS A 1 378 ? -36.402 -5.021 39.105 1.00 34.00 378 LYS A CA 1
ATOM 2984 C C . LYS A 1 378 ? -36.508 -3.942 40.187 1.00 34.00 378 LYS A C 1
ATOM 2986 O O . LYS A 1 378 ? -36.756 -4.262 41.344 1.00 34.00 378 LYS A O 1
ATOM 2991 N N . GLY A 1 379 ? -36.442 -2.679 39.764 1.00 26.62 379 GLY A N 1
ATOM 2992 C CA . GLY A 1 379 ? -36.502 -1.493 40.630 1.00 26.62 379 GLY A CA 1
ATOM 2993 C C . GLY A 1 379 ? -35.119 -0.834 40.774 1.00 26.62 379 GLY A C 1
ATOM 2994 O O . GLY A 1 379 ? -34.120 -1.538 40.839 1.00 26.62 379 GLY A O 1
ATOM 2995 N N . ASP A 1 380 ? -34.973 0.492 40.782 1.00 27.36 380 ASP A N 1
ATOM 2996 C CA . ASP A 1 380 ? -36.003 1.537 40.713 1.00 27.36 380 ASP A CA 1
ATOM 2997 C C . ASP A 1 380 ? -35.499 2.800 39.982 1.00 27.36 380 ASP A C 1
ATOM 2999 O O . ASP A 1 380 ? -34.324 2.893 39.621 1.00 27.36 380 ASP A O 1
ATOM 3003 N N . LYS A 1 381 ? -36.384 3.772 39.720 1.00 35.16 381 LYS A N 1
ATOM 3004 C CA . LYS A 1 381 ? -36.009 5.045 39.061 1.00 35.16 381 LYS A CA 1
ATOM 3005 C C . LYS A 1 381 ? -35.516 6.108 40.060 1.00 35.16 381 LYS A C 1
ATOM 3007 O O . LYS A 1 381 ? -35.888 6.103 41.225 1.00 35.16 381 LYS A O 1
ATOM 3012 N N . ASN A 1 382 ? -34.756 7.080 39.541 1.00 28.98 382 ASN A N 1
ATOM 3013 C CA . ASN A 1 382 ? -34.183 8.254 40.223 1.00 28.98 382 ASN A CA 1
ATOM 3014 C C . ASN A 1 382 ? -33.060 8.004 41.251 1.00 28.98 382 ASN A C 1
ATOM 3016 O O . ASN A 1 382 ? -33.242 8.138 42.458 1.00 28.98 382 ASN A O 1
ATOM 3020 N N . SER A 1 383 ? -31.829 7.885 40.745 1.00 27.06 383 SER A N 1
ATOM 3021 C CA . SER A 1 383 ? -30.682 8.556 41.369 1.00 27.06 383 SER A CA 1
ATOM 3022 C C . SER A 1 383 ? -29.660 8.953 40.303 1.00 27.06 383 SER A C 1
ATOM 3024 O O . SER A 1 383 ? -29.141 8.095 39.594 1.00 27.06 383 SER A O 1
ATOM 3026 N N . THR A 1 384 ? -29.361 10.247 40.170 1.00 36.03 384 THR A N 1
ATOM 3027 C CA . THR A 1 384 ? -28.206 10.714 39.390 1.00 36.03 384 THR A CA 1
ATOM 3028 C C . THR A 1 384 ? -26.955 10.530 40.237 1.00 36.03 384 THR A C 1
ATOM 3030 O O . THR A 1 384 ? -26.573 11.429 40.990 1.00 36.03 384 THR A O 1
ATOM 3033 N N . LYS A 1 385 ? -26.338 9.352 40.144 1.00 31.03 385 LYS A N 1
ATOM 3034 C CA . LYS A 1 385 ? -25.067 9.061 40.803 1.00 31.03 385 LYS A CA 1
ATOM 3035 C C . LYS A 1 385 ? -24.066 8.538 39.785 1.00 31.03 385 LYS A C 1
ATOM 3037 O O . LYS A 1 385 ? -24.413 7.719 38.942 1.00 31.03 385 LYS A O 1
ATOM 3042 N N . ASP A 1 386 ? -22.846 9.051 39.873 1.00 30.69 386 ASP A N 1
ATOM 3043 C CA . ASP A 1 386 ? -21.703 8.605 39.084 1.00 30.69 386 ASP A CA 1
ATOM 3044 C C . ASP A 1 386 ? -21.470 7.102 39.327 1.00 30.69 386 ASP A C 1
ATOM 3046 O O . ASP A 1 386 ? -21.310 6.674 40.472 1.00 30.69 386 ASP A O 1
ATOM 3050 N N . THR A 1 387 ? -21.522 6.300 38.260 1.00 29.41 387 THR A N 1
ATOM 3051 C CA . THR A 1 387 ? -21.263 4.852 38.294 1.00 29.41 387 THR A CA 1
ATOM 3052 C C . THR A 1 387 ? -19.942 4.493 37.617 1.00 29.41 387 THR A C 1
ATOM 3054 O O . THR A 1 387 ? -19.835 3.448 36.970 1.00 29.41 387 THR A O 1
ATOM 3057 N N . THR A 1 388 ? -18.921 5.339 37.761 1.00 31.66 388 THR A N 1
ATOM 3058 C CA . THR A 1 388 ? -17.534 4.907 37.577 1.00 31.66 388 THR A CA 1
ATOM 3059 C C . THR A 1 388 ? -17.219 3.789 38.575 1.00 31.66 388 THR A C 1
ATOM 3061 O O . THR A 1 388 ? -17.189 3.977 39.789 1.00 31.66 388 THR A O 1
ATOM 3064 N N . VAL A 1 389 ? -17.024 2.572 38.060 1.00 39.78 389 VAL A N 1
ATOM 3065 C CA . VAL A 1 389 ? -16.532 1.447 38.867 1.00 39.78 389 VAL A CA 1
ATOM 3066 C C . VAL A 1 389 ? -15.104 1.796 39.303 1.00 39.78 389 VAL A C 1
ATOM 3068 O O . VAL A 1 389 ? -14.312 2.174 38.435 1.00 39.78 389 VAL A O 1
ATOM 3071 N N . PRO A 1 390 ? -14.745 1.694 40.598 1.00 50.22 390 PRO A N 1
ATOM 3072 C CA . PRO A 1 390 ? -13.412 2.069 41.047 1.00 50.22 390 PRO A CA 1
ATOM 3073 C C . PRO A 1 390 ? -12.357 1.226 40.327 1.00 50.22 390 PRO A C 1
ATOM 3075 O O . PRO A 1 390 ? -12.463 -0.000 40.264 1.00 50.22 390 PRO A O 1
ATOM 3078 N N . LYS A 1 391 ? -11.352 1.891 39.752 1.00 64.12 391 LYS A N 1
ATOM 3079 C CA . LYS A 1 391 ? -10.406 1.280 38.809 1.00 64.12 391 LYS A CA 1
ATOM 3080 C C . LYS A 1 391 ? -9.009 1.219 39.404 1.00 64.12 391 LYS A C 1
ATOM 3082 O O . LYS A 1 391 ? -8.406 2.250 39.684 1.00 64.12 391 LYS A O 1
ATOM 3087 N N . LEU A 1 392 ? -8.491 0.003 39.578 1.00 72.62 392 LEU A N 1
ATOM 3088 C CA . LEU A 1 392 ? -7.126 -0.248 40.042 1.00 72.62 392 LEU A CA 1
ATOM 3089 C C . LEU A 1 392 ? -6.141 -0.102 38.868 1.00 72.62 392 LEU A C 1
ATOM 3091 O O . LEU A 1 392 ? -6.300 -0.739 37.820 1.00 72.62 392 LEU A O 1
ATOM 3095 N N . THR A 1 393 ? -5.128 0.744 39.036 1.00 72.88 393 THR A N 1
ATOM 3096 C CA . THR A 1 393 ? -4.137 1.108 38.012 1.00 72.88 393 THR A CA 1
ATOM 3097 C C . THR A 1 393 ? -2.704 0.965 38.530 1.00 72.88 393 THR A C 1
ATOM 3099 O O . THR A 1 393 ? -2.456 1.001 39.737 1.00 72.88 393 THR A O 1
ATOM 3102 N N . LEU A 1 394 ? -1.765 0.786 37.597 1.00 65.75 394 LEU A N 1
ATOM 3103 C CA . LEU A 1 394 ? -0.320 0.828 37.811 1.00 65.75 394 LEU A CA 1
ATOM 3104 C C . LEU A 1 394 ? 0.264 1.791 36.764 1.00 65.75 394 LEU A C 1
ATOM 3106 O O . LEU A 1 394 ? -0.077 1.687 35.591 1.00 65.75 394 LEU A O 1
ATOM 3110 N N . SER A 1 395 ? 1.099 2.750 37.171 1.00 56.50 395 SER A N 1
ATOM 3111 C CA . SER A 1 395 ? 1.507 3.859 36.289 1.00 56.50 395 SER A CA 1
ATOM 3112 C C . SER A 1 395 ? 2.587 3.519 35.255 1.00 56.50 395 SER A C 1
ATOM 3114 O O . SER A 1 395 ? 2.853 4.338 34.384 1.00 56.50 395 SER A O 1
ATOM 3116 N N . ASN A 1 396 ? 3.263 2.377 35.393 1.00 51.72 396 ASN A N 1
ATOM 3117 C CA . ASN A 1 396 ? 4.227 1.853 34.427 1.00 51.72 396 ASN A CA 1
ATOM 3118 C C . ASN A 1 396 ? 4.399 0.338 34.636 1.00 51.72 396 ASN A C 1
ATOM 3120 O O . ASN A 1 396 ? 4.298 -0.158 35.760 1.00 51.72 396 ASN A O 1
ATOM 3124 N N . HIS A 1 397 ? 4.653 -0.376 33.542 1.00 71.06 397 HIS A N 1
ATOM 3125 C CA . HIS A 1 397 ? 4.714 -1.836 33.470 1.00 71.06 397 HIS A CA 1
ATOM 3126 C C . HIS A 1 397 ? 6.104 -2.376 33.098 1.00 71.06 397 HIS A C 1
ATOM 3128 O O . HIS A 1 397 ? 6.306 -3.590 33.077 1.00 71.06 397 HIS A O 1
ATOM 3134 N N . THR A 1 398 ? 7.070 -1.504 32.812 1.00 59.59 398 THR A N 1
ATOM 3135 C CA . THR A 1 398 ? 8.417 -1.901 32.392 1.00 59.59 398 THR A CA 1
ATOM 3136 C C . THR A 1 398 ? 9.407 -1.908 33.553 1.00 59.59 398 THR A C 1
ATOM 3138 O O . THR A 1 398 ? 9.356 -1.088 34.470 1.00 59.59 398 THR A O 1
ATOM 3141 N N . ILE A 1 399 ? 10.328 -2.864 33.509 1.00 66.25 399 ILE A N 1
ATOM 3142 C CA . ILE A 1 399 ? 11.451 -3.027 34.427 1.00 66.25 399 ILE A CA 1
ATOM 3143 C C . ILE A 1 399 ? 12.704 -2.952 33.563 1.00 66.25 399 ILE A C 1
ATOM 3145 O O . ILE A 1 399 ? 12.847 -3.746 32.638 1.00 66.25 399 ILE A O 1
ATOM 3149 N N . LYS A 1 400 ? 13.622 -2.029 33.844 1.00 62.09 400 LYS A N 1
ATOM 3150 C CA . LYS A 1 400 ? 14.921 -2.011 33.159 1.00 62.09 400 LYS A CA 1
ATOM 3151 C C . LYS A 1 400 ? 15.884 -2.973 33.856 1.00 62.09 400 LYS A C 1
ATOM 3153 O O . LYS A 1 400 ? 15.961 -2.985 35.086 1.00 62.09 400 LYS A O 1
ATOM 3158 N N . ALA A 1 401 ? 16.584 -3.788 33.074 1.00 58.38 401 ALA A N 1
ATOM 3159 C CA . ALA A 1 401 ? 17.622 -4.693 33.553 1.00 58.38 401 ALA A CA 1
ATOM 3160 C C . ALA A 1 401 ? 18.811 -3.926 34.155 1.00 58.38 401 ALA A C 1
ATOM 3162 O O . ALA A 1 401 ? 18.934 -2.718 33.967 1.00 58.38 401 ALA A O 1
ATOM 3163 N N . ASN A 1 402 ? 19.658 -4.622 34.918 1.00 57.62 402 ASN A N 1
ATOM 3164 C CA . ASN A 1 402 ? 20.830 -4.113 35.654 1.00 57.62 402 ASN A CA 1
ATOM 3165 C C . ASN A 1 402 ? 20.544 -3.035 36.724 1.00 57.62 402 ASN A C 1
ATOM 3167 O O . ASN A 1 402 ? 21.393 -2.765 37.575 1.00 57.62 402 ASN A O 1
ATOM 3171 N N . GLN A 1 403 ? 19.341 -2.457 36.749 1.00 56.12 403 GLN A N 1
ATOM 3172 C CA . GLN A 1 403 ? 18.926 -1.456 37.728 1.00 56.12 403 GLN A CA 1
ATOM 3173 C C . GLN A 1 403 ? 18.959 -2.007 39.167 1.00 56.12 403 GLN A C 1
ATOM 3175 O O . GLN A 1 403 ? 18.722 -3.201 39.391 1.00 56.12 403 GLN A O 1
ATOM 3180 N N . PRO A 1 404 ? 19.254 -1.166 40.175 1.00 51.81 404 PRO A N 1
ATOM 3181 C CA . PRO A 1 404 ? 19.465 -1.622 41.544 1.00 51.81 404 PRO A CA 1
ATOM 3182 C C . PRO A 1 404 ? 18.198 -2.206 42.186 1.00 51.81 404 PRO A C 1
ATOM 3184 O O . PRO A 1 404 ? 17.063 -1.829 41.879 1.00 51.81 404 PRO A O 1
ATOM 3187 N N . LYS A 1 405 ? 18.400 -3.097 43.163 1.00 63.41 405 LYS A N 1
ATOM 3188 C CA . LYS A 1 405 ? 17.344 -3.528 44.090 1.00 63.41 405 LYS A CA 1
ATOM 3189 C C . LYS A 1 405 ? 16.649 -2.309 44.704 1.00 63.41 405 LYS A C 1
ATOM 3191 O O . LYS A 1 405 ? 17.318 -1.445 45.258 1.00 63.41 405 LYS A O 1
ATOM 3196 N N . GLY A 1 406 ? 15.319 -2.305 44.674 1.00 49.53 406 GLY A N 1
ATOM 3197 C CA . GLY A 1 406 ? 14.482 -1.219 45.183 1.00 49.53 406 GLY A CA 1
ATOM 3198 C C . GLY A 1 406 ? 13.885 -0.347 44.081 1.00 49.53 406 GLY A C 1
ATOM 3199 O O . GLY A 1 406 ? 12.918 0.358 44.363 1.00 49.53 406 GLY A O 1
ATOM 3200 N N . THR A 1 407 ? 14.383 -0.431 42.841 1.00 63.62 407 THR A N 1
ATOM 3201 C CA . THR A 1 407 ? 13.924 0.365 41.687 1.00 63.62 407 THR A CA 1
ATOM 3202 C C . THR A 1 407 ? 12.400 0.390 41.566 1.00 63.62 407 THR A C 1
ATOM 3204 O O . THR A 1 407 ? 11.734 -0.640 41.696 1.00 63.62 407 THR A O 1
ATOM 3207 N N . ILE A 1 408 ? 11.843 1.583 41.332 1.00 63.00 408 ILE A N 1
ATOM 3208 C CA . ILE A 1 408 ? 10.407 1.786 41.117 1.00 63.00 408 ILE A CA 1
ATOM 3209 C C . ILE A 1 408 ? 10.034 1.228 39.745 1.00 63.00 408 ILE A C 1
ATOM 3211 O O . ILE A 1 408 ? 10.583 1.652 38.734 1.00 63.00 408 ILE A O 1
ATOM 3215 N N . VAL A 1 409 ? 9.069 0.312 39.724 1.00 65.44 409 VAL A N 1
ATOM 3216 C CA . VAL A 1 409 ? 8.461 -0.211 38.496 1.00 65.44 409 VAL A CA 1
ATOM 3217 C C . VAL A 1 409 ? 7.331 0.715 38.053 1.00 65.44 409 VAL A C 1
ATOM 3219 O O . VAL A 1 409 ? 7.316 1.178 36.921 1.00 65.44 409 VAL A O 1
ATOM 3222 N N . GLY A 1 410 ? 6.424 1.054 38.973 1.00 57.38 410 GLY A N 1
ATOM 3223 C CA . GLY A 1 410 ? 5.299 1.957 38.733 1.00 57.38 410 GLY A CA 1
ATOM 3224 C C . GLY A 1 410 ? 4.519 2.246 40.016 1.00 57.38 410 GLY A C 1
ATOM 3225 O O . GLY A 1 410 ? 4.687 1.559 41.026 1.00 57.38 410 GLY A O 1
ATOM 3226 N N . LYS A 1 411 ? 3.662 3.268 39.998 1.00 72.12 411 LYS A N 1
ATOM 3227 C CA . LYS A 1 411 ? 2.821 3.665 41.135 1.00 72.12 411 LYS A CA 1
ATOM 3228 C C . LYS A 1 411 ? 1.437 3.033 41.054 1.00 72.12 411 LYS A C 1
ATOM 3230 O O . LYS A 1 411 ? 0.826 3.057 39.991 1.00 72.12 411 LYS A O 1
ATOM 3235 N N . ILE A 1 412 ? 0.940 2.509 42.172 1.00 74.62 412 ILE A N 1
ATOM 3236 C CA . ILE A 1 412 ? -0.386 1.891 42.280 1.00 74.62 412 ILE A CA 1
ATOM 3237 C C . ILE A 1 412 ? -1.418 2.925 42.758 1.00 74.62 412 ILE A C 1
ATOM 3239 O O . ILE A 1 412 ? -1.156 3.694 43.690 1.00 74.62 412 ILE A O 1
ATOM 3243 N N . SER A 1 413 ? -2.603 2.927 42.144 1.00 74.69 413 SER A N 1
ATOM 3244 C CA . SER A 1 413 ? -3.704 3.838 42.488 1.00 74.69 413 SER A CA 1
ATOM 3245 C C . SER A 1 413 ? -5.090 3.244 42.216 1.00 74.69 413 SER A C 1
ATOM 3247 O O . SER A 1 413 ? -5.240 2.352 41.387 1.00 74.69 413 SER A O 1
ATOM 3249 N N . THR A 1 414 ? -6.110 3.773 42.896 1.00 71.38 414 THR A N 1
ATOM 3250 C CA . THR A 1 414 ? -7.533 3.555 42.596 1.00 71.38 414 THR A CA 1
ATOM 3251 C C . THR A 1 414 ? -8.195 4.856 42.165 1.00 71.38 414 THR A C 1
ATOM 3253 O O . THR A 1 414 ? -8.185 5.831 42.920 1.00 71.38 414 THR A O 1
ATOM 3256 N N . GLU A 1 415 ? -8.820 4.861 40.995 1.00 60.25 415 GLU A N 1
ATOM 3257 C CA . GLU A 1 415 ? -9.722 5.934 40.562 1.00 60.25 415 GLU A CA 1
ATOM 3258 C C . GLU A 1 415 ? -11.127 5.720 41.161 1.00 60.25 415 GLU A C 1
ATOM 3260 O O . GLU A 1 415 ? -11.488 4.592 41.500 1.00 60.25 415 GLU A O 1
ATOM 3265 N N . GLY A 1 416 ? -11.920 6.788 41.309 1.00 49.09 416 GLY A N 1
ATOM 3266 C CA . GLY A 1 416 ? -13.327 6.713 41.746 1.00 49.09 416 GLY A CA 1
ATOM 3267 C C . GLY A 1 416 ? -13.600 6.745 43.261 1.00 49.09 416 GLY A C 1
ATOM 3268 O O . GLY A 1 416 ? -14.762 6.744 43.655 1.00 49.09 416 GLY A O 1
ATOM 3269 N N . HIS A 1 417 ? -12.582 6.813 44.128 1.00 44.97 417 HIS A N 1
ATOM 3270 C CA . HIS A 1 417 ? -12.786 7.005 45.575 1.00 44.97 417 HIS A CA 1
ATOM 3271 C C . HIS A 1 417 ? -12.797 8.487 45.987 1.00 44.97 417 HIS A C 1
ATOM 3273 O O . HIS A 1 417 ? -11.971 9.278 45.526 1.00 44.97 417 HIS A O 1
ATOM 3279 N N . ASP A 1 418 ? -13.699 8.842 46.910 1.00 36.91 418 ASP A N 1
ATOM 3280 C CA . ASP A 1 418 ? -13.757 10.171 47.532 1.00 36.91 418 ASP A CA 1
ATOM 3281 C C . ASP A 1 418 ? -12.437 10.532 48.227 1.00 36.91 418 ASP A C 1
ATOM 3283 O O . ASP A 1 418 ? -11.852 9.713 48.942 1.00 36.91 418 ASP A O 1
ATOM 3287 N N . LYS A 1 419 ? -12.004 11.786 48.044 1.00 41.44 419 LYS A N 1
ATOM 3288 C CA . LYS A 1 419 ? -10.618 12.269 48.232 1.00 41.44 419 LYS A CA 1
ATOM 3289 C C . LYS A 1 419 ? -10.055 12.206 49.660 1.00 41.44 419 LYS A C 1
ATOM 3291 O O . LYS A 1 419 ? -8.867 12.466 49.834 1.00 41.44 419 LYS A O 1
ATOM 3296 N N . ASP A 1 420 ? -10.871 11.834 50.641 1.00 39.00 420 ASP A N 1
ATOM 3297 C CA . ASP A 1 420 ? -10.519 11.775 52.064 1.00 39.00 420 ASP A CA 1
ATOM 3298 C C . ASP A 1 420 ? -10.293 10.338 52.596 1.00 39.00 420 ASP A C 1
ATOM 3300 O O . ASP A 1 420 ? -10.026 10.153 53.784 1.00 39.00 420 ASP A O 1
ATOM 3304 N N . HIS A 1 421 ? -10.371 9.304 51.743 1.00 49.66 421 HIS A N 1
ATOM 3305 C CA . HIS A 1 421 ? -10.255 7.897 52.159 1.00 49.66 421 HIS A CA 1
ATOM 3306 C C . HIS A 1 421 ? -8.874 7.285 51.870 1.00 49.66 421 HIS A C 1
ATOM 3308 O O . HIS A 1 421 ? -8.389 7.283 50.739 1.00 49.66 421 HIS A O 1
ATOM 3314 N N . THR A 1 422 ? -8.260 6.676 52.887 1.00 53.12 422 THR A N 1
ATOM 3315 C CA . THR A 1 422 ? -7.020 5.897 52.746 1.00 53.12 422 THR A CA 1
ATOM 3316 C C . THR A 1 422 ? -7.309 4.491 52.217 1.00 53.12 422 THR A C 1
ATOM 3318 O O . THR A 1 422 ? -7.941 3.695 52.911 1.00 53.12 422 THR A O 1
ATOM 3321 N N . VAL A 1 423 ? -6.805 4.174 51.023 1.00 65.00 423 VAL A N 1
ATOM 3322 C CA . VAL A 1 423 ? -6.821 2.821 50.439 1.00 65.00 423 VAL A CA 1
ATOM 3323 C C . VAL A 1 423 ? -5.478 2.137 50.706 1.00 65.00 423 VAL A C 1
ATOM 3325 O O . VAL A 1 423 ? -4.426 2.713 50.417 1.00 65.00 423 VAL A O 1
ATOM 3328 N N . GLU A 1 424 ? -5.511 0.919 51.245 1.00 75.12 424 GLU A N 1
ATOM 3329 C CA . GLU A 1 424 ? -4.327 0.081 51.472 1.00 75.12 424 GLU A CA 1
ATOM 3330 C C . GLU A 1 424 ? -4.101 -0.864 50.281 1.00 75.12 424 GLU A C 1
ATOM 3332 O O . GLU A 1 424 ? -5.057 -1.381 49.703 1.00 75.12 424 GLU A O 1
ATOM 3337 N N . TYR A 1 425 ? -2.838 -1.105 49.914 1.00 81.06 425 TYR A N 1
ATOM 3338 C CA . TYR A 1 425 ? -2.462 -1.948 48.775 1.00 81.06 425 TYR A CA 1
ATOM 3339 C C . TYR A 1 425 ? -1.530 -3.074 49.222 1.00 81.06 425 TYR A C 1
ATOM 3341 O O . TYR A 1 425 ? -0.514 -2.827 49.870 1.00 81.06 425 TYR A O 1
ATOM 3349 N N . SER A 1 426 ? -1.845 -4.309 48.834 1.00 81.38 426 SER A N 1
ATOM 3350 C CA . SER A 1 426 ? -1.080 -5.508 49.197 1.00 81.38 426 SER A CA 1
ATOM 3351 C C . SER A 1 426 ? -0.890 -6.449 48.003 1.00 81.38 426 SER A C 1
ATOM 3353 O O . SER A 1 426 ? -1.662 -6.420 47.045 1.00 81.38 426 SER A O 1
ATOM 3355 N N . LEU A 1 427 ? 0.152 -7.283 48.041 1.00 83.88 427 LEU A N 1
ATOM 3356 C CA . LEU A 1 427 ? 0.387 -8.341 47.053 1.00 83.88 427 LEU A CA 1
ATOM 3357 C C . LEU A 1 427 ? -0.243 -9.650 47.544 1.00 83.88 427 LEU A C 1
ATOM 3359 O O . LEU A 1 427 ? 0.099 -10.126 48.625 1.00 83.88 427 LEU A O 1
ATOM 3363 N N . ILE A 1 428 ? -1.134 -10.243 46.746 1.00 76.88 428 ILE A N 1
ATOM 3364 C CA . ILE A 1 428 ? -1.908 -11.444 47.110 1.00 76.88 428 ILE A CA 1
ATOM 3365 C C . ILE A 1 428 ? -1.606 -12.635 46.196 1.00 76.88 428 ILE A C 1
ATOM 3367 O O . ILE A 1 428 ? -1.351 -12.477 45.002 1.00 76.88 428 ILE A O 1
ATOM 3371 N N . SER A 1 429 ? -1.630 -13.848 46.745 1.00 69.06 429 SER A N 1
ATOM 3372 C CA . SER A 1 429 ? -1.364 -15.082 45.999 1.00 69.06 429 SER A CA 1
ATOM 3373 C C . SER A 1 429 ? -2.544 -15.502 45.107 1.00 69.06 429 SER A C 1
ATOM 3375 O O . SER A 1 429 ? -3.685 -15.087 45.314 1.00 69.06 429 SER A O 1
ATOM 3377 N N . GLY A 1 430 ? -2.285 -16.323 44.083 1.00 66.25 430 GLY A N 1
ATOM 3378 C CA . GLY A 1 430 ? -3.315 -16.979 43.268 1.00 66.25 430 GLY A CA 1
ATOM 3379 C C . GLY A 1 430 ? -2.939 -17.148 41.794 1.00 66.25 430 GLY A C 1
ATOM 3380 O O . GLY A 1 430 ? -1.779 -17.018 41.400 1.00 66.25 430 GLY A O 1
ATOM 3381 N N . LYS A 1 431 ? -3.934 -17.440 40.944 1.00 47.03 431 LYS A N 1
ATOM 3382 C CA . LYS A 1 431 ? -3.716 -17.623 39.500 1.00 47.03 431 LYS A CA 1
ATOM 3383 C C . LYS A 1 431 ? -3.178 -16.324 38.887 1.00 47.03 431 LYS A C 1
ATOM 3385 O O . LYS A 1 431 ? -3.891 -15.333 38.790 1.00 47.03 431 LYS A O 1
ATOM 3390 N N . GLY A 1 432 ? -1.914 -16.349 38.461 1.00 51.72 432 GLY A N 1
ATOM 3391 C CA . GLY A 1 432 ? -1.239 -15.198 37.857 1.00 51.72 432 GLY A CA 1
ATOM 3392 C C . GLY A 1 432 ? -0.420 -14.323 38.814 1.00 51.72 432 GLY A C 1
ATOM 3393 O O . GLY A 1 432 ? 0.091 -13.306 38.359 1.00 51.72 432 GLY A O 1
ATOM 3394 N N . SER A 1 433 ? -0.234 -14.718 40.080 1.00 58.59 433 SER A N 1
ATOM 3395 C CA . SER A 1 433 ? 0.666 -14.049 41.040 1.00 58.59 433 SER A CA 1
ATOM 3396 C C . SER A 1 433 ? 2.120 -14.560 40.970 1.00 58.59 433 SER A C 1
ATOM 3398 O O . SER A 1 433 ? 2.808 -14.590 41.992 1.00 58.59 433 SER A O 1
ATOM 3400 N N . LYS A 1 434 ? 2.567 -15.052 39.801 1.00 65.44 434 LYS A N 1
ATOM 3401 C CA . LYS A 1 434 ? 3.803 -15.852 39.640 1.00 65.44 434 LYS A CA 1
ATOM 3402 C C . LYS A 1 434 ? 5.064 -15.164 40.173 1.00 65.44 434 LYS A C 1
ATOM 3404 O O . LYS A 1 434 ? 5.988 -15.854 40.584 1.00 65.44 434 LYS A O 1
ATOM 3409 N N . SER A 1 435 ? 5.102 -13.835 40.138 1.00 79.94 435 SER A N 1
ATOM 3410 C CA . SER A 1 435 ? 6.299 -13.045 40.430 1.00 79.94 435 SER A CA 1
ATOM 3411 C C . SER A 1 435 ? 6.173 -12.205 41.704 1.00 79.94 435 SER A C 1
ATOM 3413 O O . SER A 1 435 ? 7.081 -11.432 41.989 1.00 79.94 435 SER A O 1
ATOM 3415 N N . ASN A 1 436 ? 5.091 -12.335 42.490 1.00 82.88 436 ASN A N 1
ATOM 3416 C CA . ASN A 1 436 ? 4.866 -11.544 43.717 1.00 82.88 436 ASN A CA 1
ATOM 3417 C C . ASN A 1 436 ? 6.083 -11.541 44.663 1.00 82.88 436 ASN A C 1
ATOM 3419 O O . ASN A 1 436 ? 6.414 -10.515 45.262 1.00 82.88 436 ASN A O 1
ATOM 3423 N N . ASP A 1 437 ? 6.773 -12.675 44.783 1.00 85.12 437 ASP A N 1
ATOM 3424 C CA . ASP A 1 437 ? 7.917 -12.816 45.681 1.00 85.12 437 ASP A CA 1
ATOM 3425 C C . ASP A 1 437 ? 9.143 -11.999 45.252 1.00 85.12 437 ASP A C 1
ATOM 3427 O O . ASP A 1 437 ? 9.992 -11.733 46.099 1.00 85.12 437 ASP A O 1
ATOM 3431 N N . LEU A 1 438 ? 9.172 -11.496 44.011 1.00 83.50 438 LEU A N 1
ATOM 3432 C CA . LEU A 1 438 ? 10.223 -10.648 43.432 1.00 83.50 438 LEU A CA 1
ATOM 3433 C C . LEU A 1 438 ? 9.949 -9.134 43.576 1.00 83.50 438 LEU A C 1
ATOM 3435 O O . LEU A 1 438 ? 10.834 -8.324 43.296 1.00 83.50 438 LEU A O 1
ATOM 3439 N N . PHE A 1 439 ? 8.768 -8.732 44.068 1.00 86.81 439 PHE A N 1
ATOM 3440 C CA . PHE A 1 439 ? 8.380 -7.322 44.251 1.00 86.81 439 PHE A CA 1
ATOM 3441 C C . PHE A 1 439 ? 7.861 -7.013 45.658 1.00 86.81 439 PHE A C 1
ATOM 3443 O O . PHE A 1 439 ? 7.480 -7.904 46.419 1.00 86.81 439 PHE A O 1
ATOM 3450 N N . TYR A 1 440 ? 7.833 -5.731 46.012 1.00 82.00 440 TYR A N 1
ATOM 3451 C CA . TYR A 1 440 ? 7.133 -5.209 47.186 1.00 82.00 440 TYR A CA 1
ATOM 3452 C C . TYR A 1 440 ? 6.442 -3.886 46.852 1.00 82.00 440 TYR A C 1
ATOM 3454 O O . TYR A 1 440 ? 6.803 -3.219 45.885 1.00 82.00 440 TYR A O 1
ATOM 3462 N N . ILE A 1 441 ? 5.451 -3.500 47.654 1.00 76.94 441 ILE A N 1
ATOM 3463 C CA . ILE A 1 441 ? 4.845 -2.168 47.588 1.00 76.94 441 ILE A CA 1
ATOM 3464 C C . ILE A 1 441 ? 5.565 -1.313 48.632 1.00 76.94 441 ILE A C 1
ATOM 3466 O O . ILE A 1 441 ? 5.584 -1.652 49.814 1.00 76.94 441 ILE A O 1
ATOM 3470 N N . GLY A 1 442 ? 6.241 -0.262 48.176 1.00 56.34 442 GLY A N 1
ATOM 3471 C CA . GLY A 1 442 ? 6.989 0.665 49.019 1.00 56.34 442 GLY A CA 1
ATOM 3472 C C . GLY A 1 442 ? 6.241 1.977 49.283 1.00 56.34 442 GLY A C 1
ATOM 3473 O O . GLY A 1 442 ? 5.052 2.099 48.974 1.00 56.34 442 GLY A O 1
ATOM 3474 N N . PRO A 1 443 ? 6.948 2.991 49.818 1.00 50.69 443 PRO A N 1
ATOM 3475 C CA . PRO A 1 443 ? 6.412 4.339 49.993 1.00 50.69 443 PRO A CA 1
ATOM 3476 C C . PRO A 1 443 ? 5.784 4.902 48.710 1.00 50.69 443 PRO A C 1
ATOM 3478 O O . PRO A 1 443 ? 6.156 4.526 47.595 1.00 50.69 443 PRO A O 1
ATOM 3481 N N . PHE A 1 444 ? 4.831 5.816 48.886 1.00 57.25 444 PHE A N 1
ATOM 3482 C CA . PHE A 1 444 ? 4.016 6.436 47.832 1.00 57.25 444 PHE A CA 1
ATOM 3483 C C . PHE A 1 444 ? 3.180 5.459 46.979 1.00 57.25 444 PHE A C 1
ATOM 3485 O O . PHE A 1 444 ? 2.677 5.852 45.929 1.00 57.25 444 PHE A O 1
ATOM 3492 N N . ASN A 1 445 ? 2.973 4.227 47.466 1.00 70.94 445 ASN A N 1
ATOM 3493 C CA . ASN A 1 445 ? 2.312 3.104 46.782 1.00 70.94 445 ASN A CA 1
ATOM 3494 C C . ASN A 1 445 ? 3.068 2.634 45.527 1.00 70.94 445 ASN A C 1
ATOM 3496 O O . ASN A 1 445 ? 2.476 2.099 44.589 1.00 70.94 445 ASN A O 1
ATOM 3500 N N . ASN A 1 446 ? 4.386 2.836 45.499 1.00 69.00 446 ASN A N 1
ATOM 3501 C CA . ASN A 1 446 ? 5.224 2.440 44.375 1.00 69.00 446 ASN A CA 1
ATOM 3502 C C . ASN A 1 446 ? 5.553 0.944 44.460 1.00 69.00 446 ASN A C 1
ATOM 3504 O O . ASN A 1 446 ? 6.159 0.492 45.435 1.00 69.00 446 ASN A O 1
ATOM 3508 N N . LEU A 1 447 ? 5.195 0.185 43.424 1.00 78.75 447 LEU A N 1
ATOM 3509 C CA . LEU A 1 447 ? 5.671 -1.178 43.218 1.00 78.75 447 LEU A CA 1
ATOM 3510 C C . LEU A 1 447 ? 7.177 -1.130 42.925 1.00 78.75 447 LEU A C 1
ATOM 3512 O O . LEU A 1 447 ? 7.619 -0.367 42.064 1.00 78.75 447 LEU A O 1
ATOM 3516 N N . ARG A 1 448 ? 7.966 -1.917 43.657 1.00 81.81 448 ARG A N 1
ATOM 3517 C CA . ARG A 1 448 ? 9.434 -1.868 43.656 1.00 81.81 448 ARG A CA 1
ATOM 3518 C C . ARG A 1 448 ? 10.062 -3.258 43.591 1.00 81.81 448 ARG A C 1
ATOM 3520 O O . ARG A 1 448 ? 9.500 -4.229 44.105 1.00 81.81 448 ARG A O 1
ATOM 3527 N N . THR A 1 449 ? 11.240 -3.354 42.979 1.00 76.75 449 THR A N 1
ATOM 3528 C CA . THR A 1 449 ? 11.981 -4.616 42.815 1.00 76.75 449 THR A CA 1
ATOM 3529 C C . THR A 1 449 ? 12.618 -5.087 44.133 1.00 76.75 449 THR A C 1
ATOM 3531 O O . THR A 1 449 ? 13.205 -4.299 44.874 1.00 76.75 449 THR A O 1
ATOM 3534 N N . LYS A 1 450 ? 12.558 -6.389 44.455 1.00 79.75 450 LYS A N 1
ATOM 3535 C CA . LYS A 1 450 ? 13.302 -6.976 45.596 1.00 79.75 450 LYS A CA 1
ATOM 3536 C C . LYS A 1 450 ? 14.735 -7.391 45.242 1.00 79.75 450 LYS A C 1
ATOM 3538 O O . LYS A 1 450 ? 15.500 -7.711 46.156 1.00 79.75 450 LYS A O 1
ATOM 3543 N N . GLN A 1 451 ? 15.101 -7.365 43.964 1.00 73.44 451 GLN A N 1
ATOM 3544 C CA . GLN A 1 451 ? 16.425 -7.686 43.426 1.00 73.44 451 GLN A CA 1
ATOM 3545 C C . GLN A 1 451 ? 16.766 -6.762 42.244 1.00 73.44 451 GLN A C 1
ATOM 3547 O O . GLN A 1 451 ? 15.914 -5.994 41.799 1.00 73.44 451 GLN A O 1
ATOM 3552 N N . SER A 1 452 ? 18.008 -6.822 41.764 1.00 75.62 452 SER A N 1
ATOM 3553 C CA . SER A 1 452 ? 18.323 -6.415 40.388 1.00 75.62 452 SER A CA 1
ATOM 3554 C C . SER A 1 452 ? 17.937 -7.556 39.439 1.00 75.62 452 SER A C 1
ATOM 3556 O O . SER A 1 452 ? 17.864 -8.702 39.889 1.00 75.62 452 SER A O 1
ATOM 3558 N N . PHE A 1 453 ? 17.674 -7.253 38.170 1.00 72.38 453 PHE A N 1
ATOM 3559 C CA . PHE A 1 453 ? 17.258 -8.236 37.169 1.00 72.38 453 PHE A CA 1
ATOM 3560 C C . PHE A 1 453 ? 18.200 -8.240 35.964 1.00 72.38 453 PHE A C 1
ATOM 3562 O O . PHE A 1 453 ? 18.588 -7.181 35.474 1.00 72.38 453 PHE A O 1
ATOM 3569 N N . ASP A 1 454 ? 18.535 -9.429 35.481 1.00 72.50 454 ASP A N 1
ATOM 3570 C CA . ASP A 1 454 ? 19.491 -9.682 34.401 1.00 72.50 454 ASP A CA 1
ATOM 3571 C C . ASP A 1 454 ? 18.730 -10.127 33.141 1.00 72.50 454 ASP A C 1
ATOM 3573 O O . ASP A 1 454 ? 18.054 -11.158 33.147 1.00 72.50 454 ASP A O 1
ATOM 3577 N N . PHE A 1 455 ? 18.800 -9.332 32.065 1.00 64.00 455 PHE A N 1
ATOM 3578 C CA . PHE A 1 455 ? 17.958 -9.508 30.867 1.00 64.00 455 PHE A CA 1
ATOM 3579 C C . PHE A 1 455 ? 18.111 -10.881 30.192 1.00 64.00 455 PHE A C 1
ATOM 3581 O O . PHE A 1 455 ? 17.153 -11.385 29.604 1.00 64.00 455 PHE A O 1
ATOM 3588 N N . ASP A 1 456 ? 19.295 -11.489 30.303 1.00 57.34 456 ASP A N 1
ATOM 3589 C CA . ASP A 1 456 ? 19.623 -12.762 29.659 1.00 57.34 456 ASP A CA 1
ATOM 3590 C C . ASP A 1 456 ? 19.338 -13.981 30.559 1.00 57.34 456 ASP A C 1
ATOM 3592 O O . ASP A 1 456 ? 19.499 -15.120 30.113 1.00 57.34 456 ASP A O 1
ATOM 3596 N N . LYS A 1 457 ? 18.952 -13.771 31.830 1.00 58.91 457 LYS A N 1
ATOM 3597 C CA . LYS A 1 457 ? 18.831 -14.839 32.847 1.00 58.91 457 LYS A CA 1
ATOM 3598 C C . LYS A 1 457 ? 17.486 -14.878 33.574 1.00 58.91 457 LYS A C 1
ATOM 3600 O O . LYS A 1 457 ? 17.054 -15.967 33.949 1.00 58.91 457 LYS A O 1
ATOM 3605 N N . ASP A 1 458 ? 16.837 -13.736 33.789 1.00 70.00 458 ASP A N 1
ATOM 3606 C CA . ASP A 1 458 ? 15.551 -13.649 34.492 1.00 70.00 458 ASP A CA 1
ATOM 3607 C C . ASP A 1 458 ? 14.337 -13.805 33.549 1.00 70.00 458 ASP A C 1
ATOM 3609 O O . ASP A 1 458 ? 14.420 -13.614 32.334 1.00 70.00 458 ASP A O 1
ATOM 3613 N N . ASP A 1 459 ? 13.171 -14.152 34.111 1.00 65.31 459 ASP A N 1
ATOM 3614 C CA . ASP A 1 459 ? 11.920 -14.258 33.344 1.00 65.31 459 ASP A CA 1
ATOM 3615 C C . ASP A 1 459 ? 11.490 -12.879 32.820 1.00 65.31 459 ASP A C 1
ATOM 3617 O O . ASP A 1 459 ? 11.167 -11.971 33.587 1.00 65.31 459 ASP A O 1
ATOM 3621 N N . ARG A 1 460 ? 11.453 -12.729 31.494 1.00 67.19 460 ARG A N 1
ATOM 3622 C CA . ARG A 1 460 ? 11.128 -11.458 30.838 1.00 67.19 460 ARG A CA 1
ATOM 3623 C C . ARG A 1 460 ? 9.648 -11.066 30.942 1.00 67.19 460 ARG A C 1
ATOM 3625 O O . ARG A 1 460 ? 9.342 -9.892 30.749 1.00 67.19 460 ARG A O 1
ATOM 3632 N N . ASN A 1 461 ? 8.758 -12.005 31.289 1.00 66.06 461 ASN A N 1
ATOM 3633 C CA . ASN A 1 461 ? 7.303 -11.815 31.363 1.00 66.06 461 ASN A CA 1
ATOM 3634 C C . ASN A 1 461 ? 6.765 -12.066 32.784 1.00 66.06 461 ASN A C 1
ATOM 3636 O O . ASN A 1 461 ? 6.042 -13.031 33.060 1.00 66.06 461 ASN A O 1
ATOM 3640 N N . MET A 1 462 ? 7.100 -11.165 33.704 1.00 74.62 462 MET A N 1
ATOM 3641 C CA . MET A 1 462 ? 6.688 -11.251 35.103 1.00 74.62 462 MET A CA 1
ATOM 3642 C C . MET A 1 462 ? 5.216 -10.861 35.301 1.00 74.62 462 MET A C 1
ATOM 3644 O O . MET A 1 462 ? 4.596 -10.191 34.477 1.00 74.62 462 MET A O 1
ATOM 3648 N N . SER A 1 463 ? 4.610 -11.276 36.417 1.00 75.69 463 SER A N 1
ATOM 3649 C CA . SER A 1 463 ? 3.284 -10.765 36.797 1.00 75.69 463 SER A CA 1
ATOM 3650 C C . SER A 1 463 ? 3.012 -10.799 38.296 1.00 75.69 463 SER A C 1
ATOM 3652 O O . SER A 1 463 ? 3.343 -11.762 38.994 1.00 75.69 463 SER A O 1
ATOM 3654 N N . VAL A 1 464 ? 2.364 -9.733 38.763 1.00 74.88 464 VAL A N 1
ATOM 3655 C CA . VAL A 1 464 ? 1.952 -9.529 40.153 1.00 74.88 464 VAL A CA 1
ATOM 3656 C C . VAL A 1 464 ? 0.430 -9.455 40.268 1.00 74.88 464 VAL A C 1
ATOM 3658 O O . VAL A 1 464 ? -0.252 -9.041 39.329 1.00 74.88 464 VAL A O 1
ATOM 3661 N N . ARG A 1 465 ? -0.118 -9.828 41.427 1.00 77.25 465 ARG A N 1
ATOM 3662 C CA . ARG A 1 465 ? -1.545 -9.665 41.754 1.00 77.25 465 ARG A CA 1
ATOM 3663 C C . ARG A 1 465 ? -1.677 -8.771 42.984 1.00 77.25 465 ARG A C 1
ATOM 3665 O O . ARG A 1 465 ? -1.166 -9.109 44.052 1.00 77.25 465 ARG A O 1
ATOM 3672 N N . VAL A 1 466 ? -2.332 -7.628 42.808 1.00 81.69 466 VAL A N 1
ATOM 3673 C CA . VAL A 1 466 ? -2.499 -6.579 43.821 1.00 81.69 466 VAL A CA 1
ATOM 3674 C C . VAL A 1 466 ? -3.942 -6.578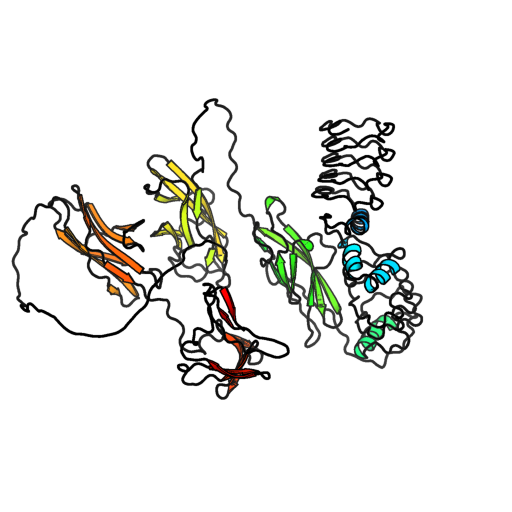 44.312 1.00 81.69 466 VAL A C 1
ATOM 3676 O O . VAL A 1 466 ? -4.864 -6.639 43.502 1.00 81.69 466 VAL A O 1
ATOM 3679 N N . LEU A 1 467 ? -4.123 -6.471 45.626 1.00 82.12 467 LEU A N 1
ATOM 3680 C CA . LEU A 1 467 ? -5.394 -6.191 46.287 1.00 82.12 467 LEU A CA 1
ATOM 3681 C C . LEU A 1 467 ? -5.360 -4.761 46.834 1.00 82.12 467 LEU A C 1
ATOM 3683 O O . LEU A 1 467 ? -4.501 -4.438 47.656 1.00 82.12 467 LEU A O 1
ATOM 3687 N N . ALA A 1 468 ? -6.304 -3.933 46.401 1.00 78.50 468 ALA A N 1
ATOM 3688 C CA . ALA A 1 468 ? -6.648 -2.668 47.034 1.00 78.50 468 ALA A CA 1
ATOM 3689 C C . ALA A 1 468 ? -7.791 -2.901 48.035 1.00 78.50 468 ALA A C 1
ATOM 3691 O O . ALA A 1 468 ? -8.775 -3.570 47.704 1.00 78.50 468 ALA A O 1
ATOM 3692 N N . LYS A 1 469 ? -7.679 -2.354 49.248 1.00 72.31 469 LYS A N 1
ATOM 3693 C CA . LYS A 1 469 ? -8.706 -2.444 50.294 1.00 72.31 469 LYS A CA 1
ATOM 3694 C C . LYS A 1 469 ? -9.096 -1.050 50.787 1.00 72.31 469 LYS A C 1
ATOM 3696 O O . LYS A 1 469 ? -8.232 -0.260 51.167 1.00 72.31 469 LYS A O 1
ATOM 3701 N N . GLY A 1 470 ? -10.394 -0.756 50.753 1.00 64.81 470 GLY A N 1
ATOM 3702 C CA . GLY A 1 470 ? -10.978 0.467 51.302 1.00 64.81 470 GLY A CA 1
ATOM 3703 C C . GLY A 1 470 ? -11.404 0.294 52.762 1.00 64.81 470 GLY A C 1
ATOM 3704 O O . GLY A 1 470 ? -10.976 -0.630 53.455 1.00 64.81 470 GLY A O 1
ATOM 3705 N N . GLN A 1 471 ? -12.288 1.172 53.243 1.00 49.91 471 GLN A N 1
ATOM 3706 C CA . GLN A 1 471 ? -12.962 0.950 54.526 1.00 49.91 471 GLN A CA 1
ATOM 3707 C C . GLN A 1 471 ? -14.068 -0.115 54.396 1.00 49.91 471 GLN A C 1
ATOM 3709 O O . GLN A 1 471 ? -14.741 -0.224 53.367 1.00 49.91 471 GLN A O 1
ATOM 3714 N N . GLY A 1 472 ? -14.258 -0.903 55.458 1.00 51.12 472 GLY A N 1
ATOM 3715 C CA . GLY A 1 472 ? -15.173 -2.049 55.471 1.00 51.12 472 GLY A CA 1
ATOM 3716 C C . GLY A 1 472 ? -14.670 -3.231 54.633 1.00 51.12 472 GLY A C 1
ATOM 3717 O O . GLY A 1 472 ? -13.466 -3.409 54.443 1.00 51.12 472 GLY A O 1
ATOM 3718 N N . ASP A 1 473 ? -15.603 -4.027 54.112 1.00 46.44 473 ASP A N 1
ATOM 3719 C CA . ASP A 1 473 ? -15.312 -5.182 53.248 1.00 46.44 473 ASP A CA 1
ATOM 3720 C C . ASP A 1 473 ? -15.100 -4.799 51.768 1.00 46.44 473 ASP A C 1
ATOM 3722 O O . ASP A 1 473 ? -14.987 -5.665 50.897 1.00 46.44 473 ASP A O 1
ATOM 3726 N N . SER A 1 474 ? -15.016 -3.497 51.463 1.00 55.28 474 SER A N 1
ATOM 3727 C CA . SER A 1 474 ? -14.723 -3.016 50.112 1.00 55.28 474 SER A CA 1
ATOM 3728 C C . SER A 1 474 ? -13.290 -3.378 49.707 1.00 55.28 474 SER A C 1
ATOM 3730 O O . SER A 1 474 ? -12.305 -2.938 50.307 1.00 55.28 474 SER A O 1
ATOM 3732 N N . SER A 1 475 ? -13.160 -4.218 48.681 1.00 68.62 475 SER A N 1
ATOM 3733 C CA . SER A 1 475 ? -11.864 -4.621 48.141 1.00 68.62 475 SER A CA 1
ATOM 3734 C C . SER A 1 475 ? -11.937 -4.902 46.644 1.00 68.62 475 SER A C 1
ATOM 3736 O O . SER A 1 475 ? -12.984 -5.267 46.111 1.00 68.62 475 SER A O 1
ATOM 3738 N N . LEU A 1 476 ? -10.814 -4.677 45.967 1.00 72.69 476 LEU A N 1
ATOM 3739 C CA . LEU A 1 476 ? -10.670 -4.764 44.521 1.00 72.69 476 LEU A CA 1
ATOM 3740 C C . LEU A 1 476 ? -9.307 -5.374 44.204 1.00 72.69 476 LEU A C 1
ATOM 3742 O O . LEU A 1 476 ? -8.278 -4.838 44.610 1.00 72.69 476 LEU A O 1
ATOM 3746 N N . GLU A 1 477 ? -9.288 -6.479 43.468 1.00 78.25 477 GLU A N 1
ATOM 3747 C CA . GLU A 1 477 ? -8.050 -7.118 43.025 1.00 78.25 477 GLU A CA 1
ATOM 3748 C C . GLU A 1 477 ? -7.822 -6.968 41.520 1.00 78.25 477 GLU A C 1
ATOM 3750 O O . GLU A 1 477 ? -8.761 -6.970 40.724 1.00 78.25 477 GLU A O 1
ATOM 3755 N N . LYS A 1 478 ? -6.552 -6.857 41.121 1.00 74.12 478 LYS A N 1
ATOM 3756 C CA . LYS A 1 478 ? -6.139 -6.831 39.715 1.00 74.12 478 LYS A CA 1
ATOM 3757 C C . LYS A 1 478 ? -4.780 -7.501 39.539 1.00 74.12 478 LYS A C 1
ATOM 3759 O O . LYS A 1 478 ? -3.915 -7.446 40.417 1.00 74.12 478 LYS A O 1
ATOM 3764 N N . ARG A 1 479 ? -4.587 -8.146 38.389 1.00 73.81 479 ARG A N 1
ATOM 3765 C CA . ARG A 1 479 ? -3.288 -8.660 37.946 1.00 73.81 479 ARG A CA 1
ATOM 3766 C C . ARG A 1 479 ? -2.623 -7.624 37.046 1.00 73.81 479 ARG A C 1
ATOM 3768 O O . ARG A 1 479 ? -3.277 -7.084 36.160 1.00 73.81 479 ARG A O 1
ATOM 3775 N N . PHE A 1 480 ? -1.329 -7.406 37.237 1.00 69.44 480 PHE A N 1
ATOM 3776 C CA . PHE A 1 480 ? -0.497 -6.602 36.348 1.00 69.44 480 PHE A CA 1
ATOM 3777 C C . PHE A 1 480 ? 0.618 -7.480 35.769 1.00 69.44 480 PHE A C 1
ATOM 3779 O O . PHE A 1 480 ? 1.343 -8.142 36.516 1.00 69.44 480 PHE A O 1
ATOM 3786 N N . SER A 1 481 ? 0.739 -7.500 34.442 1.00 67.50 481 SER A N 1
ATOM 3787 C CA . SER A 1 481 ? 1.920 -8.020 33.740 1.00 67.50 481 SER A CA 1
ATOM 3788 C C . SER A 1 481 ? 3.039 -6.982 33.799 1.00 67.50 481 SER A C 1
ATOM 3790 O O . SER A 1 481 ? 2.747 -5.786 33.772 1.00 67.50 481 SER A O 1
ATOM 3792 N N . LEU A 1 482 ? 4.289 -7.433 33.900 1.00 66.81 482 LEU A N 1
ATOM 3793 C CA . LEU A 1 482 ? 5.485 -6.595 33.970 1.00 66.81 482 LEU A CA 1
ATOM 3794 C C . LEU A 1 482 ? 6.560 -7.156 33.032 1.00 66.81 482 LEU A C 1
ATOM 3796 O O . LEU A 1 482 ? 6.763 -8.371 32.995 1.00 66.81 482 LEU A O 1
ATOM 3800 N N . PHE A 1 483 ? 7.269 -6.283 32.321 1.00 56.78 483 PHE A N 1
ATOM 3801 C CA . PHE A 1 483 ? 8.196 -6.675 31.256 1.00 56.78 483 PHE A CA 1
ATOM 3802 C C . PHE A 1 483 ? 9.633 -6.268 31.581 1.00 56.78 483 PHE A C 1
ATOM 3804 O O . PHE A 1 483 ? 9.884 -5.101 31.882 1.00 56.78 483 PHE A O 1
ATOM 3811 N N . LEU A 1 484 ? 10.575 -7.213 31.509 1.00 57.72 484 LEU A N 1
ATOM 3812 C CA . LEU A 1 484 ? 12.004 -6.927 31.670 1.00 57.72 484 LEU A CA 1
ATOM 3813 C C . LEU A 1 484 ? 12.600 -6.482 30.330 1.00 57.72 484 LEU A C 1
ATOM 3815 O O . LEU A 1 484 ? 12.628 -7.252 29.371 1.00 57.72 484 LEU A O 1
ATOM 3819 N N . LEU A 1 485 ? 13.095 -5.250 30.282 1.00 50.50 485 LEU A N 1
ATOM 3820 C CA . LEU A 1 485 ? 13.727 -4.634 29.121 1.00 50.50 485 LEU A CA 1
ATOM 3821 C C . LEU A 1 485 ? 15.237 -4.517 29.332 1.00 50.50 485 LEU A C 1
ATOM 3823 O O . LEU A 1 485 ? 15.696 -4.167 30.420 1.00 50.50 485 LEU A O 1
ATOM 3827 N N . ASN A 1 486 ? 16.009 -4.746 28.272 1.00 48.28 486 ASN A N 1
ATOM 3828 C CA . ASN A 1 486 ? 17.413 -4.347 28.231 1.00 48.28 486 ASN A CA 1
ATOM 3829 C C . ASN A 1 486 ? 17.500 -2.803 28.268 1.00 48.28 486 ASN A C 1
ATOM 3831 O O . ASN A 1 486 ? 16.538 -2.119 27.912 1.00 48.28 486 ASN A O 1
ATOM 3835 N N . GLU A 1 487 ? 18.624 -2.225 28.695 1.00 46.75 487 GLU A N 1
ATOM 3836 C CA . GLU A 1 487 ? 18.711 -0.787 29.026 1.00 46.75 487 GLU A CA 1
ATOM 3837 C C . GLU A 1 487 ? 18.542 0.161 27.815 1.00 46.75 487 GLU A C 1
ATOM 3839 O O . GLU A 1 487 ? 18.346 1.363 27.991 1.00 46.75 487 GLU A O 1
ATOM 3844 N N . ASN A 1 488 ? 18.495 -0.392 26.598 1.00 38.38 488 ASN A N 1
ATOM 3845 C CA . ASN A 1 488 ? 18.343 0.307 25.319 1.00 38.38 488 ASN A CA 1
ATOM 3846 C C . ASN A 1 488 ? 16.880 0.583 24.886 1.00 38.38 488 ASN A C 1
ATOM 3848 O O . ASN A 1 488 ? 16.640 0.805 23.702 1.00 38.38 488 ASN A O 1
ATOM 3852 N N . PHE A 1 489 ? 15.898 0.573 25.799 1.00 32.06 489 PHE A N 1
ATOM 3853 C CA . PHE A 1 489 ? 14.507 0.966 25.502 1.00 32.06 489 PHE A CA 1
ATOM 3854 C C . PHE A 1 489 ? 13.982 2.089 26.417 1.00 32.06 489 PHE A C 1
ATOM 3856 O O . PHE A 1 489 ? 14.264 2.145 27.623 1.00 32.06 489 PHE A O 1
ATOM 3863 N N . VAL A 1 490 ? 13.194 2.994 25.826 1.00 31.20 490 VAL A N 1
ATOM 3864 C CA . VAL A 1 490 ? 12.514 4.122 26.482 1.00 31.20 490 VAL A CA 1
ATOM 3865 C C . VAL A 1 490 ? 11.142 4.308 25.826 1.00 31.20 490 VAL A C 1
ATOM 3867 O O . VAL A 1 490 ? 11.075 4.601 24.637 1.00 31.20 490 VAL A O 1
ATOM 3870 N N . ASP A 1 491 ? 10.069 4.163 26.603 1.00 27.00 491 ASP A N 1
ATOM 3871 C CA . ASP A 1 491 ? 8.700 4.462 26.163 1.00 27.00 491 ASP A CA 1
ATOM 3872 C C . ASP A 1 491 ? 8.364 5.949 26.351 1.00 27.00 491 ASP A C 1
ATOM 3874 O O . ASP A 1 491 ? 8.913 6.613 27.235 1.00 27.00 491 ASP A O 1
ATOM 3878 N N . TYR A 1 492 ? 7.414 6.467 25.566 1.00 26.09 492 TYR A N 1
ATOM 3879 C CA . TYR A 1 492 ? 6.925 7.842 25.704 1.00 26.09 492 TYR A CA 1
ATOM 3880 C C . TYR A 1 492 ? 5.447 7.968 25.308 1.00 26.09 492 TYR A C 1
ATOM 3882 O O . TYR A 1 492 ? 5.109 7.705 24.159 1.00 26.09 492 TYR A O 1
ATOM 3890 N N . ASN A 1 493 ? 4.580 8.399 26.239 1.00 26.48 493 ASN A N 1
ATOM 3891 C CA . ASN A 1 493 ? 3.346 9.173 25.986 1.00 26.48 493 ASN A CA 1
ATOM 3892 C C . ASN A 1 493 ? 2.596 9.492 27.302 1.00 26.48 493 ASN A C 1
ATOM 3894 O O . ASN A 1 493 ? 2.438 8.615 28.147 1.00 26.48 493 ASN A O 1
ATOM 3898 N N . GLY A 1 494 ? 2.091 10.727 27.477 1.00 25.30 494 GLY A N 1
ATOM 3899 C CA . GLY A 1 494 ? 1.294 11.099 28.666 1.00 25.30 494 GLY A CA 1
ATOM 3900 C C . GLY A 1 494 ? 1.132 12.606 28.950 1.00 25.30 494 GLY A C 1
ATOM 3901 O O . GLY A 1 494 ? 1.873 13.180 29.738 1.00 25.30 494 GLY A O 1
ATOM 3902 N N . THR A 1 495 ? 0.127 13.245 28.341 1.00 24.39 495 THR A N 1
ATOM 3903 C CA . THR A 1 495 ? -0.286 14.671 28.502 1.00 24.39 495 THR A CA 1
ATOM 3904 C C . THR A 1 495 ? -0.717 15.058 29.948 1.00 24.39 495 THR A C 1
ATOM 3906 O O . THR A 1 495 ? -1.111 14.166 30.691 1.00 24.39 495 THR A O 1
ATOM 3909 N N . LYS A 1 496 ? -0.753 16.325 30.428 1.00 23.42 496 LYS A N 1
ATOM 3910 C CA . LYS A 1 496 ? -1.578 17.497 29.993 1.00 23.42 496 LYS A CA 1
ATOM 3911 C C . LYS A 1 496 ? -1.162 18.849 30.678 1.00 23.42 496 LYS A C 1
ATOM 3913 O O . LYS A 1 496 ? -0.425 18.807 31.658 1.00 23.42 496 LYS A O 1
ATOM 3918 N N . PRO A 1 497 ? -1.669 20.024 30.214 1.00 30.92 497 PRO A N 1
ATOM 3919 C CA . PRO A 1 497 ? -1.457 21.385 30.783 1.00 30.92 497 PRO A CA 1
ATOM 3920 C C . PRO A 1 497 ? -2.517 21.750 31.876 1.00 30.92 497 PRO A C 1
ATOM 3922 O O . PRO A 1 497 ? -3.344 20.874 32.151 1.00 30.92 497 PRO A O 1
ATOM 3925 N N . PRO A 1 498 ? -2.602 22.981 32.475 1.00 28.22 498 PRO A N 1
ATOM 3926 C CA . PRO A 1 498 ? -1.926 24.262 32.152 1.00 28.22 498 PRO A CA 1
ATOM 3927 C C . PRO A 1 498 ? -1.383 25.113 33.339 1.00 28.22 498 PRO A C 1
ATOM 3929 O O . PRO A 1 498 ? -1.589 24.756 34.497 1.00 28.22 498 PRO A O 1
ATOM 3932 N N . TYR A 1 499 ? -0.754 26.254 32.984 1.00 21.88 499 TYR A N 1
ATOM 3933 C CA . TYR A 1 499 ? -0.661 27.609 33.611 1.00 21.88 499 TYR A CA 1
ATOM 3934 C C . TYR A 1 499 ? 0.744 28.196 33.314 1.00 21.88 499 TYR A C 1
ATOM 3936 O O . TYR A 1 499 ? 1.742 27.563 33.647 1.00 21.88 499 TYR A O 1
ATOM 3944 N N . ASP A 1 500 ? 0.915 29.256 32.510 1.00 23.55 500 ASP A N 1
ATOM 3945 C CA . ASP A 1 500 ? 0.644 30.688 32.796 1.00 23.55 500 ASP A CA 1
ATOM 3946 C C . ASP A 1 500 ? 0.996 31.089 34.247 1.00 23.55 500 ASP A C 1
ATOM 3948 O O . ASP A 1 500 ? 0.452 30.557 35.205 1.00 23.55 500 ASP A O 1
ATOM 3952 N N . ASP A 1 501 ? 2.093 31.818 34.467 1.00 24.89 501 ASP A N 1
ATOM 3953 C CA . ASP A 1 501 ? 2.144 33.296 34.502 1.00 24.89 501 ASP A CA 1
ATOM 3954 C C . ASP A 1 501 ? 1.573 33.900 35.819 1.00 24.89 501 ASP A C 1
ATOM 3956 O O . ASP A 1 501 ? 0.599 33.425 36.391 1.00 24.89 501 ASP A O 1
ATOM 3960 N N . GLY A 1 502 ? 2.217 34.894 36.439 1.00 24.72 502 GLY A N 1
ATOM 3961 C CA . GLY A 1 502 ? 3.551 35.427 36.158 1.00 24.72 502 GLY A CA 1
ATOM 3962 C C . GLY A 1 502 ? 3.986 36.501 37.165 1.00 24.72 502 GLY A C 1
ATOM 3963 O O . GLY A 1 502 ? 3.243 36.840 38.082 1.00 24.72 502 GLY A O 1
ATOM 3964 N N . ASN A 1 503 ? 5.158 37.093 36.894 1.00 24.91 503 ASN A N 1
ATOM 3965 C CA . ASN A 1 503 ? 5.490 38.500 37.180 1.00 24.91 503 ASN A CA 1
ATOM 3966 C C . ASN A 1 503 ? 5.693 38.966 38.656 1.00 24.91 503 ASN A C 1
ATOM 3968 O O . ASN A 1 503 ? 5.177 38.377 39.597 1.00 24.91 503 ASN A O 1
ATOM 3972 N N . TYR A 1 504 ? 6.477 40.017 38.956 1.00 23.47 504 TYR A N 1
ATOM 3973 C CA . TYR A 1 504 ? 7.273 40.923 38.098 1.00 23.47 504 TYR A CA 1
ATOM 3974 C C . TYR A 1 504 ? 8.674 41.242 38.687 1.00 23.47 504 TYR A C 1
ATOM 3976 O O . TYR A 1 504 ? 9.010 40.877 39.812 1.00 23.47 504 TYR A O 1
ATOM 3984 N N . THR A 1 505 ? 9.466 41.948 37.874 1.00 22.92 505 THR A N 1
ATOM 3985 C CA . THR A 1 505 ? 10.725 42.681 38.141 1.00 22.92 505 THR A CA 1
ATOM 3986 C C . THR A 1 505 ? 10.744 43.462 39.468 1.00 22.92 505 THR A C 1
ATOM 3988 O O . THR A 1 505 ? 9.703 43.947 39.892 1.00 22.92 505 THR A O 1
ATOM 3991 N N . HIS A 1 506 ? 11.852 43.603 40.210 1.00 25.03 506 HIS A N 1
ATOM 3992 C CA . HIS A 1 506 ? 13.231 44.015 39.859 1.00 25.03 506 HIS A CA 1
ATOM 3993 C C . HIS A 1 506 ? 13.396 45.533 39.658 1.00 25.03 506 HIS A C 1
ATOM 3995 O O . HIS A 1 506 ? 13.218 46.037 38.553 1.00 25.03 506 HIS A O 1
ATOM 4001 N N . ASP A 1 507 ? 13.859 46.219 40.704 1.00 24.08 507 ASP A N 1
ATOM 4002 C CA . ASP A 1 507 ? 14.605 47.478 40.636 1.00 24.08 507 ASP A CA 1
ATOM 4003 C C . ASP A 1 507 ? 15.635 47.572 41.786 1.00 24.08 507 ASP A C 1
ATOM 4005 O O . ASP A 1 507 ? 15.728 46.692 42.647 1.00 24.08 507 ASP A O 1
ATOM 4009 N N . GLN A 1 508 ? 16.510 48.581 41.732 1.00 29.45 508 GLN A N 1
ATOM 4010 C CA . GLN A 1 508 ? 17.655 48.742 42.636 1.00 29.45 508 GLN A CA 1
ATOM 4011 C C . GLN A 1 508 ? 17.529 50.027 43.455 1.00 29.45 508 GLN A C 1
ATOM 4013 O O . GLN A 1 508 ? 17.267 51.082 42.884 1.00 29.45 508 GLN A O 1
ATOM 4018 N N . ASN A 1 509 ? 17.846 49.966 44.752 1.00 24.53 509 ASN A N 1
ATOM 4019 C CA . ASN A 1 509 ? 18.845 50.820 45.419 1.00 24.53 509 ASN A CA 1
ATOM 4020 C C . ASN A 1 509 ? 18.985 50.417 46.901 1.00 24.53 509 ASN A C 1
ATOM 4022 O O . ASN A 1 509 ? 18.112 49.753 47.455 1.00 24.53 509 ASN A O 1
ATOM 4026 N N . GLY A 1 510 ? 20.114 50.749 47.537 1.00 26.83 510 GLY A N 1
ATOM 4027 C CA . GLY A 1 510 ? 20.468 50.215 48.859 1.00 26.83 510 GLY A CA 1
ATOM 4028 C C . GLY A 1 510 ? 20.415 51.217 50.016 1.00 26.83 510 GLY A C 1
ATOM 4029 O O . GLY A 1 510 ? 20.816 52.367 49.863 1.00 26.83 510 GLY A O 1
ATOM 4030 N N . THR A 1 511 ? 20.058 50.723 51.207 1.00 24.70 511 THR A N 1
ATOM 4031 C CA . THR A 1 511 ? 20.377 51.323 52.520 1.00 24.70 511 THR A CA 1
ATOM 4032 C C . THR A 1 511 ? 20.496 50.244 53.614 1.00 24.70 511 THR A C 1
ATOM 4034 O O . THR A 1 511 ? 20.079 49.102 53.442 1.00 24.70 511 THR A O 1
ATOM 4037 N N . LYS A 1 512 ? 21.133 50.609 54.734 1.00 23.88 512 LYS A N 1
ATOM 4038 C CA . LYS A 1 512 ? 21.513 49.796 55.917 1.00 23.88 512 LYS A CA 1
ATOM 4039 C C . LYS A 1 512 ? 21.227 50.648 57.183 1.00 23.88 512 LYS A C 1
ATOM 4041 O O . LYS A 1 512 ? 21.155 51.866 57.002 1.00 23.88 512 LYS A O 1
ATOM 4046 N N . PRO A 1 513 ? 21.257 50.146 58.445 1.00 35.09 513 PRO A N 1
ATOM 4047 C CA . PRO A 1 513 ? 20.986 48.807 58.999 1.00 35.09 513 PRO A CA 1
ATOM 4048 C C . PRO A 1 513 ? 19.524 48.838 59.556 1.00 35.09 513 PRO A C 1
ATOM 4050 O O . PRO A 1 513 ? 18.692 49.227 58.736 1.00 35.09 513 PRO A O 1
ATOM 4053 N N . PRO A 1 514 ? 19.131 48.569 60.839 1.00 28.80 514 PRO A N 1
ATOM 4054 C CA . PRO A 1 514 ? 19.650 47.723 61.954 1.00 28.80 514 PRO A CA 1
ATOM 4055 C C . PRO A 1 514 ? 19.300 46.229 61.737 1.00 28.80 514 PRO A C 1
ATOM 4057 O O . PRO A 1 514 ? 18.696 45.892 60.724 1.00 28.80 514 PRO A O 1
ATOM 4060 N N . LEU A 1 515 ? 19.620 45.235 62.578 1.00 30.91 515 LEU A N 1
ATOM 4061 C CA . LEU A 1 515 ? 20.572 45.085 63.699 1.00 30.91 515 LEU A CA 1
ATOM 4062 C C . LEU A 1 515 ? 20.432 45.941 64.980 1.00 30.91 515 LEU A C 1
ATOM 4064 O O . LEU A 1 515 ? 21.247 46.826 65.204 1.00 30.91 515 LEU A O 1
ATOM 4068 N N . ASP A 1 516 ? 19.490 45.554 65.846 1.00 25.72 516 ASP A N 1
ATOM 4069 C CA . ASP A 1 516 ? 19.771 45.165 67.249 1.00 25.72 516 ASP A CA 1
ATOM 4070 C C . ASP A 1 516 ? 19.478 43.647 67.305 1.00 25.72 516 ASP A C 1
ATOM 4072 O O . ASP A 1 516 ? 18.508 43.201 66.692 1.00 25.72 516 ASP A O 1
ATOM 4076 N N . ASP A 1 517 ? 20.266 42.719 67.850 1.00 26.89 517 ASP A N 1
ATOM 4077 C CA . ASP A 1 517 ? 21.265 42.687 68.935 1.00 26.89 517 ASP A CA 1
ATOM 4078 C C . ASP A 1 517 ? 20.715 42.748 70.367 1.00 26.89 517 ASP A C 1
ATOM 4080 O O . ASP A 1 517 ? 20.767 43.766 71.052 1.00 26.89 517 ASP A O 1
ATOM 4084 N N . HIS A 1 518 ? 20.307 41.575 70.860 1.00 26.95 518 HIS A N 1
ATOM 4085 C CA . HIS A 1 518 ? 20.492 41.222 72.265 1.00 26.95 518 HIS A CA 1
ATOM 4086 C C . HIS A 1 518 ? 21.168 39.848 72.406 1.00 26.95 518 HIS A C 1
ATOM 4088 O O . HIS A 1 518 ? 20.520 38.807 72.479 1.00 26.95 518 HIS A O 1
ATOM 4094 N N . ASN A 1 519 ? 22.495 39.903 72.526 1.00 25.48 519 ASN A N 1
ATOM 4095 C CA . ASN A 1 519 ? 23.265 39.218 73.572 1.00 25.48 519 ASN A CA 1
ATOM 4096 C C . ASN A 1 519 ? 23.259 37.668 73.647 1.00 25.48 519 ASN A C 1
ATOM 4098 O O . ASN A 1 519 ? 22.364 37.014 74.178 1.00 25.48 519 ASN A O 1
ATOM 4102 N N . LYS A 1 520 ? 24.419 37.104 73.273 1.00 26.42 520 LYS A N 1
ATOM 4103 C CA . LYS A 1 520 ? 25.380 36.424 74.186 1.00 26.42 520 LYS A CA 1
ATOM 4104 C C . LYS A 1 520 ? 24.942 36.345 75.674 1.00 26.42 520 LYS A C 1
ATOM 4106 O O . LYS A 1 520 ? 24.451 37.314 76.228 1.00 26.42 520 LYS A O 1
ATOM 4111 N N . THR A 1 521 ? 25.209 35.300 76.459 1.00 24.98 521 THR A N 1
ATOM 4112 C CA . THR A 1 521 ? 26.262 34.262 76.412 1.00 24.98 521 THR A CA 1
ATOM 4113 C C . THR A 1 521 ? 25.913 33.167 77.433 1.00 24.98 521 THR A C 1
ATOM 4115 O O . THR A 1 521 ? 25.113 33.428 78.327 1.00 24.98 521 THR A O 1
ATOM 4118 N N . GLY A 1 522 ? 26.597 32.016 77.406 1.00 24.59 522 GLY A N 1
ATOM 4119 C CA . GLY A 1 522 ? 26.727 31.179 78.609 1.00 24.59 522 GLY A CA 1
ATOM 4120 C C . GLY A 1 522 ? 26.772 29.675 78.360 1.00 24.59 522 GLY A C 1
ATOM 4121 O O . GLY A 1 522 ? 25.736 29.018 78.385 1.00 24.59 522 GLY A O 1
ATOM 4122 N N . ASP A 1 523 ? 27.976 29.120 78.217 1.00 37.44 523 ASP A N 1
ATOM 4123 C CA . ASP A 1 523 ? 28.203 27.713 78.548 1.00 37.44 523 ASP A CA 1
ATOM 4124 C C . ASP A 1 523 ? 28.132 27.536 80.069 1.00 37.44 523 ASP A C 1
ATOM 4126 O O . ASP A 1 523 ? 28.834 28.232 80.805 1.00 37.44 523 ASP A O 1
ATOM 4130 N N . GLN A 1 524 ? 27.373 26.550 80.548 1.00 26.53 524 GLN A N 1
ATOM 4131 C CA . GLN A 1 524 ? 27.706 25.885 81.806 1.00 26.53 524 GLN A CA 1
ATOM 4132 C C . GLN A 1 524 ? 27.218 24.435 81.840 1.00 26.53 524 GLN A C 1
ATOM 4134 O O . GLN A 1 524 ? 26.454 23.981 80.988 1.00 26.53 524 GLN A O 1
ATOM 4139 N N . LYS A 1 525 ? 27.779 23.688 82.787 1.00 31.77 525 LYS A N 1
ATOM 4140 C CA . LYS A 1 525 ? 27.855 22.229 82.805 1.00 31.77 525 LYS A CA 1
ATOM 4141 C C . LYS A 1 525 ? 26.950 21.609 83.881 1.00 31.77 525 LYS A C 1
ATOM 4143 O O . LYS A 1 525 ? 26.534 22.282 84.814 1.00 31.77 525 LYS A O 1
ATOM 4148 N N . ASP A 1 526 ? 26.789 20.294 83.755 1.00 25.69 526 ASP A N 1
ATOM 4149 C CA . ASP A 1 526 ? 26.543 19.311 84.820 1.00 25.69 526 ASP A CA 1
ATOM 4150 C C . ASP A 1 526 ? 25.176 19.242 85.552 1.00 25.69 526 ASP A C 1
ATOM 4152 O O . ASP A 1 526 ? 24.969 19.805 86.621 1.00 25.69 526 ASP A O 1
ATOM 4156 N N . THR A 1 527 ? 24.389 18.243 85.113 1.00 32.00 527 THR A N 1
ATOM 4157 C CA . THR A 1 527 ? 23.676 17.242 85.959 1.00 32.00 527 THR A CA 1
ATOM 4158 C C . THR A 1 527 ? 22.384 17.608 86.735 1.00 32.00 527 THR A C 1
ATOM 4160 O O . THR A 1 527 ? 21.978 18.756 86.842 1.00 32.00 527 THR A O 1
ATOM 4163 N N . ILE A 1 528 ? 21.750 16.546 87.272 1.00 27.30 528 ILE A N 1
ATOM 4164 C CA . ILE A 1 528 ? 20.595 16.472 88.200 1.00 27.30 528 ILE A CA 1
ATOM 4165 C C . ILE A 1 528 ? 19.171 16.650 87.607 1.00 27.30 528 ILE A C 1
ATOM 4167 O O . ILE A 1 528 ? 18.568 17.713 87.648 1.00 27.30 528 ILE A O 1
ATOM 4171 N N . ASP A 1 529 ? 18.648 15.518 87.120 1.00 28.64 529 ASP A N 1
ATOM 4172 C CA . ASP A 1 529 ? 17.468 14.780 87.637 1.00 28.64 529 ASP A CA 1
ATOM 4173 C C . ASP A 1 529 ? 16.021 15.366 87.673 1.00 28.64 529 ASP A C 1
ATOM 4175 O O . ASP A 1 529 ? 15.766 16.522 87.990 1.00 28.64 529 ASP A O 1
ATOM 4179 N N . ASN A 1 530 ? 15.066 14.445 87.456 1.00 30.36 530 ASN A N 1
ATOM 4180 C CA . ASN A 1 530 ? 13.593 14.496 87.555 1.00 30.36 530 ASN A CA 1
ATOM 4181 C C . ASN A 1 530 ? 12.768 15.486 86.673 1.00 30.36 530 ASN A C 1
ATOM 4183 O O . ASN A 1 530 ? 13.146 16.637 86.456 1.00 30.36 530 ASN A O 1
ATOM 4187 N N . PRO A 1 531 ? 11.583 15.075 86.152 1.00 36.81 531 PRO A N 1
ATOM 4188 C CA . PRO A 1 531 ? 10.863 15.828 85.123 1.00 36.81 531 PRO A CA 1
ATOM 4189 C C . PRO A 1 531 ? 9.789 16.785 85.671 1.00 36.81 531 PRO A C 1
ATOM 4191 O O . PRO A 1 531 ? 8.886 16.392 86.414 1.00 36.81 531 PRO A O 1
ATOM 4194 N N . LYS A 1 532 ? 9.762 18.027 85.169 1.00 33.66 532 LYS A N 1
ATOM 4195 C CA . LYS A 1 532 ? 8.570 18.889 85.277 1.00 33.66 532 LYS A CA 1
ATOM 4196 C C . LYS A 1 532 ? 7.508 18.453 84.265 1.00 33.66 532 LYS A C 1
ATOM 4198 O O . LYS A 1 532 ? 7.498 18.894 83.120 1.00 33.66 532 LYS A O 1
ATOM 4203 N N . LYS A 1 533 ? 6.614 17.575 84.724 1.00 45.94 533 LYS A N 1
ATOM 4204 C CA . LYS A 1 533 ? 5.459 17.029 83.997 1.00 45.94 533 LYS A CA 1
ATOM 4205 C C . LYS A 1 533 ? 4.458 18.134 83.616 1.00 45.94 533 LYS A C 1
ATOM 4207 O O . LYS A 1 533 ? 3.567 18.466 84.394 1.00 45.94 533 LYS A O 1
ATOM 4212 N N . THR A 1 534 ? 4.599 18.712 82.426 1.00 40.97 534 THR A N 1
ATOM 4213 C CA . THR A 1 534 ? 3.646 19.679 81.863 1.00 40.97 534 THR A CA 1
ATOM 4214 C C . THR A 1 534 ? 2.413 18.969 81.301 1.00 40.97 534 THR A C 1
ATOM 4216 O O . THR A 1 534 ? 2.498 18.222 80.327 1.00 40.97 534 THR A O 1
ATOM 4219 N N . LEU A 1 535 ? 1.245 19.210 81.905 1.00 48.66 535 LEU A N 1
ATOM 4220 C CA . LEU A 1 535 ? -0.034 18.677 81.426 1.00 48.66 535 LEU A CA 1
ATOM 4221 C C . LEU A 1 535 ? -0.487 19.421 80.160 1.00 48.66 535 LEU A C 1
ATOM 4223 O O . LEU A 1 535 ? -1.219 20.402 80.242 1.00 48.66 535 LEU A O 1
ATOM 4227 N N . PHE A 1 536 ? -0.075 18.924 78.993 1.00 51.88 536 PHE A N 1
ATOM 4228 C CA . PHE A 1 536 ? -0.667 19.311 77.705 1.00 51.88 536 PHE A CA 1
ATOM 4229 C C . PHE A 1 536 ? -1.718 18.311 77.201 1.00 51.88 536 PHE A C 1
ATOM 4231 O O . PHE A 1 536 ? -2.537 18.664 76.360 1.00 51.88 536 PHE A O 1
ATOM 4238 N N . GLY A 1 537 ? -1.740 17.077 77.723 1.00 61.19 537 GLY A N 1
ATOM 4239 C CA . GLY A 1 537 ? -2.705 16.053 77.304 1.00 61.19 537 GLY A CA 1
ATOM 4240 C C . GLY A 1 537 ? -2.465 15.512 75.890 1.00 61.19 537 GLY A C 1
ATOM 4241 O O . GLY A 1 537 ? -3.334 14.871 75.327 1.00 61.19 537 GLY A O 1
ATOM 4242 N N . HIS A 1 538 ? -1.299 15.770 75.307 1.00 67.50 538 HIS A N 1
ATOM 4243 C CA . HIS A 1 538 ? -0.807 15.203 74.051 1.00 67.50 538 HIS A CA 1
ATOM 4244 C C . HIS A 1 538 ? 0.729 15.307 74.059 1.00 67.50 538 HIS A C 1
ATOM 4246 O O . HIS A 1 538 ? 1.274 16.081 74.858 1.00 67.50 538 HIS A O 1
ATOM 4252 N N . PRO A 1 539 ? 1.456 14.540 73.228 1.00 76.75 539 PRO A N 1
ATOM 4253 C CA . PRO A 1 539 ? 2.916 14.550 73.250 1.00 76.75 539 PRO A CA 1
ATOM 4254 C C . PRO A 1 539 ? 3.501 15.924 72.894 1.00 76.75 539 PRO A C 1
ATOM 4256 O O . PRO A 1 539 ? 2.850 16.762 72.273 1.00 76.75 539 PRO A O 1
ATOM 4259 N N . LEU A 1 540 ? 4.777 16.145 73.199 1.00 75.50 540 LEU A N 1
ATOM 4260 C CA . LEU A 1 540 ? 5.547 17.258 72.638 1.00 75.50 540 LEU A CA 1
ATOM 4261 C C . LEU A 1 540 ? 6.706 16.692 71.828 1.00 75.50 540 LEU A C 1
ATOM 4263 O O . LEU A 1 540 ? 7.563 15.999 72.373 1.00 75.50 540 LEU A O 1
ATOM 4267 N N . VAL A 1 541 ? 6.753 17.003 70.533 1.00 81.81 541 VAL A N 1
ATOM 4268 C CA . VAL A 1 541 ? 7.769 16.496 69.603 1.00 81.81 541 VAL A CA 1
ATOM 4269 C C . VAL A 1 541 ? 8.397 17.639 68.806 1.00 81.81 541 VAL A C 1
ATOM 4271 O O . VAL A 1 541 ? 7.719 18.546 68.330 1.00 81.81 541 VAL A O 1
ATOM 4274 N N . ARG A 1 542 ? 9.723 17.608 68.668 1.00 78.38 542 ARG A N 1
ATOM 4275 C CA . ARG A 1 542 ? 10.515 18.591 67.923 1.00 78.38 542 ARG A CA 1
ATOM 4276 C C . ARG A 1 542 ? 11.124 17.936 66.692 1.00 78.38 542 ARG A C 1
ATOM 4278 O O . ARG A 1 542 ? 11.913 17.003 66.823 1.00 78.38 542 ARG A O 1
ATOM 4285 N N . THR A 1 543 ? 10.828 18.475 65.513 1.00 88.12 543 THR A N 1
ATOM 4286 C CA . THR A 1 543 ? 11.574 18.169 64.287 1.00 88.12 543 THR A CA 1
ATOM 4287 C C . THR A 1 543 ? 13.000 18.700 64.419 1.00 88.12 543 THR A C 1
ATOM 4289 O O . THR A 1 543 ? 13.216 19.835 64.856 1.00 88.12 543 THR A O 1
ATOM 4292 N N . LEU A 1 544 ? 13.974 17.879 64.049 1.00 84.06 544 LEU A N 1
ATOM 4293 C CA . LEU A 1 544 ? 15.381 18.246 63.950 1.00 84.06 544 LEU A CA 1
ATOM 4294 C C . LEU A 1 544 ? 15.788 18.267 62.471 1.00 84.06 544 LEU A C 1
ATOM 4296 O O . LEU A 1 544 ? 15.042 17.829 61.597 1.00 84.06 544 LEU A O 1
ATOM 4300 N N . ASP A 1 545 ? 16.950 18.834 62.174 1.00 78.75 545 ASP A N 1
ATOM 4301 C CA . ASP A 1 545 ? 17.416 18.962 60.796 1.00 78.75 545 ASP A CA 1
ATOM 4302 C C . ASP A 1 545 ? 17.811 17.608 60.177 1.00 78.75 545 ASP A C 1
ATOM 4304 O O . ASP A 1 545 ? 18.169 16.646 60.867 1.00 78.75 545 ASP A O 1
ATOM 4308 N N . VAL A 1 546 ? 17.695 17.528 58.850 1.00 81.06 546 VAL A N 1
ATOM 4309 C CA . VAL A 1 546 ? 18.073 16.346 58.068 1.00 81.06 546 VAL A CA 1
ATOM 4310 C C . VAL A 1 546 ? 19.585 16.341 57.857 1.00 81.06 546 VAL A C 1
ATOM 4312 O O . VAL A 1 546 ? 20.175 17.367 57.527 1.00 81.06 546 VAL A O 1
ATOM 4315 N N . ASN A 1 547 ? 20.215 15.187 58.061 1.00 77.50 547 ASN A N 1
ATOM 4316 C CA . ASN A 1 547 ? 21.655 15.009 57.877 1.00 77.50 547 ASN A CA 1
ATOM 4317 C C . ASN A 1 547 ? 21.889 14.071 56.690 1.00 77.50 547 ASN A C 1
ATOM 4319 O O . ASN A 1 547 ? 21.262 13.015 56.637 1.00 77.50 547 ASN A O 1
ATOM 4323 N N . LEU A 1 548 ? 22.799 14.414 55.775 1.00 69.12 548 LEU A N 1
ATOM 4324 C CA . LEU A 1 548 ? 23.319 13.438 54.811 1.00 69.12 548 LEU A CA 1
ATOM 4325 C C . LEU A 1 548 ? 24.324 12.516 55.515 1.00 69.12 548 LEU A C 1
ATOM 4327 O O . LEU A 1 548 ? 25.183 12.989 56.263 1.00 69.12 548 LEU A O 1
ATOM 4331 N N . SER A 1 549 ? 24.250 11.211 55.253 1.00 61.50 549 SER A N 1
ATOM 4332 C CA . SER A 1 549 ? 25.358 10.298 55.544 1.00 61.50 549 SER A CA 1
ATOM 4333 C C . SER A 1 549 ? 26.473 10.452 54.502 1.00 61.50 549 SER A C 1
ATOM 4335 O O . SER A 1 549 ? 26.282 11.039 53.435 1.00 61.50 549 SER A O 1
ATOM 4337 N N . LYS A 1 550 ? 27.647 9.871 54.782 1.00 49.34 550 LYS A N 1
ATOM 4338 C CA . LYS A 1 550 ? 28.746 9.798 53.805 1.00 49.34 550 LYS A CA 1
ATOM 4339 C C . LYS A 1 550 ? 28.423 8.917 52.589 1.00 49.34 550 LYS A C 1
ATOM 4341 O O . LYS A 1 550 ? 29.124 9.024 51.592 1.00 49.34 550 LYS A O 1
ATOM 4346 N N . GLU A 1 551 ? 27.381 8.086 52.662 1.00 52.00 551 GLU A N 1
ATOM 4347 C CA . GLU A 1 551 ? 26.885 7.279 51.536 1.00 52.00 551 GLU A CA 1
ATOM 4348 C C . GLU A 1 551 ? 25.740 7.964 50.758 1.00 52.00 551 GLU A C 1
ATOM 4350 O O . GLU A 1 551 ? 25.142 7.343 49.889 1.00 52.00 551 GLU A O 1
ATOM 4355 N N . GLY A 1 552 ? 25.404 9.226 51.067 1.00 58.25 552 GLY A N 1
ATOM 4356 C CA . GLY A 1 552 ? 24.330 9.982 50.401 1.00 58.25 552 GLY A CA 1
ATOM 4357 C C . GLY A 1 552 ? 22.934 9.830 51.021 1.00 58.25 552 GLY A C 1
ATOM 4358 O O . GLY A 1 552 ? 21.992 10.472 50.563 1.00 58.25 552 GLY A O 1
ATOM 4359 N N . ASN A 1 553 ? 22.789 9.040 52.090 1.00 73.81 553 ASN A N 1
ATOM 4360 C CA . ASN A 1 553 ? 21.490 8.737 52.695 1.00 73.81 553 ASN A CA 1
ATOM 4361 C C . ASN A 1 553 ? 20.927 9.916 53.507 1.00 73.81 553 ASN A C 1
ATOM 4363 O O . ASN A 1 553 ? 21.642 10.529 54.303 1.00 73.81 553 ASN A O 1
ATOM 4367 N N . TYR A 1 554 ? 19.625 10.185 53.392 1.00 79.50 554 TYR A N 1
ATOM 4368 C CA . TYR A 1 554 ? 18.937 11.265 54.103 1.00 79.50 554 TYR A CA 1
ATOM 4369 C C . TYR A 1 554 ? 18.434 10.795 55.471 1.00 79.50 554 TYR A C 1
ATOM 4371 O O . TYR A 1 554 ? 17.421 10.102 55.584 1.00 79.50 554 TYR A O 1
ATOM 4379 N N . GLN A 1 555 ? 19.127 11.194 56.538 1.00 86.31 555 GLN A N 1
ATOM 4380 C CA . GLN A 1 555 ? 18.732 10.917 57.916 1.00 86.31 555 GLN A CA 1
ATOM 4381 C C . GLN A 1 555 ? 17.838 12.038 58.467 1.00 86.31 555 GLN A C 1
ATOM 4383 O O . GLN A 1 555 ? 18.322 13.039 59.010 1.00 86.31 555 GLN A O 1
ATOM 4388 N N . PHE A 1 556 ? 16.525 11.846 58.372 1.00 84.81 556 PHE A N 1
ATOM 4389 C CA . PHE A 1 556 ? 15.517 12.685 59.020 1.00 84.81 556 PHE A CA 1
ATOM 4390 C C . PHE A 1 556 ? 15.464 12.373 60.517 1.00 84.81 556 PHE A C 1
ATOM 4392 O O . PHE A 1 556 ? 15.475 11.207 60.920 1.00 84.81 556 PHE A O 1
ATOM 4399 N N . THR A 1 557 ? 15.399 13.405 61.361 1.00 83.56 557 THR A N 1
ATOM 4400 C CA . THR A 1 557 ? 15.401 13.211 62.817 1.00 83.56 557 THR A CA 1
ATOM 4401 C C . THR A 1 557 ? 14.375 14.068 63.551 1.00 83.56 557 THR A C 1
ATOM 4403 O O . THR A 1 557 ? 13.957 15.132 63.095 1.00 83.56 557 THR A O 1
ATOM 4406 N N . GLY A 1 558 ? 13.973 13.593 64.725 1.00 85.56 558 GLY A N 1
ATOM 4407 C CA . GLY A 1 558 ? 13.138 14.315 65.676 1.00 85.56 558 GLY A CA 1
ATOM 4408 C C . GLY A 1 558 ? 13.440 13.885 67.108 1.00 85.56 558 GLY A C 1
ATOM 4409 O O . GLY A 1 558 ? 14.099 12.868 67.336 1.00 85.56 558 GLY A O 1
ATOM 4410 N N . LYS A 1 559 ? 12.959 14.653 68.086 1.00 86.50 559 LYS A N 1
ATOM 4411 C CA . LYS A 1 559 ? 13.054 14.301 69.508 1.00 86.50 559 LYS A CA 1
ATOM 4412 C C . LYS A 1 559 ? 11.723 14.528 70.221 1.00 86.50 559 LYS A C 1
ATOM 4414 O O . LYS A 1 559 ? 11.138 15.602 70.089 1.00 86.50 559 LYS A O 1
ATOM 4419 N N . ILE A 1 560 ? 11.289 13.556 71.018 1.00 82.69 560 ILE A N 1
ATOM 4420 C CA . ILE A 1 560 ? 10.232 13.745 72.012 1.00 82.69 560 ILE A CA 1
ATOM 4421 C C . ILE A 1 560 ? 10.786 14.586 73.169 1.00 82.69 560 ILE A C 1
ATOM 4423 O O . ILE A 1 560 ? 11.871 14.328 73.696 1.00 82.69 560 ILE A O 1
ATOM 4427 N N . LEU A 1 561 ? 10.038 15.620 73.539 1.00 80.94 561 LEU A N 1
ATOM 4428 C CA . LEU A 1 561 ? 10.306 16.517 74.662 1.00 80.94 561 LEU A CA 1
ATOM 4429 C C . LEU A 1 561 ? 9.415 16.194 75.872 1.00 80.94 561 LEU A C 1
ATOM 4431 O O . LEU A 1 561 ? 9.822 16.440 77.003 1.00 80.94 561 LEU A O 1
ATOM 4435 N N . SER A 1 562 ? 8.224 15.635 75.640 1.00 79.19 562 SER A N 1
ATOM 4436 C CA . SER A 1 562 ? 7.325 15.094 76.665 1.00 79.19 562 SER A CA 1
ATOM 4437 C C . SER A 1 562 ? 6.386 14.052 76.050 1.00 79.19 562 SER A C 1
ATOM 4439 O O . SER A 1 562 ? 6.015 14.161 74.881 1.00 79.19 562 SER A O 1
ATOM 4441 N N . ASP A 1 563 ? 5.979 13.071 76.850 1.00 74.50 563 ASP A N 1
ATOM 4442 C CA . ASP A 1 563 ? 4.940 12.084 76.538 1.00 74.50 563 ASP A CA 1
ATOM 4443 C C . ASP A 1 563 ? 3.507 12.656 76.620 1.00 74.50 563 ASP A C 1
ATOM 4445 O O . ASP A 1 563 ? 2.546 12.014 76.198 1.00 74.50 563 ASP A O 1
ATOM 4449 N N . GLY A 1 564 ? 3.340 13.868 77.166 1.00 68.31 564 GLY A N 1
ATOM 4450 C CA . GLY A 1 564 ? 2.032 14.462 77.450 1.00 68.31 564 GLY A CA 1
ATOM 4451 C C . GLY A 1 564 ? 1.319 13.860 78.664 1.00 68.31 564 GLY A C 1
ATOM 4452 O O . GLY A 1 564 ? 0.152 14.176 78.896 1.00 68.31 564 GLY A O 1
ATOM 4453 N N . GLY A 1 565 ? 1.996 12.999 79.433 1.00 65.38 565 GLY A N 1
ATOM 4454 C CA . GLY A 1 565 ? 1.434 12.241 80.550 1.00 65.38 565 GLY A CA 1
ATOM 4455 C C . GLY A 1 565 ? 0.752 10.921 80.173 1.00 65.38 565 GLY A C 1
ATOM 4456 O O . GLY A 1 565 ? 0.045 10.373 81.019 1.00 65.38 565 GLY A O 1
ATOM 4457 N N . GLY A 1 566 ? 0.946 10.412 78.950 1.00 70.44 566 GLY A N 1
ATOM 4458 C CA . GLY A 1 566 ? 0.367 9.148 78.486 1.00 70.44 566 GLY A CA 1
ATOM 4459 C C . GLY A 1 566 ? 1.259 8.406 77.486 1.00 70.44 566 GLY A C 1
ATOM 4460 O O . GLY A 1 566 ? 2.032 9.015 76.755 1.00 70.44 566 GLY A O 1
ATOM 4461 N N . GLU A 1 567 ? 1.123 7.080 77.456 1.00 79.75 567 GLU A N 1
ATOM 4462 C CA . GLU A 1 567 ? 1.888 6.155 76.608 1.00 79.75 567 GLU A CA 1
ATOM 4463 C C . GLU A 1 567 ? 1.878 6.548 75.119 1.00 79.75 567 GLU A C 1
ATOM 4465 O O . GLU A 1 567 ? 0.814 6.691 74.507 1.00 79.75 567 GLU A O 1
ATOM 4470 N N . ILE A 1 568 ? 3.073 6.694 74.538 1.00 78.31 568 ILE A N 1
ATOM 4471 C CA . ILE A 1 568 ? 3.268 6.944 73.107 1.00 78.31 568 ILE A CA 1
ATOM 4472 C C . ILE A 1 568 ? 2.927 5.673 72.325 1.00 78.31 568 ILE A C 1
ATOM 4474 O O . ILE A 1 568 ? 3.579 4.647 72.496 1.00 78.31 568 ILE A O 1
ATOM 4478 N N . LEU A 1 569 ? 1.920 5.759 71.457 1.00 80.31 569 LEU A N 1
ATOM 4479 C CA . LEU A 1 569 ? 1.461 4.651 70.616 1.00 80.31 569 LEU A CA 1
ATOM 4480 C C . LEU A 1 569 ? 2.207 4.586 69.280 1.00 80.31 569 LEU A C 1
ATOM 4482 O O . LEU A 1 569 ? 2.416 3.508 68.737 1.00 80.31 569 LEU A O 1
ATOM 4486 N N . GLU A 1 570 ? 2.577 5.745 68.735 1.00 80.44 570 GLU A N 1
ATOM 4487 C CA . GLU A 1 570 ? 3.171 5.854 67.406 1.00 80.44 570 GLU A CA 1
ATOM 4488 C C . GLU A 1 570 ? 4.044 7.107 67.315 1.00 80.44 570 GLU A C 1
ATOM 4490 O O . GLU A 1 570 ? 3.676 8.182 67.801 1.00 80.44 570 GLU A O 1
ATOM 4495 N N . THR A 1 571 ? 5.193 6.979 66.658 1.00 81.44 571 THR A N 1
ATOM 4496 C CA . THR A 1 571 ? 6.105 8.079 66.328 1.00 81.44 571 THR A CA 1
ATOM 4497 C C . THR A 1 571 ? 6.610 7.929 64.913 1.00 81.44 571 THR A C 1
ATOM 4499 O O . THR A 1 571 ? 6.781 6.810 64.441 1.00 81.44 571 THR A O 1
ATOM 4502 N N . GLY A 1 572 ? 6.948 9.036 64.260 1.00 83.00 572 GLY A N 1
ATOM 4503 C CA . GLY A 1 572 ? 7.547 8.964 62.936 1.00 83.00 572 GLY A CA 1
ATOM 4504 C C . GLY A 1 572 ? 7.888 10.314 62.329 1.00 83.00 572 GLY A C 1
ATOM 4505 O O . GLY A 1 572 ? 7.924 11.343 63.009 1.00 83.00 572 GLY A O 1
ATOM 4506 N N . ILE A 1 573 ? 8.137 10.294 61.023 1.00 84.81 573 ILE A N 1
ATOM 4507 C CA . ILE A 1 573 ? 8.299 11.491 60.197 1.00 84.81 573 ILE A CA 1
ATOM 4508 C C . ILE A 1 573 ? 7.118 11.564 59.231 1.00 84.81 573 ILE A C 1
ATOM 4510 O O . ILE A 1 573 ? 6.856 10.622 58.489 1.00 84.81 573 ILE A O 1
ATOM 4514 N N . GLU A 1 574 ? 6.409 12.685 59.235 1.00 86.12 574 GLU A N 1
ATOM 4515 C CA . GLU A 1 574 ? 5.468 13.037 58.180 1.00 86.12 574 GLU A CA 1
ATOM 4516 C C . GLU A 1 574 ? 6.245 13.782 57.086 1.00 86.12 574 GLU A C 1
ATOM 4518 O O . GLU A 1 574 ? 6.950 14.750 57.389 1.00 86.12 574 GLU A O 1
ATOM 4523 N N . ILE A 1 575 ? 6.137 13.341 55.831 1.00 83.25 575 ILE A N 1
ATOM 4524 C CA . ILE A 1 575 ? 6.844 13.907 54.671 1.00 83.25 575 ILE A CA 1
ATOM 4525 C C . ILE A 1 575 ? 5.873 14.202 53.517 1.00 83.25 575 ILE A C 1
ATOM 4527 O O . ILE A 1 575 ? 4.895 13.487 53.306 1.00 83.25 575 ILE A O 1
ATOM 4531 N N . SER A 1 576 ? 6.121 15.278 52.773 1.00 77.69 576 SER A N 1
ATOM 4532 C CA . SER A 1 576 ? 5.333 15.692 51.606 1.00 77.69 576 SER A CA 1
ATOM 4533 C C . SER A 1 576 ? 6.207 16.470 50.619 1.00 77.69 576 SER A C 1
ATOM 4535 O O . SER A 1 576 ? 7.174 17.112 51.020 1.00 77.69 576 SER A O 1
ATOM 4537 N N . ASN A 1 577 ? 5.861 16.473 49.332 1.00 73.06 577 ASN A N 1
ATOM 4538 C CA . ASN A 1 577 ? 6.405 17.430 48.357 1.00 73.06 577 ASN A CA 1
ATOM 4539 C C . ASN A 1 577 ? 5.655 18.786 48.385 1.00 73.06 577 ASN A C 1
ATOM 4541 O O . ASN A 1 577 ? 6.062 19.748 47.736 1.00 73.06 577 ASN A O 1
ATOM 4545 N N . ASN A 1 578 ? 4.584 18.896 49.181 1.00 74.88 578 ASN A N 1
ATOM 4546 C CA . ASN A 1 578 ? 3.744 20.080 49.314 1.00 74.88 578 ASN A CA 1
ATOM 4547 C C . ASN A 1 578 ? 3.902 20.733 50.704 1.00 74.88 578 ASN A C 1
ATOM 4549 O O . ASN A 1 578 ? 3.777 20.066 51.730 1.00 74.88 578 ASN A O 1
ATOM 4553 N N . LEU A 1 579 ? 4.109 22.056 50.752 1.00 65.88 579 LEU A N 1
ATOM 4554 C CA . LEU A 1 579 ? 4.282 22.817 52.005 1.00 65.88 579 LEU A CA 1
ATOM 4555 C C . LEU A 1 579 ? 3.093 22.676 52.975 1.00 65.88 579 LEU A C 1
ATOM 4557 O O . LEU A 1 579 ? 3.280 22.722 54.189 1.00 65.88 579 LEU A O 1
ATOM 4561 N N . PHE A 1 580 ? 1.880 22.488 52.451 1.00 67.44 580 PHE A N 1
ATOM 4562 C CA . PHE A 1 580 ? 0.656 22.342 53.239 1.00 67.44 580 PHE A CA 1
ATOM 4563 C C . PHE A 1 580 ? 0.356 20.885 53.625 1.00 67.44 580 PHE A C 1
ATOM 4565 O O . PHE A 1 580 ? -0.711 20.617 54.169 1.00 67.44 580 PHE A O 1
ATOM 4572 N N . PHE A 1 581 ? 1.270 19.945 53.345 1.00 70.62 581 PHE A N 1
ATOM 4573 C CA . PHE A 1 581 ? 1.132 18.516 53.658 1.00 70.62 581 PHE A CA 1
ATOM 4574 C C . PHE A 1 581 ? -0.125 17.854 53.058 1.00 70.62 581 PHE A C 1
ATOM 4576 O O . PHE A 1 581 ? -0.594 16.827 53.541 1.00 70.62 581 PHE A O 1
ATOM 4583 N N . ARG A 1 582 ? -0.649 18.401 51.951 1.00 61.59 582 ARG A N 1
ATOM 4584 C CA . ARG A 1 582 ? -1.663 17.717 51.136 1.00 61.59 582 ARG A CA 1
ATOM 4585 C C . ARG A 1 582 ? -1.064 16.406 50.617 1.00 61.59 582 ARG A C 1
ATOM 4587 O O . ARG A 1 582 ? 0.040 16.420 50.073 1.00 61.59 582 ARG A O 1
ATOM 4594 N N . ASN A 1 583 ? -1.780 15.299 50.809 1.00 57.31 583 ASN A N 1
ATOM 4595 C CA . ASN A 1 583 ? -1.336 13.938 50.486 1.00 57.31 583 ASN A CA 1
ATOM 4596 C C . ASN A 1 583 ? 0.040 13.586 51.098 1.00 57.31 583 ASN A C 1
ATOM 4598 O O . ASN A 1 583 ? 0.876 12.956 50.447 1.00 57.31 583 ASN A O 1
ATOM 4602 N N . SER A 1 584 ? 0.305 14.031 52.333 1.00 68.12 584 SER A N 1
ATOM 4603 C CA . SER A 1 584 ? 1.516 13.657 53.066 1.00 68.12 584 SER A CA 1
ATOM 4604 C C . SER A 1 584 ? 1.543 12.172 53.432 1.00 68.12 584 SER A C 1
ATOM 4606 O O . SER A 1 584 ? 0.511 11.514 53.558 1.00 68.12 584 SER A O 1
ATOM 4608 N N . GLN A 1 585 ? 2.749 11.638 53.620 1.00 73.62 585 GLN A N 1
ATOM 4609 C CA . GLN A 1 585 ? 2.962 10.283 54.112 1.00 73.62 585 GLN A CA 1
ATOM 4610 C C . GLN A 1 585 ? 3.497 10.314 55.536 1.00 73.62 585 GLN A C 1
ATOM 4612 O O . GLN A 1 585 ? 4.512 10.952 55.814 1.00 73.62 585 GLN A O 1
ATOM 4617 N N . PHE A 1 586 ? 2.827 9.589 56.426 1.00 75.31 586 PHE A N 1
ATOM 4618 C CA . PHE A 1 586 ? 3.310 9.296 57.767 1.00 75.31 586 PHE A CA 1
ATOM 4619 C C . PHE A 1 586 ? 4.176 8.043 57.680 1.00 75.31 586 PHE A C 1
ATOM 4621 O O . PHE A 1 586 ? 3.676 6.962 57.386 1.00 75.31 586 PHE A O 1
ATOM 4628 N N . VAL A 1 587 ? 5.478 8.189 57.916 1.00 77.19 587 VAL A N 1
ATOM 4629 C CA . VAL A 1 587 ? 6.416 7.066 57.975 1.00 77.19 587 VAL A CA 1
ATOM 4630 C C . VAL A 1 587 ? 6.680 6.766 59.453 1.00 77.19 587 VAL A C 1
ATOM 4632 O O . VAL A 1 587 ? 7.404 7.541 60.090 1.00 77.19 587 VAL A O 1
ATOM 4635 N N . PRO A 1 588 ? 6.055 5.726 60.039 1.00 78.44 588 PRO A N 1
ATOM 4636 C CA . PRO A 1 588 ? 6.280 5.355 61.431 1.00 78.44 588 PRO A CA 1
ATOM 4637 C C . PRO A 1 588 ? 7.705 4.826 61.639 1.00 78.44 588 PRO A C 1
ATOM 4639 O O . PRO A 1 588 ? 8.331 4.267 60.739 1.00 78.44 588 PRO A O 1
ATOM 4642 N N . VAL A 1 589 ? 8.231 5.044 62.841 1.00 75.69 589 VAL A N 1
ATOM 4643 C CA . VAL A 1 589 ? 9.610 4.751 63.242 1.00 75.69 589 VAL A CA 1
ATOM 4644 C C . VAL A 1 589 ? 9.609 4.258 64.686 1.00 75.69 589 VAL A C 1
ATOM 4646 O O . VAL A 1 589 ? 9.050 4.916 65.565 1.00 75.69 589 VAL A O 1
ATOM 4649 N N . GLU A 1 590 ? 10.294 3.142 64.936 1.00 78.25 590 GLU A N 1
ATOM 4650 C CA . GLU A 1 590 ? 10.577 2.635 66.284 1.00 78.25 590 GLU A CA 1
ATOM 4651 C C . GLU A 1 590 ? 11.332 3.692 67.113 1.00 78.25 590 GLU A C 1
ATOM 4653 O O . GLU A 1 590 ? 12.433 4.122 66.751 1.00 78.25 590 GLU A O 1
ATOM 4658 N N . LEU A 1 591 ? 10.744 4.120 68.233 1.00 73.00 591 LEU A N 1
ATOM 4659 C CA . LEU A 1 591 ? 11.333 5.127 69.112 1.00 73.00 591 LEU A CA 1
ATOM 4660 C C . LEU A 1 591 ? 12.553 4.558 69.849 1.00 73.00 591 LEU A C 1
ATOM 4662 O O . LEU A 1 591 ? 12.433 3.595 70.604 1.00 73.00 591 LEU A O 1
ATOM 4666 N N . LYS A 1 592 ? 13.722 5.196 69.701 1.00 72.75 592 LYS A N 1
ATOM 4667 C CA . LYS A 1 592 ? 14.929 4.835 70.467 1.00 72.75 592 LYS A CA 1
ATOM 4668 C C . LYS A 1 592 ? 15.220 5.918 71.495 1.00 72.75 592 LYS A C 1
ATOM 4670 O O . LYS A 1 592 ? 15.548 7.052 71.143 1.00 72.75 592 LYS A O 1
ATOM 4675 N N . GLU A 1 593 ? 15.039 5.563 72.768 1.00 78.44 593 GLU A N 1
ATOM 4676 C CA . GLU A 1 593 ? 14.994 6.474 73.921 1.00 78.44 593 GLU A CA 1
ATOM 4677 C C . GLU A 1 593 ? 13.934 7.580 73.749 1.00 78.44 593 GLU A C 1
ATOM 4679 O O . GLU A 1 593 ? 12.762 7.399 74.049 1.00 78.44 593 GLU A O 1
ATOM 4684 N N . THR A 1 594 ? 14.357 8.741 73.244 1.00 78.06 594 THR A N 1
ATOM 4685 C CA . THR A 1 594 ? 13.523 9.915 72.949 1.00 78.06 594 THR A CA 1
ATOM 4686 C C . THR A 1 594 ? 13.707 10.398 71.510 1.00 78.06 594 THR A C 1
ATOM 4688 O O . THR A 1 594 ? 13.180 11.449 71.147 1.00 78.06 594 THR A O 1
ATOM 4691 N N . ARG A 1 595 ? 14.475 9.677 70.679 1.00 81.00 595 ARG A N 1
ATOM 4692 C CA . ARG A 1 595 ? 14.835 10.082 69.316 1.00 81.00 595 ARG A CA 1
ATOM 4693 C C . ARG A 1 595 ? 14.052 9.299 68.268 1.00 81.00 595 ARG A C 1
ATOM 4695 O O . ARG A 1 595 ? 14.041 8.071 68.256 1.00 81.00 595 ARG A O 1
ATOM 4702 N N . ILE A 1 596 ? 13.492 10.049 67.329 1.00 82.00 596 ILE A N 1
ATOM 4703 C CA . ILE A 1 596 ? 12.946 9.556 66.068 1.00 82.00 596 ILE A CA 1
ATOM 4704 C C . ILE A 1 596 ? 14.074 9.675 65.037 1.00 82.00 596 ILE A C 1
ATOM 4706 O O . ILE A 1 596 ? 14.634 10.762 64.867 1.00 82.00 596 ILE A O 1
ATOM 4710 N N . LYS A 1 597 ? 14.426 8.579 64.359 1.00 83.75 597 LYS A N 1
ATOM 4711 C CA . LYS A 1 597 ? 15.413 8.558 63.267 1.00 83.75 597 LYS A CA 1
ATOM 4712 C C . LYS A 1 597 ? 14.877 7.726 62.104 1.00 83.75 597 LYS A C 1
ATOM 4714 O O . LYS A 1 597 ? 14.839 6.504 62.192 1.00 83.75 597 LYS A O 1
ATOM 4719 N N . LEU A 1 598 ? 14.539 8.396 61.008 1.00 81.31 598 LEU A N 1
ATOM 4720 C CA . LEU A 1 598 ? 14.256 7.766 59.721 1.00 81.31 598 LEU A CA 1
ATOM 4721 C C . LEU A 1 598 ? 15.471 7.957 58.807 1.00 81.31 598 LEU A C 1
ATOM 4723 O O . LEU A 1 598 ? 16.042 9.045 58.758 1.00 81.31 598 LEU A O 1
ATOM 4727 N N . VAL A 1 599 ? 15.863 6.916 58.078 1.00 80.81 599 VAL A N 1
ATOM 4728 C CA . VAL A 1 599 ? 16.869 7.002 57.011 1.00 80.81 599 VAL A CA 1
ATOM 4729 C C . VAL A 1 599 ? 16.174 6.653 55.705 1.00 80.81 599 VAL A C 1
ATOM 4731 O O . VAL A 1 599 ? 15.610 5.568 55.600 1.00 80.81 599 VAL A O 1
ATOM 4734 N N . LEU A 1 600 ? 16.209 7.563 54.732 1.00 73.69 600 LEU A N 1
ATOM 4735 C CA . LEU A 1 600 ? 15.748 7.312 53.367 1.00 73.69 600 LEU A CA 1
ATOM 4736 C C . LEU A 1 600 ? 16.954 7.340 52.422 1.00 73.69 600 LEU A C 1
ATOM 4738 O O . LEU A 1 600 ? 17.734 8.292 52.431 1.00 73.69 600 LEU A O 1
ATOM 4742 N N . THR A 1 601 ? 17.106 6.277 51.638 1.00 58.44 601 THR A N 1
ATOM 4743 C CA . THR A 1 601 ? 18.199 6.061 50.674 1.00 58.44 601 THR A CA 1
ATOM 4744 C C . THR A 1 601 ? 17.907 6.701 49.315 1.00 58.44 601 THR A C 1
ATOM 4746 O O . THR A 1 601 ? 18.818 7.109 48.607 1.00 58.44 601 THR A O 1
ATOM 4749 N N . GLU A 1 602 ? 16.624 6.814 48.965 1.00 57.22 602 GLU A N 1
ATOM 4750 C CA . GLU A 1 602 ? 16.144 7.145 47.623 1.00 57.22 602 GLU A CA 1
ATOM 4751 C C . GLU A 1 602 ? 15.048 8.215 47.700 1.00 57.22 602 GLU A C 1
ATOM 4753 O O . GLU A 1 602 ? 13.871 7.921 47.920 1.00 57.22 602 GLU A O 1
ATOM 4758 N N . LEU A 1 603 ? 15.452 9.472 47.527 1.00 68.19 603 LEU A N 1
ATOM 4759 C CA . LEU A 1 603 ? 14.559 10.602 47.276 1.00 68.19 603 LEU A CA 1
ATOM 4760 C C . LEU A 1 603 ? 14.813 11.114 45.859 1.00 68.19 603 LEU A C 1
ATOM 4762 O O . LEU A 1 603 ? 15.951 11.080 45.393 1.00 68.19 603 LEU A O 1
ATOM 4766 N N . GLU A 1 604 ? 13.771 11.600 45.188 1.00 60.38 604 GLU A N 1
ATOM 4767 C CA . GLU A 1 604 ? 13.857 12.065 43.799 1.00 60.38 604 GLU A CA 1
ATOM 4768 C C . GLU A 1 604 ? 14.869 13.229 43.686 1.00 60.38 604 GLU A C 1
ATOM 4770 O O . GLU A 1 604 ? 14.782 14.175 44.481 1.00 60.38 604 GLU A O 1
ATOM 4775 N N . PRO A 1 605 ? 15.837 13.196 42.747 1.00 61.19 605 PRO A N 1
ATOM 4776 C CA . PRO A 1 605 ? 16.789 14.290 42.532 1.00 61.19 605 PRO A CA 1
ATOM 4777 C C . PRO A 1 605 ? 16.104 15.608 42.150 1.00 61.19 605 PRO A C 1
ATOM 4779 O O . PRO A 1 605 ? 15.075 15.617 41.484 1.00 61.19 605 PRO A O 1
ATOM 4782 N N . GLY A 1 606 ? 16.665 16.740 42.582 1.00 65.88 606 GLY A N 1
ATOM 4783 C CA . GLY A 1 606 ? 16.107 18.084 42.365 1.00 65.88 606 GLY A CA 1
ATOM 4784 C C . GLY A 1 606 ? 14.770 18.394 43.071 1.00 65.88 606 GLY A C 1
ATOM 4785 O O . GLY A 1 606 ? 14.361 19.558 43.112 1.00 65.88 606 GLY A O 1
ATOM 4786 N N . THR A 1 607 ? 14.089 17.402 43.653 1.00 69.06 607 THR A N 1
ATOM 4787 C CA . THR A 1 607 ? 12.779 17.554 44.298 1.00 69.06 607 THR A CA 1
ATOM 4788 C C . THR A 1 607 ? 12.857 18.237 45.667 1.00 69.06 607 THR A C 1
ATOM 4790 O O . THR A 1 607 ? 13.738 18.009 46.503 1.00 69.06 607 THR A O 1
ATOM 4793 N N . ARG A 1 608 ? 11.866 19.097 45.926 1.00 78.56 608 ARG A N 1
ATOM 4794 C CA . ARG A 1 608 ? 11.688 19.803 47.198 1.00 78.56 608 ARG A CA 1
ATOM 4795 C C . ARG A 1 608 ? 10.743 19.031 48.115 1.00 78.56 608 ARG A C 1
ATOM 4797 O O . ARG A 1 608 ? 9.562 18.894 47.811 1.00 78.56 608 ARG A O 1
ATOM 4804 N N . TYR A 1 609 ? 11.245 18.622 49.274 1.00 82.31 609 TYR A N 1
ATOM 4805 C CA . TYR A 1 609 ? 10.466 17.947 50.309 1.00 82.31 609 TYR A CA 1
ATOM 4806 C C . TYR A 1 609 ? 10.280 18.834 51.543 1.00 82.31 609 TYR A C 1
ATOM 4808 O O . TYR A 1 609 ? 11.156 19.606 51.939 1.00 82.31 609 TYR A O 1
ATOM 4816 N N . TYR A 1 610 ? 9.135 18.675 52.190 1.00 84.38 610 TYR A N 1
ATOM 4817 C CA . TYR A 1 610 ? 8.770 19.259 53.470 1.00 84.38 610 TYR A CA 1
ATOM 4818 C C . TYR A 1 610 ? 8.521 18.122 54.455 1.00 84.38 610 TYR A C 1
ATOM 4820 O O . TYR A 1 610 ? 7.878 17.131 54.110 1.00 84.38 610 TYR A O 1
ATOM 4828 N N . PHE A 1 611 ? 9.040 18.238 55.675 1.00 88.00 611 PHE A N 1
ATOM 4829 C CA . PHE A 1 611 ? 8.919 17.183 56.679 1.00 88.00 611 PHE A CA 1
ATOM 4830 C C . PHE A 1 611 ? 8.724 17.731 58.092 1.00 88.00 611 PHE A C 1
ATOM 4832 O O . PHE A 1 611 ? 9.142 18.848 58.406 1.00 88.00 611 PHE A O 1
ATOM 4839 N N . ARG A 1 612 ? 8.100 16.929 58.955 1.00 86.31 612 ARG A N 1
ATOM 4840 C CA . ARG A 1 612 ? 7.965 17.189 60.395 1.00 86.31 612 ARG A CA 1
ATOM 4841 C C . ARG A 1 612 ? 7.920 15.879 61.175 1.00 86.31 612 ARG A C 1
ATOM 4843 O O . ARG A 1 612 ? 7.370 14.893 60.698 1.00 86.31 612 ARG A O 1
ATOM 4850 N N . ALA A 1 613 ? 8.495 15.859 62.371 1.00 88.12 613 ALA A N 1
ATOM 4851 C CA . ALA A 1 613 ? 8.350 14.717 63.270 1.00 88.12 613 ALA A CA 1
ATOM 4852 C C . ALA A 1 613 ? 6.950 14.723 63.908 1.00 88.12 613 ALA A C 1
ATOM 4854 O O . ALA A 1 613 ? 6.453 15.797 64.251 1.00 88.12 613 ALA A O 1
ATOM 4855 N N . TYR A 1 614 ? 6.335 13.555 64.094 1.00 87.25 614 TYR A N 1
ATOM 4856 C CA . TYR A 1 614 ? 5.053 13.409 64.793 1.00 87.25 614 TYR A CA 1
ATOM 4857 C C . TYR A 1 614 ? 5.134 12.368 65.916 1.00 87.25 614 TYR A C 1
ATOM 4859 O O . TYR A 1 614 ? 5.990 11.479 65.902 1.00 87.25 614 TYR A O 1
ATOM 4867 N N . ALA A 1 615 ? 4.240 12.503 66.894 1.00 80.56 615 ALA A N 1
ATOM 4868 C CA . ALA A 1 615 ? 4.040 11.552 67.981 1.00 80.56 615 ALA A CA 1
ATOM 4869 C C . ALA A 1 615 ? 2.556 11.520 68.383 1.00 80.56 615 ALA A C 1
ATOM 4871 O O . ALA A 1 615 ? 1.911 12.568 68.458 1.00 80.56 615 ALA A O 1
ATOM 4872 N N . ARG A 1 616 ? 2.025 10.327 68.658 1.00 82.50 616 ARG A N 1
ATOM 4873 C CA . ARG A 1 616 ? 0.630 10.081 69.056 1.00 82.50 616 ARG A CA 1
ATOM 4874 C C . ARG A 1 616 ? 0.586 9.361 70.400 1.00 82.50 616 ARG A C 1
ATOM 4876 O O . ARG A 1 616 ? 1.343 8.416 70.617 1.00 82.50 616 ARG A O 1
ATOM 4883 N N . ASN A 1 617 ? -0.322 9.770 71.279 1.00 79.00 617 ASN A N 1
ATOM 4884 C CA . ASN A 1 617 ? -0.726 8.997 72.457 1.00 79.00 617 ASN A CA 1
ATOM 4885 C C . ASN A 1 617 ? -2.261 8.836 72.472 1.00 79.00 617 ASN A C 1
ATOM 4887 O O . ASN A 1 617 ? -2.952 9.343 71.589 1.00 79.00 617 ASN A O 1
ATOM 4891 N N . LYS A 1 618 ? -2.809 8.153 73.484 1.00 74.25 618 LYS A N 1
ATOM 4892 C CA . LYS A 1 618 ? -4.265 7.917 73.645 1.00 74.25 618 LYS A CA 1
ATOM 4893 C C . LYS A 1 618 ? -5.120 9.193 73.808 1.00 74.25 618 LYS A C 1
ATOM 4895 O O . LYS A 1 618 ? -6.341 9.084 73.855 1.00 74.25 618 LYS A O 1
ATOM 4900 N N . LEU A 1 619 ? -4.503 10.370 73.931 1.00 68.56 619 LEU A N 1
ATOM 4901 C CA . LEU A 1 619 ? -5.158 11.656 74.195 1.00 68.56 619 LEU A CA 1
ATOM 4902 C C . LEU A 1 619 ? -4.970 12.681 73.054 1.00 68.56 619 LEU A C 1
ATOM 4904 O O . LEU A 1 619 ? -5.754 13.623 72.960 1.00 68.56 619 LEU A O 1
ATOM 4908 N N . GLY A 1 620 ? -3.992 12.495 72.156 1.00 67.25 620 GLY A N 1
ATOM 4909 C CA . GLY A 1 620 ? -3.849 13.325 70.957 1.00 67.25 620 GLY A CA 1
ATOM 4910 C C . GLY A 1 620 ? -2.605 13.062 70.099 1.00 67.25 620 GLY A C 1
ATOM 4911 O O . GLY A 1 620 ? -1.660 12.375 70.498 1.00 67.25 620 GLY A O 1
ATOM 4912 N N . GLU A 1 621 ? -2.608 13.657 68.904 1.00 81.19 621 GLU A N 1
ATOM 4913 C CA . GLU A 1 621 ? -1.452 13.768 68.007 1.00 81.19 621 GLU A CA 1
ATOM 4914 C C . GLU A 1 621 ? -0.731 15.105 68.227 1.00 81.19 621 GLU A C 1
ATOM 4916 O O . GLU A 1 621 ? -1.357 16.140 68.443 1.00 81.19 621 GLU A O 1
ATOM 4921 N N . SER A 1 622 ? 0.595 15.090 68.118 1.00 78.00 622 SER A N 1
ATOM 4922 C CA . SER A 1 622 ? 1.444 16.278 68.150 1.00 78.00 622 SER A CA 1
ATOM 4923 C C . SER A 1 622 ? 2.467 16.237 67.023 1.00 78.00 622 SER A C 1
ATOM 4925 O O . SER A 1 622 ? 2.957 15.164 66.656 1.00 78.00 622 SER A O 1
ATOM 4927 N N . LYS A 1 623 ? 2.794 17.407 66.466 1.00 84.50 623 LYS A N 1
ATOM 4928 C CA . LYS A 1 623 ? 3.698 17.551 65.319 1.00 84.50 623 LYS A CA 1
ATOM 4929 C C . LYS A 1 623 ? 4.696 18.676 65.539 1.00 84.50 623 LYS A C 1
ATOM 4931 O O . LYS A 1 623 ? 4.334 19.769 65.967 1.00 84.50 623 LYS A O 1
ATOM 4936 N N . GLY A 1 624 ? 5.950 18.409 65.199 1.00 77.56 624 GLY A N 1
ATOM 4937 C CA . GLY A 1 624 ? 7.027 19.384 65.263 1.00 77.56 624 GLY A CA 1
ATOM 4938 C C . GLY A 1 624 ? 6.949 20.427 64.148 1.00 77.56 624 GLY A C 1
ATOM 4939 O O . GLY A 1 624 ? 6.141 20.343 63.221 1.00 77.56 624 GLY A O 1
ATOM 4940 N N . SER A 1 625 ? 7.846 21.410 64.217 1.00 76.75 625 SER A N 1
ATOM 4941 C CA . SER A 1 625 ? 7.990 22.437 63.185 1.00 76.75 625 SER A CA 1
ATOM 4942 C C . SER A 1 625 ? 8.291 21.839 61.807 1.00 76.75 625 SER A C 1
ATOM 4944 O O . SER A 1 625 ? 8.977 20.823 61.682 1.00 76.75 625 SER A O 1
ATOM 4946 N N . ILE A 1 626 ? 7.782 22.488 60.760 1.00 83.31 626 ILE A N 1
ATOM 4947 C CA . ILE A 1 626 ? 8.048 22.096 59.375 1.00 83.31 626 ILE A CA 1
ATOM 4948 C C . ILE A 1 626 ? 9.500 22.445 59.031 1.00 83.31 626 ILE A C 1
ATOM 4950 O O . ILE A 1 626 ? 9.952 23.574 59.231 1.00 83.31 626 ILE A O 1
ATOM 4954 N N . LYS A 1 627 ? 10.222 21.470 58.486 1.00 78.75 627 LYS A N 1
ATOM 4955 C CA . LYS A 1 627 ? 11.553 21.611 57.894 1.00 78.75 627 LYS A CA 1
ATOM 4956 C C . LYS A 1 627 ? 11.474 21.349 56.389 1.00 78.75 627 LYS A C 1
ATOM 4958 O O . LYS A 1 627 ? 10.534 20.716 55.910 1.00 78.75 627 LYS A O 1
ATOM 4963 N N . ARG A 1 628 ? 12.455 21.855 55.638 1.00 82.56 628 ARG A N 1
ATOM 4964 C CA . ARG A 1 628 ? 12.539 21.736 54.175 1.00 82.56 628 ARG A CA 1
ATOM 4965 C C . ARG A 1 628 ? 13.856 21.080 53.778 1.00 82.56 628 ARG A C 1
ATOM 4967 O O . ARG A 1 628 ? 14.909 21.502 54.245 1.00 82.56 628 ARG A O 1
ATOM 4974 N N . LEU A 1 629 ? 13.776 20.120 52.868 1.00 81.81 629 LEU A N 1
ATOM 4975 C CA . LEU A 1 629 ? 14.890 19.547 52.125 1.00 81.81 629 LEU A CA 1
ATOM 4976 C C . LEU A 1 629 ? 14.734 19.924 50.644 1.00 81.81 629 LEU A C 1
ATOM 4978 O O . LEU A 1 629 ? 13.623 19.987 50.119 1.00 81.81 629 LEU A O 1
ATOM 4982 N N . LEU A 1 630 ? 15.852 20.170 49.975 1.00 78.38 630 LEU A N 1
ATOM 4983 C CA . LEU A 1 630 ? 15.959 20.136 48.522 1.00 78.38 630 LEU A CA 1
ATOM 4984 C C . LEU A 1 630 ? 17.035 19.095 48.227 1.00 78.38 630 LEU A C 1
ATOM 4986 O O . LEU A 1 630 ? 18.152 19.234 48.729 1.00 78.38 630 LEU A O 1
ATOM 4990 N N . THR A 1 631 ? 16.692 18.037 47.500 1.00 73.31 631 THR A N 1
ATOM 4991 C CA . THR A 1 631 ? 17.697 17.087 47.015 1.00 73.31 631 THR A CA 1
ATOM 4992 C C . THR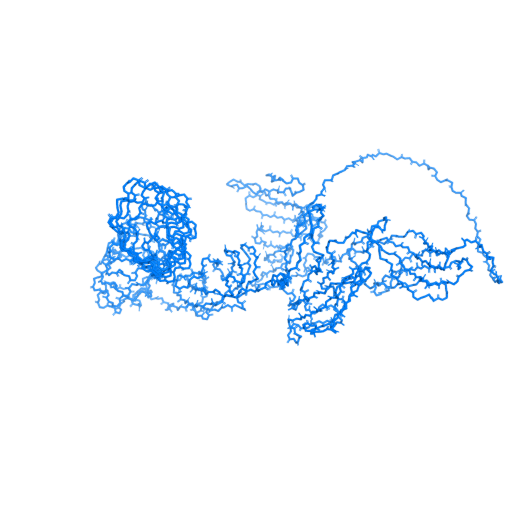 A 1 631 ? 18.550 17.780 45.943 1.00 73.31 631 THR A C 1
ATOM 4994 O O . THR A 1 631 ? 18.056 18.670 45.241 1.00 73.31 631 THR A O 1
ATOM 4997 N N . PRO A 1 632 ? 19.845 17.446 45.810 1.00 58.59 632 PRO A N 1
ATOM 4998 C CA . PRO A 1 632 ? 20.643 17.978 44.717 1.00 58.59 632 PRO A CA 1
ATOM 4999 C C . PRO A 1 632 ? 20.062 17.494 43.374 1.00 58.59 632 PRO A C 1
ATOM 5001 O O . PRO A 1 632 ? 19.522 16.384 43.311 1.00 58.59 632 PRO A O 1
ATOM 5004 N N . PRO A 1 633 ? 20.152 18.298 42.300 1.00 54.09 633 PRO A N 1
ATOM 5005 C CA . PRO A 1 633 ? 19.904 17.800 40.953 1.00 54.09 633 PRO A CA 1
ATOM 5006 C C . PRO A 1 633 ? 20.952 16.742 40.584 1.00 54.09 633 PRO A C 1
ATOM 5008 O O . PRO A 1 633 ? 22.042 16.699 41.162 1.00 54.09 633 PRO A O 1
ATOM 5011 N N . GLU A 1 634 ? 20.626 15.897 39.609 1.00 43.41 634 GLU A N 1
ATOM 5012 C CA . GLU A 1 634 ? 21.536 14.864 39.115 1.00 43.41 634 GLU A CA 1
ATOM 5013 C C . GLU A 1 634 ? 22.857 15.481 38.594 1.00 43.41 634 GLU A C 1
ATOM 5015 O O . GLU A 1 634 ? 22.826 16.512 37.908 1.00 43.41 634 GLU A O 1
ATOM 5020 N N . PRO A 1 635 ? 24.033 14.910 38.931 1.00 40.72 635 PRO A N 1
ATOM 5021 C CA . PRO A 1 635 ? 25.319 15.493 38.564 1.00 40.72 635 PRO A CA 1
ATOM 5022 C C . PRO A 1 635 ? 25.577 15.403 37.054 1.00 40.72 635 PRO A C 1
ATOM 5024 O O . PRO A 1 635 ? 25.968 14.363 36.526 1.00 40.72 635 PRO A O 1
ATOM 5027 N N . GLN A 1 636 ? 25.420 16.541 36.377 1.00 45.62 636 GLN A N 1
ATOM 5028 C CA . GLN A 1 636 ? 25.764 16.713 34.965 1.00 45.62 636 GLN A CA 1
ATOM 5029 C C . GLN A 1 636 ? 27.238 16.344 34.681 1.00 45.62 636 GLN A C 1
ATOM 5031 O O . GLN A 1 636 ? 28.110 16.568 35.532 1.00 45.62 636 GLN A O 1
ATOM 5036 N N . PRO A 1 637 ? 27.542 15.769 33.501 1.00 35.62 637 PRO A N 1
ATOM 5037 C CA . PRO A 1 637 ? 28.864 15.236 33.191 1.00 35.62 637 PRO A CA 1
ATOM 5038 C C . PRO A 1 637 ? 29.915 16.348 33.025 1.00 35.62 637 PRO A C 1
ATOM 5040 O O . PRO A 1 637 ? 29.609 17.494 32.696 1.00 35.62 637 PRO A O 1
ATOM 5043 N N . LYS A 1 638 ? 31.188 16.016 33.274 1.00 43.75 638 LYS A N 1
ATOM 5044 C CA . LYS A 1 638 ? 32.293 16.986 33.264 1.00 43.75 638 LYS A CA 1
ATOM 5045 C C . LYS A 1 638 ? 32.961 17.069 31.890 1.00 43.75 638 LYS A C 1
ATOM 5047 O O . LYS A 1 638 ? 33.631 16.124 31.487 1.00 43.75 638 LYS A O 1
ATOM 5052 N N . THR A 1 639 ? 32.926 18.260 31.287 1.00 53.12 639 THR A N 1
ATOM 5053 C CA . THR A 1 639 ? 33.540 18.646 29.993 1.00 53.12 639 THR A CA 1
ATOM 5054 C C . THR A 1 639 ? 32.833 18.119 28.740 1.00 53.12 639 THR A C 1
ATOM 5056 O O . THR A 1 639 ? 32.254 17.032 28.743 1.00 53.12 639 THR A O 1
ATOM 5059 N N . PHE A 1 640 ? 32.937 18.903 27.661 1.00 52.19 640 PHE A N 1
ATOM 5060 C CA . PHE A 1 640 ? 32.377 18.648 26.324 1.00 52.19 640 PHE A CA 1
ATOM 5061 C C . PHE A 1 640 ? 32.658 17.222 25.813 1.00 52.19 640 PHE A C 1
ATOM 5063 O O . PHE A 1 640 ? 31.779 16.564 25.266 1.00 52.19 640 PHE A O 1
ATOM 5070 N N . TRP A 1 641 ? 33.880 16.730 26.037 1.00 57.78 641 TRP A N 1
ATOM 5071 C CA . TRP A 1 641 ? 34.382 15.452 25.521 1.00 57.78 641 TRP A CA 1
ATOM 5072 C C . TRP A 1 641 ? 34.054 14.235 26.402 1.00 57.78 641 TRP A C 1
ATOM 5074 O O . TRP A 1 641 ? 34.562 13.141 26.158 1.00 57.78 641 TRP A O 1
ATOM 5084 N N . SER A 1 642 ? 33.236 14.395 27.445 1.00 51.78 642 SER A N 1
ATOM 5085 C CA . SER A 1 642 ? 32.802 13.262 28.267 1.00 51.78 642 SER A CA 1
ATOM 5086 C C . SER A 1 642 ? 31.618 12.528 27.631 1.00 51.78 642 SER A C 1
ATOM 5088 O O . SER A 1 642 ? 30.633 13.148 27.237 1.00 51.78 642 SER A O 1
ATOM 5090 N N . ARG A 1 643 ? 31.713 11.191 27.576 1.00 56.62 643 ARG A N 1
ATOM 5091 C CA . ARG A 1 643 ? 30.760 10.288 26.895 1.00 56.62 643 ARG A CA 1
ATOM 5092 C C . ARG A 1 643 ? 30.676 10.537 25.380 1.00 56.62 643 ARG A C 1
ATOM 5094 O O . ARG A 1 643 ? 29.613 10.837 24.850 1.00 56.62 643 ARG A O 1
ATOM 5101 N N . LEU A 1 644 ? 31.819 10.392 24.702 1.00 60.97 644 LEU A N 1
ATOM 5102 C CA . LEU A 1 644 ? 31.868 10.189 23.252 1.00 60.97 644 LEU A 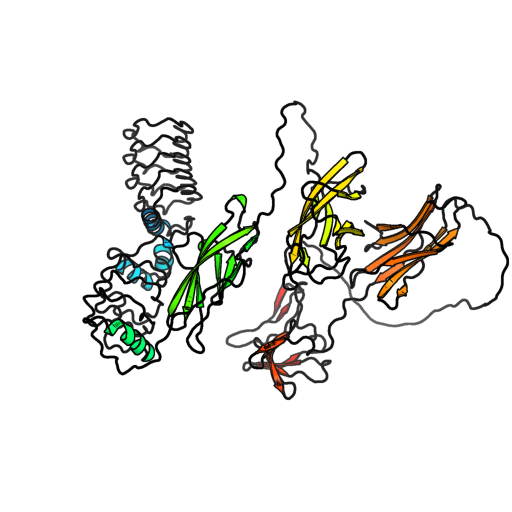CA 1
ATOM 5103 C C . LEU A 1 644 ? 31.820 8.694 22.925 1.00 60.97 644 LEU A C 1
ATOM 5105 O O . LEU A 1 644 ? 32.525 7.902 23.549 1.00 60.97 644 LEU A O 1
ATOM 5109 N N . GLU A 1 645 ? 31.043 8.348 21.910 1.00 67.19 645 GLU A N 1
ATOM 5110 C CA . GLU A 1 645 ? 31.010 7.040 21.262 1.00 67.19 645 GLU A CA 1
ATOM 5111 C C . GLU A 1 645 ? 31.797 7.105 19.944 1.00 67.19 645 GLU A C 1
ATOM 5113 O O . GLU A 1 645 ? 31.749 8.107 19.224 1.00 67.19 645 GLU A O 1
ATOM 5118 N N . ASP A 1 646 ? 32.528 6.039 19.620 1.00 67.38 646 ASP A N 1
ATOM 5119 C CA . ASP A 1 646 ? 33.167 5.869 18.313 1.00 67.38 646 ASP A CA 1
ATOM 5120 C C . ASP A 1 646 ? 32.168 5.259 17.328 1.00 67.38 646 ASP A C 1
ATOM 5122 O O . ASP A 1 646 ? 31.672 4.157 17.553 1.00 67.38 646 ASP A O 1
ATOM 5126 N N . VAL A 1 647 ? 31.897 5.961 16.223 1.00 70.75 647 VAL A N 1
ATOM 5127 C CA . VAL A 1 647 ? 30.954 5.514 15.176 1.00 70.75 647 VAL A CA 1
ATOM 5128 C C . VAL A 1 647 ? 31.648 5.167 13.850 1.00 70.75 647 VAL A C 1
ATOM 5130 O O . VAL A 1 647 ? 30.995 4.981 12.829 1.00 70.75 647 VAL A O 1
ATOM 5133 N N . GLY A 1 648 ? 32.978 5.025 13.876 1.00 53.66 648 GLY A N 1
ATOM 5134 C CA . GLY A 1 648 ? 33.803 4.652 12.724 1.00 53.66 648 GLY A CA 1
ATOM 5135 C C . GLY A 1 648 ? 34.286 5.846 11.892 1.00 53.66 648 GLY A C 1
ATOM 5136 O O . GLY A 1 648 ? 33.844 6.976 12.067 1.00 53.66 648 GLY A O 1
ATOM 5137 N N . GLY A 1 649 ? 35.260 5.615 11.004 1.00 56.41 649 GLY A N 1
ATOM 5138 C CA . GLY A 1 649 ? 35.751 6.639 10.063 1.00 56.41 649 GLY A CA 1
ATOM 5139 C C . GLY A 1 649 ? 36.288 7.930 10.707 1.00 56.41 649 GLY A C 1
ATOM 5140 O O . GLY A 1 649 ? 36.169 8.995 10.110 1.00 56.41 649 GLY A O 1
ATOM 5141 N N . SER A 1 650 ? 36.825 7.850 11.931 1.00 66.69 650 SER A N 1
ATOM 5142 C CA . SER A 1 650 ? 37.206 8.988 12.795 1.00 66.69 650 SER A CA 1
ATOM 5143 C C . SER A 1 650 ? 36.054 9.886 13.281 1.00 66.69 650 SER A C 1
ATOM 5145 O O . SER A 1 650 ? 36.304 10.857 14.000 1.00 66.69 650 SER A O 1
ATOM 5147 N N . TRP A 1 651 ? 34.799 9.563 12.960 1.00 69.81 651 TRP A N 1
ATOM 5148 C CA . TRP A 1 651 ? 33.631 10.251 13.503 1.00 69.81 651 TRP A CA 1
ATOM 5149 C C . TRP A 1 651 ? 33.369 9.829 14.951 1.00 69.81 651 TRP A C 1
ATOM 5151 O O . TRP A 1 651 ? 33.436 8.651 15.318 1.00 69.81 651 TRP A O 1
ATOM 5161 N N . LYS A 1 652 ? 33.035 10.820 15.776 1.00 74.62 652 LYS A N 1
ATOM 5162 C CA . LYS A 1 652 ? 32.561 10.649 17.148 1.00 74.62 652 LYS A CA 1
ATOM 5163 C C . LYS A 1 652 ? 31.083 11.008 17.212 1.00 74.62 652 LYS A C 1
ATOM 5165 O O . LYS A 1 652 ? 30.614 11.889 16.489 1.00 74.62 652 LYS A O 1
ATOM 5170 N N . LYS A 1 653 ? 30.363 10.363 18.122 1.00 65.56 653 LYS A N 1
ATOM 5171 C CA . LYS A 1 653 ? 28.984 10.706 18.458 1.00 65.56 653 LYS A CA 1
ATOM 5172 C C . LYS A 1 653 ? 28.888 11.074 19.931 1.00 65.56 653 LYS A C 1
ATOM 5174 O O . LYS A 1 653 ? 29.487 10.426 20.784 1.00 65.56 653 LYS A O 1
ATOM 5179 N N . SER A 1 654 ? 28.154 12.136 20.227 1.00 59.91 654 SER A N 1
ATOM 5180 C CA . SER A 1 654 ? 27.849 12.585 21.582 1.00 59.91 654 SER A CA 1
ATOM 5181 C C . SER A 1 654 ? 26.337 12.519 21.805 1.00 59.91 654 SER A C 1
ATOM 5183 O O . SER A 1 654 ? 25.595 13.034 20.964 1.00 59.91 654 SER A O 1
ATOM 5185 N N . PRO A 1 655 ? 25.852 11.986 22.944 1.00 50.28 655 PRO A N 1
ATOM 5186 C CA . PRO A 1 655 ? 24.425 11.973 23.273 1.00 50.28 655 PRO A CA 1
ATOM 5187 C C . PRO A 1 655 ? 23.756 13.358 23.300 1.00 50.28 655 PRO A C 1
ATOM 5189 O O . PRO A 1 655 ? 22.537 13.439 23.205 1.00 50.28 655 PRO A O 1
ATOM 5192 N N . TRP A 1 656 ? 24.533 14.442 23.436 1.00 49.91 656 TRP A N 1
ATOM 5193 C CA . TRP A 1 656 ? 24.026 15.821 23.487 1.00 49.91 656 TRP A CA 1
ATOM 5194 C C . TRP A 1 656 ? 24.516 16.713 22.326 1.00 49.91 656 TRP A C 1
ATOM 5196 O O . TRP A 1 656 ? 23.905 17.744 22.068 1.00 49.91 656 TRP A O 1
ATOM 5206 N N . PHE A 1 657 ? 25.588 16.326 21.615 1.00 55.78 657 PHE A N 1
ATOM 5207 C CA . PHE A 1 657 ? 26.204 17.103 20.517 1.00 55.78 657 PHE A CA 1
ATOM 5208 C C . PHE A 1 657 ? 26.156 16.397 19.148 1.00 55.78 657 PHE A C 1
ATOM 5210 O O . PHE A 1 657 ? 26.806 16.833 18.206 1.00 55.78 657 PHE A O 1
ATOM 5217 N N . GLY A 1 658 ? 25.411 15.295 19.017 1.00 59.09 658 GLY A N 1
ATOM 5218 C CA . GLY A 1 658 ? 25.227 14.608 17.736 1.00 59.09 658 GLY A CA 1
ATOM 5219 C C . GLY A 1 658 ? 26.515 14.007 17.159 1.00 59.09 658 GLY A C 1
ATOM 5220 O O . GLY A 1 658 ? 27.429 13.640 17.902 1.00 59.09 658 GLY A O 1
ATOM 5221 N N . SER A 1 659 ? 26.558 13.868 15.833 1.00 68.12 659 SER A N 1
ATOM 5222 C CA . SER A 1 659 ? 27.674 13.279 15.080 1.00 68.12 659 SER A CA 1
ATOM 5223 C C . SER A 1 659 ? 28.633 14.356 14.566 1.00 68.12 659 SER A C 1
ATOM 5225 O O . SER A 1 659 ? 28.220 15.322 13.913 1.00 68.12 659 SER A O 1
ATOM 5227 N N . PHE A 1 660 ? 29.931 14.181 14.809 1.00 71.12 660 PHE A N 1
ATOM 5228 C CA . PHE A 1 660 ? 30.963 15.104 14.339 1.00 71.12 660 PHE A CA 1
ATOM 5229 C C . PHE A 1 660 ? 32.303 14.405 14.072 1.00 71.12 660 PHE A C 1
ATOM 5231 O O . PHE A 1 660 ? 32.705 13.475 14.774 1.00 71.12 660 PHE A O 1
ATOM 5238 N N . LEU A 1 661 ? 33.030 14.893 13.072 1.00 75.44 661 LEU A N 1
ATOM 5239 C CA . LEU A 1 661 ? 34.420 14.533 12.821 1.00 75.44 661 LEU A CA 1
ATOM 5240 C C . LEU A 1 661 ? 35.315 15.424 13.691 1.00 75.44 661 LEU A C 1
ATOM 5242 O O . LEU A 1 661 ? 35.315 16.647 13.532 1.00 75.44 661 LEU A O 1
ATOM 5246 N N . LEU A 1 662 ? 36.071 14.829 14.613 1.00 69.31 662 LEU A N 1
ATOM 5247 C CA . LEU A 1 662 ? 37.030 15.560 15.446 1.00 69.31 662 LEU A CA 1
ATOM 5248 C C . LEU A 1 662 ? 38.361 15.726 14.701 1.00 69.31 662 LEU A C 1
ATOM 5250 O O . LEU A 1 662 ? 38.858 14.768 14.110 1.00 69.31 662 LEU A O 1
ATOM 5254 N N . GLN A 1 663 ? 38.955 16.918 14.758 1.00 68.94 663 GLN A N 1
ATOM 5255 C CA . GLN A 1 663 ? 40.301 17.187 14.254 1.00 68.94 663 GLN A CA 1
ATOM 5256 C C . GLN A 1 663 ? 41.209 17.759 15.350 1.00 68.94 663 GLN A C 1
ATOM 5258 O O . GLN A 1 663 ? 40.776 18.127 16.443 1.00 68.94 663 GLN A O 1
ATOM 5263 N N . GLU A 1 664 ? 42.507 17.795 15.061 1.00 61.06 664 GLU A N 1
ATOM 5264 C CA . GLU A 1 664 ? 43.508 18.374 15.953 1.00 61.06 664 GLU A CA 1
ATOM 5265 C C . GLU A 1 664 ? 43.335 19.903 16.073 1.00 61.06 664 GLU A C 1
ATOM 5267 O O . GLU A 1 664 ? 42.715 20.556 15.232 1.00 61.06 664 GLU A O 1
ATOM 5272 N N . ASN A 1 665 ? 43.903 20.494 17.129 1.00 63.53 665 ASN A N 1
ATOM 5273 C CA . ASN A 1 665 ? 43.861 21.940 17.400 1.00 63.53 665 ASN A CA 1
ATOM 5274 C C . ASN A 1 665 ? 42.441 22.525 17.578 1.00 63.53 665 ASN A C 1
ATOM 5276 O O . ASN A 1 665 ? 42.141 23.607 17.078 1.00 63.53 665 ASN A O 1
ATOM 5280 N N . GLN A 1 666 ? 41.590 21.827 18.341 1.00 70.25 666 GLN A N 1
ATOM 5281 C CA . GLN A 1 666 ? 40.246 22.261 18.769 1.00 70.25 666 GLN A CA 1
ATOM 5282 C C . GLN A 1 666 ? 39.208 22.469 17.644 1.00 70.25 666 GLN A C 1
ATOM 5284 O O . GLN A 1 666 ? 38.165 23.093 17.867 1.00 70.25 666 GLN A O 1
ATOM 5289 N N . TRP A 1 667 ? 39.466 21.926 16.453 1.00 71.38 667 TRP A N 1
ATOM 5290 C CA . TRP A 1 667 ? 38.538 21.940 15.322 1.00 71.38 667 TRP A CA 1
ATOM 5291 C C . TRP A 1 667 ? 37.656 20.690 15.286 1.00 71.38 667 TRP A C 1
ATOM 5293 O O . TRP A 1 667 ? 38.121 19.570 15.485 1.00 71.38 667 TRP A O 1
ATOM 5303 N N . ALA A 1 668 ? 36.378 20.871 14.966 1.00 74.38 668 ALA A N 1
ATOM 5304 C CA . ALA A 1 668 ? 35.445 19.788 14.678 1.00 74.38 668 ALA A CA 1
ATOM 5305 C C . ALA A 1 668 ? 34.570 20.144 13.469 1.00 74.38 668 ALA A C 1
ATOM 5307 O O . ALA A 1 668 ? 34.225 21.308 13.264 1.00 74.38 668 ALA A O 1
ATOM 5308 N N . TYR A 1 669 ? 34.178 19.143 12.685 1.00 67.50 669 TYR A N 1
ATOM 5309 C CA . TYR A 1 669 ? 33.166 19.282 11.640 1.00 67.50 669 TYR A CA 1
ATOM 5310 C C . TYR A 1 669 ? 31.902 18.535 12.072 1.00 67.50 669 TYR A C 1
ATOM 5312 O O . TYR A 1 669 ? 31.877 17.306 12.094 1.00 67.50 669 TYR A O 1
ATOM 5320 N N . HIS A 1 670 ? 30.865 19.274 12.464 1.00 75.44 670 HIS A N 1
ATOM 5321 C CA . HIS A 1 670 ? 29.592 18.719 12.929 1.00 75.44 670 HIS A CA 1
ATOM 5322 C C . HIS A 1 670 ? 28.603 18.622 11.765 1.00 75.44 670 HIS A C 1
ATOM 5324 O O . HIS A 1 670 ? 28.305 19.631 11.125 1.00 75.44 670 HIS A O 1
ATOM 5330 N N . GLU A 1 671 ? 28.004 17.446 11.574 1.00 60.59 671 GLU A N 1
ATOM 5331 C CA . GLU A 1 671 ? 27.157 17.066 10.431 1.00 60.59 671 GLU A CA 1
ATOM 5332 C C . GLU A 1 671 ? 26.166 18.163 9.979 1.00 60.59 671 GLU A C 1
ATOM 5334 O O . GLU A 1 671 ? 26.252 18.665 8.861 1.00 60.59 671 GLU A O 1
ATOM 5339 N N . ALA A 1 672 ? 25.278 18.625 10.868 1.00 56.34 672 ALA A N 1
ATOM 5340 C CA . ALA A 1 672 ? 24.274 19.647 10.529 1.00 56.34 672 ALA A CA 1
ATOM 5341 C C . ALA A 1 672 ? 24.786 21.110 10.529 1.00 56.34 672 ALA A C 1
ATOM 5343 O O . ALA A 1 672 ? 24.097 22.020 10.046 1.00 56.34 672 ALA A O 1
ATOM 5344 N N . MET A 1 673 ? 25.966 21.376 11.101 1.00 58.16 673 MET A N 1
ATOM 5345 C CA . MET A 1 673 ? 26.420 22.733 11.447 1.00 58.16 673 MET A CA 1
ATOM 5346 C C . MET A 1 673 ? 27.618 23.205 10.616 1.00 58.16 673 MET A C 1
ATOM 5348 O O . MET A 1 673 ? 27.667 24.390 10.295 1.00 58.16 673 MET A O 1
ATOM 5352 N N . GLY A 1 674 ? 28.503 22.311 10.175 1.00 64.81 674 GLY A N 1
ATOM 5353 C CA . GLY A 1 674 ? 29.745 22.648 9.478 1.00 64.81 674 GLY A CA 1
ATOM 5354 C C . GLY A 1 674 ? 30.940 22.724 10.431 1.00 64.81 674 GLY A C 1
ATOM 5355 O O . GLY A 1 674 ? 31.004 21.990 11.417 1.00 64.81 674 GLY A O 1
ATOM 5356 N N . TRP A 1 675 ? 31.899 23.602 10.130 1.00 68.00 675 TRP A N 1
ATOM 5357 C CA . TRP A 1 675 ? 33.115 23.761 10.932 1.00 68.00 675 TRP A CA 1
ATOM 5358 C C . TRP A 1 675 ? 32.845 24.507 12.240 1.00 68.00 675 TRP A C 1
ATOM 5360 O O . TRP A 1 675 ? 32.199 25.554 12.250 1.00 68.00 675 TRP A O 1
ATOM 5370 N N . ILE A 1 676 ? 33.377 23.979 13.338 1.00 71.88 676 ILE A N 1
ATOM 5371 C CA . ILE A 1 676 ? 33.243 24.503 14.698 1.00 71.88 676 ILE A CA 1
ATOM 5372 C C . ILE A 1 676 ? 34.630 24.522 15.351 1.00 71.88 676 ILE A C 1
ATOM 5374 O O . ILE A 1 676 ? 35.399 23.572 15.209 1.00 71.88 676 ILE A O 1
ATOM 5378 N N . TYR A 1 677 ? 34.938 25.594 16.082 1.00 72.94 677 TYR A N 1
ATOM 5379 C CA . TYR A 1 677 ? 36.131 25.720 16.920 1.00 72.94 677 TYR A CA 1
ATOM 5380 C C . TYR A 1 677 ? 35.733 25.881 18.385 1.00 72.94 677 TYR A C 1
ATOM 5382 O O . TYR A 1 677 ? 34.850 26.678 18.723 1.00 72.94 677 TYR A O 1
ATOM 5390 N N . ILE A 1 678 ? 36.382 25.102 19.249 1.00 70.00 678 ILE A N 1
ATOM 5391 C CA . ILE A 1 678 ? 35.979 24.878 20.641 1.00 70.00 678 ILE A CA 1
ATOM 5392 C C . ILE A 1 678 ? 37.104 25.385 21.560 1.00 70.00 678 ILE A C 1
ATOM 5394 O O . ILE A 1 678 ? 38.056 24.653 21.820 1.00 70.00 678 ILE A O 1
ATOM 5398 N N . PRO A 1 679 ? 37.051 26.636 22.057 1.00 63.41 679 PRO A N 1
ATOM 5399 C CA . PRO A 1 679 ? 38.121 27.191 22.883 1.00 63.41 679 PRO A CA 1
ATOM 5400 C C . PRO A 1 679 ? 38.423 26.325 24.114 1.00 63.41 679 PRO A C 1
ATOM 5402 O O . PRO A 1 679 ? 37.505 25.867 24.797 1.00 63.41 679 PRO A O 1
ATOM 5405 N N . GLU A 1 680 ? 39.709 26.158 24.443 1.00 59.25 680 GLU A N 1
ATOM 5406 C CA . GLU A 1 680 ? 40.148 25.341 25.590 1.00 59.25 680 GLU A CA 1
ATOM 5407 C C . GLU A 1 680 ? 39.511 25.809 26.908 1.00 59.25 680 GLU A C 1
ATOM 5409 O O . GLU A 1 680 ? 39.062 25.006 27.727 1.00 59.25 680 GLU A O 1
ATOM 5414 N N . GLU A 1 681 ? 39.362 27.127 27.077 1.00 59.78 681 GLU A N 1
ATOM 5415 C CA . GLU A 1 681 ? 38.498 27.705 28.104 1.00 59.78 681 GLU A CA 1
ATOM 5416 C C . GLU A 1 681 ? 37.019 27.699 27.669 1.00 59.78 681 GLU A C 1
ATOM 5418 O O . GLU A 1 681 ? 36.436 28.735 27.339 1.00 59.78 681 GLU A O 1
ATOM 5423 N N . GLN A 1 682 ? 36.376 26.531 27.795 1.00 55.75 682 GLN A N 1
ATOM 5424 C CA . GLN A 1 682 ? 34.945 26.258 27.524 1.00 55.75 682 GLN A CA 1
ATOM 5425 C C . GLN A 1 682 ? 33.937 27.088 28.367 1.00 55.75 682 GLN A C 1
ATOM 5427 O O . GLN A 1 682 ? 32.742 26.796 28.402 1.00 55.75 682 GLN A O 1
ATOM 5432 N N . LYS A 1 683 ? 34.400 28.127 29.074 1.00 51.97 683 LYS A N 1
ATOM 5433 C CA . LYS A 1 683 ? 33.578 29.129 29.775 1.00 51.97 683 LYS A CA 1
ATOM 5434 C C . LYS A 1 683 ? 33.046 30.211 28.830 1.00 51.97 683 LYS A C 1
ATOM 5436 O O . LYS A 1 683 ? 32.105 30.903 29.202 1.00 51.97 683 LYS A O 1
ATOM 5441 N N . ASN A 1 684 ? 33.655 30.372 27.653 1.00 51.28 684 ASN A N 1
ATOM 5442 C CA . ASN A 1 684 ? 33.465 31.523 26.764 1.00 51.28 684 ASN A CA 1
ATOM 5443 C C . ASN A 1 684 ? 32.769 31.147 25.437 1.00 51.28 684 ASN A C 1
ATOM 5445 O O . ASN A 1 684 ? 33.015 31.783 24.415 1.00 51.28 684 ASN A O 1
ATOM 5449 N N . GLY A 1 685 ? 31.929 30.105 25.462 1.00 62.50 685 GLY A N 1
ATOM 5450 C CA . GLY A 1 685 ? 31.164 29.625 24.307 1.00 62.50 685 GLY A CA 1
ATOM 5451 C C . GLY A 1 685 ? 32.024 29.126 23.137 1.00 62.50 685 GLY A C 1
ATOM 5452 O O . GLY A 1 685 ? 33.176 28.737 23.336 1.00 62.50 685 GLY A O 1
ATOM 5453 N N . LEU A 1 686 ? 31.445 29.073 21.934 1.00 67.75 686 LEU A N 1
ATOM 5454 C CA . LEU A 1 686 ? 31.982 28.352 20.767 1.00 67.75 686 LEU A CA 1
ATOM 5455 C C . LEU A 1 686 ? 32.025 29.236 19.513 1.00 67.75 686 LEU A C 1
ATOM 5457 O O . LEU A 1 686 ? 31.262 30.192 19.392 1.00 67.75 686 LEU A O 1
ATOM 5461 N N . TRP A 1 687 ? 32.871 28.880 18.545 1.00 64.62 687 TRP A N 1
ATOM 5462 C CA . TRP A 1 687 ? 32.887 29.486 17.208 1.00 64.62 687 TRP A CA 1
ATOM 5463 C C . TRP A 1 687 ? 32.360 28.502 16.159 1.00 64.62 687 TRP A C 1
ATOM 5465 O O . TRP A 1 687 ? 32.685 27.321 16.209 1.00 64.62 687 TRP A O 1
ATOM 5475 N N . ILE A 1 688 ? 31.570 28.981 15.198 1.00 67.38 688 ILE A N 1
ATOM 5476 C CA . ILE A 1 688 ? 30.913 28.192 14.141 1.00 67.38 688 ILE A CA 1
ATOM 5477 C C . ILE A 1 688 ? 31.137 28.901 12.797 1.00 67.38 688 ILE A C 1
ATOM 5479 O O . ILE A 1 688 ? 31.071 30.128 12.745 1.00 67.38 688 ILE A O 1
ATOM 5483 N N . TRP A 1 689 ? 31.361 28.167 11.705 1.00 54.06 689 TRP A N 1
ATOM 5484 C CA . TRP A 1 689 ? 31.471 28.730 10.355 1.00 54.06 689 TRP A CA 1
ATOM 5485 C C . TRP A 1 689 ? 30.594 28.030 9.334 1.00 54.06 689 TRP A C 1
ATOM 5487 O O . TRP A 1 689 ? 30.494 26.802 9.273 1.00 54.06 689 TRP A O 1
ATOM 5497 N N . ARG A 1 690 ? 29.990 28.857 8.483 1.00 56.50 690 ARG A N 1
ATOM 5498 C CA . ARG A 1 690 ? 29.181 28.449 7.337 1.00 56.50 690 ARG A CA 1
ATOM 5499 C C . ARG A 1 690 ? 29.702 29.196 6.118 1.00 56.50 690 ARG A C 1
ATOM 5501 O O . ARG A 1 690 ? 29.868 30.412 6.173 1.00 56.50 690 ARG A O 1
ATOM 5508 N N . GLU A 1 691 ? 29.850 28.499 5.001 1.00 50.03 691 GLU A N 1
ATOM 5509 C CA . GLU A 1 691 ? 30.269 29.076 3.716 1.00 50.03 691 GLU A CA 1
ATOM 5510 C C . GLU A 1 691 ? 29.445 30.315 3.314 1.00 50.03 691 GLU A C 1
ATOM 5512 O O . GLU A 1 691 ? 29.991 31.307 2.843 1.00 50.03 691 GLU A O 1
ATOM 5517 N N . ALA A 1 692 ? 28.136 30.298 3.581 1.00 52.16 692 ALA A N 1
ATOM 5518 C CA . ALA A 1 692 ? 27.232 31.399 3.257 1.00 52.16 692 ALA A CA 1
ATOM 5519 C C . ALA A 1 692 ? 27.204 32.549 4.290 1.00 52.16 692 ALA A C 1
ATOM 5521 O O . ALA A 1 692 ? 26.489 33.525 4.069 1.00 52.16 692 ALA A O 1
ATOM 5522 N N . ASN A 1 693 ? 27.913 32.438 5.424 1.00 50.19 693 ASN A N 1
ATOM 5523 C CA . ASN A 1 693 ? 27.754 33.353 6.568 1.00 50.19 693 ASN A CA 1
ATOM 5524 C C . ASN A 1 693 ? 29.060 33.785 7.261 1.00 50.19 693 ASN A C 1
ATOM 5526 O O . ASN A 1 693 ? 29.033 34.735 8.039 1.00 50.19 693 ASN A O 1
ATOM 5530 N N . GLY A 1 694 ? 30.190 33.120 7.007 1.00 53.25 694 GLY A N 1
ATOM 5531 C CA . GLY A 1 694 ? 31.450 33.385 7.705 1.00 53.25 694 GLY A CA 1
ATOM 5532 C C . GLY A 1 694 ? 31.484 32.829 9.134 1.00 53.25 694 GLY A C 1
ATOM 5533 O O . GLY A 1 694 ? 30.766 31.881 9.455 1.00 53.25 694 GLY A O 1
ATOM 5534 N N . TRP A 1 695 ? 32.363 33.398 9.972 1.00 58.12 695 TRP A N 1
ATOM 5535 C CA . TRP A 1 695 ? 32.529 33.026 11.385 1.00 58.12 695 TRP A CA 1
ATOM 5536 C C . TRP A 1 695 ? 31.464 33.672 12.272 1.00 58.12 695 TRP A C 1
ATOM 5538 O O . TRP A 1 695 ? 31.175 34.862 12.160 1.00 58.12 695 TRP A O 1
ATOM 5548 N N . LEU A 1 696 ? 30.937 32.877 13.195 1.00 56.06 696 LEU A N 1
ATOM 5549 C CA . LEU A 1 696 ? 29.881 33.208 14.145 1.00 56.06 696 LEU A CA 1
ATOM 5550 C C . LEU A 1 696 ? 30.328 32.740 15.534 1.00 56.06 696 LEU A C 1
ATOM 5552 O O . LEU A 1 696 ? 31.000 31.716 15.645 1.00 56.06 696 LEU A O 1
ATOM 5556 N N . TRP A 1 697 ? 29.955 33.462 16.589 1.00 59.75 697 TRP A N 1
ATOM 5557 C CA . TRP A 1 697 ? 30.319 33.131 17.971 1.00 59.75 697 TRP A CA 1
ATOM 5558 C C . TRP A 1 697 ? 29.076 32.986 18.846 1.00 59.75 697 TRP A C 1
ATOM 5560 O O . TRP A 1 697 ? 28.092 33.705 18.664 1.00 59.75 697 TRP A O 1
ATOM 5570 N N . THR A 1 698 ? 29.133 32.056 19.795 1.00 59.81 698 THR A N 1
ATOM 5571 C CA . THR A 1 698 ? 28.095 31.795 20.794 1.00 59.81 698 THR A CA 1
ATOM 5572 C C . THR A 1 698 ? 28.628 32.190 22.168 1.00 59.81 698 THR A C 1
ATOM 5574 O O . THR A 1 698 ? 29.804 31.980 22.453 1.00 59.81 698 THR A O 1
ATOM 5577 N N . ASP A 1 699 ? 27.801 32.800 23.016 1.00 48.25 699 ASP A N 1
ATOM 5578 C CA . ASP A 1 699 ? 28.269 33.393 24.274 1.00 48.25 699 ASP A CA 1
ATOM 5579 C C . ASP A 1 699 ? 28.063 32.477 25.501 1.00 48.25 699 ASP A C 1
ATOM 5581 O O . ASP A 1 699 ? 27.524 31.372 25.420 1.00 48.25 699 ASP A O 1
ATOM 5585 N N . ARG A 1 700 ? 28.477 32.959 26.680 1.00 46.31 700 ARG A N 1
ATOM 5586 C CA . ARG A 1 700 ? 28.355 32.241 27.960 1.00 46.31 700 ARG A CA 1
ATOM 5587 C C . ARG A 1 700 ? 26.908 32.112 28.476 1.00 46.31 700 ARG A C 1
ATOM 5589 O O . ARG A 1 700 ? 26.681 31.350 29.411 1.00 46.31 700 ARG A O 1
ATOM 5596 N N . GLN A 1 701 ? 25.939 32.838 27.917 1.00 48.47 701 GLN A N 1
ATOM 5597 C CA . GLN A 1 701 ? 24.510 32.653 28.219 1.00 48.47 701 GLN A CA 1
ATOM 5598 C C . GLN A 1 701 ? 23.819 31.739 27.196 1.00 48.47 701 GLN A C 1
ATOM 5600 O O . GLN A 1 701 ? 22.852 31.069 27.535 1.00 48.47 701 GLN A O 1
ATOM 5605 N N . SER A 1 702 ? 24.370 31.636 25.987 1.00 51.22 702 SER A N 1
ATOM 5606 C CA . SER A 1 702 ? 23.985 30.691 24.930 1.00 51.22 702 SER A CA 1
ATOM 5607 C C . SER A 1 702 ? 24.589 29.293 25.127 1.00 51.22 702 SER A C 1
ATOM 5609 O O . SER A 1 702 ? 24.261 28.364 24.398 1.00 51.22 702 SER A O 1
ATOM 5611 N N . TRP A 1 703 ? 25.487 29.116 26.098 1.00 42.41 703 TRP A N 1
ATOM 5612 C CA . TRP A 1 703 ? 26.185 27.864 26.387 1.00 42.41 703 TRP A CA 1
ATOM 5613 C C . TRP A 1 703 ? 26.054 27.524 27.883 1.00 42.41 703 TRP A C 1
ATOM 5615 O O . TRP A 1 703 ? 26.493 28.320 28.715 1.00 42.41 703 TRP A O 1
ATOM 5625 N N . PRO A 1 704 ? 25.457 26.376 28.270 1.00 48.03 704 PRO A N 1
ATOM 5626 C CA . PRO A 1 704 ? 25.038 25.238 27.439 1.00 48.03 704 PRO A CA 1
ATOM 5627 C C . PRO A 1 704 ? 23.653 25.383 26.769 1.00 48.03 704 PRO A C 1
ATOM 5629 O O . PRO A 1 704 ? 23.173 24.426 26.177 1.00 48.03 704 PRO A O 1
ATOM 5632 N N . PHE A 1 705 ? 23.005 26.549 26.848 1.00 46.12 705 PHE A N 1
ATOM 5633 C CA . PHE A 1 705 ? 21.599 26.775 26.456 1.00 46.12 705 PHE A CA 1
ATOM 5634 C C . PHE A 1 705 ? 21.297 26.783 24.937 1.00 46.12 705 PHE A C 1
ATOM 5636 O O . PHE A 1 705 ? 20.206 27.166 24.516 1.00 46.12 705 PHE A O 1
ATOM 5643 N N . LEU A 1 706 ? 22.226 26.296 24.112 1.00 49.41 706 LEU A N 1
ATOM 5644 C CA . LEU A 1 706 ? 22.056 25.989 22.683 1.00 49.41 706 LEU A CA 1
ATOM 5645 C C . LEU A 1 706 ? 21.343 24.637 22.471 1.00 49.41 706 LEU A C 1
ATOM 5647 O O . LEU A 1 706 ? 21.637 23.889 21.539 1.00 49.41 706 LEU A O 1
ATOM 5651 N N . TRP A 1 707 ? 20.447 24.308 23.402 1.00 50.91 707 TRP A N 1
ATOM 5652 C CA . TRP A 1 707 ? 19.763 23.033 23.568 1.00 50.91 707 TRP A CA 1
ATOM 5653 C C . TRP A 1 707 ? 18.713 23.170 24.679 1.00 50.91 707 TRP A C 1
ATOM 5655 O O . TRP A 1 707 ? 19.028 23.697 25.746 1.00 50.91 707 TRP A O 1
ATOM 5665 N N . GLN A 1 708 ? 17.529 22.578 24.496 1.00 44.09 708 GLN A N 1
ATOM 5666 C CA . GLN A 1 708 ? 17.106 21.544 25.442 1.00 44.09 708 GLN A CA 1
ATOM 5667 C C . GLN A 1 708 ? 16.315 20.418 24.745 1.00 44.09 708 GLN A C 1
ATOM 5669 O O . GLN A 1 708 ? 15.690 20.617 23.706 1.00 44.09 708 GLN A O 1
ATOM 5674 N N . ASN A 1 709 ? 16.425 19.214 25.305 1.00 45.50 709 ASN A N 1
ATOM 5675 C CA . ASN A 1 709 ? 15.749 17.973 24.930 1.00 45.50 709 ASN A CA 1
ATOM 5676 C C . ASN A 1 709 ? 14.284 17.914 25.417 1.00 45.50 709 ASN A C 1
ATOM 5678 O O . ASN A 1 709 ? 13.724 18.927 25.831 1.00 45.50 709 ASN A O 1
ATOM 5682 N N . ASP A 1 710 ? 13.713 16.702 25.377 1.00 39.59 710 ASP A N 1
ATOM 5683 C CA . ASP A 1 710 ? 12.657 16.021 26.167 1.00 39.59 710 ASP A CA 1
ATOM 5684 C C . ASP A 1 710 ? 11.705 16.831 27.078 1.00 39.59 710 ASP A C 1
ATOM 5686 O O . ASP A 1 710 ? 10.549 16.457 27.246 1.00 39.59 710 ASP A O 1
ATOM 5690 N N . PHE A 1 711 ? 12.159 17.923 27.688 1.00 40.97 711 PHE A N 1
ATOM 5691 C CA . PHE A 1 711 ? 11.419 18.779 28.618 1.00 40.97 711 PHE A CA 1
ATOM 5692 C C . PHE A 1 711 ? 10.700 19.967 27.964 1.00 40.97 711 PHE A C 1
ATOM 5694 O O . PHE A 1 711 ? 10.031 20.725 28.664 1.00 40.97 711 PHE A O 1
ATOM 5701 N N . SER A 1 712 ? 10.810 20.136 26.641 1.00 44.47 712 SER A N 1
ATOM 5702 C CA . SER A 1 712 ? 10.167 21.225 25.886 1.00 44.47 712 SER A CA 1
ATOM 5703 C C . SER A 1 712 ? 10.613 22.629 26.332 1.00 44.47 712 SER A C 1
ATOM 5705 O O . SER A 1 712 ? 9.807 23.449 26.786 1.00 44.47 712 SER A O 1
ATOM 5707 N N . ASN A 1 713 ? 11.913 22.923 26.171 1.00 40.91 713 ASN A N 1
ATOM 5708 C CA . ASN A 1 713 ? 12.455 24.287 26.257 1.00 40.91 713 ASN A CA 1
ATOM 5709 C C . ASN A 1 713 ? 13.563 24.599 25.223 1.00 40.91 713 ASN A C 1
ATOM 5711 O O . ASN A 1 713 ? 14.047 23.709 24.532 1.00 40.91 713 ASN A O 1
ATOM 5715 N N . TRP A 1 714 ? 13.856 25.892 25.042 1.00 52.28 714 TRP A N 1
ATOM 5716 C CA . TRP A 1 714 ? 14.538 26.478 23.868 1.00 52.28 714 TRP A CA 1
ATOM 5717 C C . TRP A 1 714 ? 15.921 27.065 24.296 1.00 52.28 714 TRP A C 1
ATOM 5719 O O . TRP A 1 714 ? 16.149 27.221 25.491 1.00 52.28 714 TRP A O 1
ATOM 5729 N N . LEU A 1 715 ? 16.914 27.388 23.445 1.00 46.19 715 LEU A N 1
ATOM 5730 C CA . LEU A 1 715 ? 16.866 28.140 22.173 1.00 46.19 715 LEU A CA 1
ATOM 5731 C C . LEU A 1 715 ? 18.021 27.758 21.191 1.00 46.19 715 LEU A C 1
ATOM 5733 O O . LEU A 1 715 ? 18.606 26.684 21.288 1.00 46.19 715 LEU A O 1
ATOM 5737 N N . TYR A 1 716 ? 18.265 28.588 20.166 1.00 51.66 716 TYR A N 1
ATOM 5738 C CA . TYR A 1 716 ? 18.888 28.266 18.861 1.00 51.66 716 TYR A CA 1
ATOM 5739 C C . TYR A 1 716 ? 20.009 29.272 18.459 1.00 51.66 716 TYR A C 1
ATOM 5741 O O . TYR A 1 716 ? 20.013 30.395 18.958 1.00 51.66 716 TYR A O 1
ATOM 5749 N N . LEU A 1 717 ? 20.868 28.946 17.465 1.00 46.72 717 LEU A N 1
ATOM 5750 C CA . LEU A 1 717 ? 21.584 29.936 16.616 1.00 46.72 717 LEU A CA 1
ATOM 5751 C C . LEU A 1 717 ? 21.643 29.529 15.130 1.00 46.72 717 LEU A C 1
ATOM 5753 O O . LEU A 1 717 ? 22.115 28.445 14.798 1.00 46.72 717 LEU A O 1
ATOM 5757 N N . PHE A 1 718 ? 21.145 30.394 14.238 1.00 50.56 718 PHE A N 1
ATOM 5758 C CA . PHE A 1 718 ? 20.816 30.050 12.848 1.00 50.56 718 PHE A CA 1
ATOM 5759 C C . PHE A 1 718 ? 20.960 31.282 11.893 1.00 50.56 718 PHE A C 1
ATOM 5761 O O . PHE A 1 718 ? 20.165 32.208 11.998 1.00 50.56 718 PHE A O 1
ATOM 5768 N N . PRO A 1 719 ? 21.936 31.337 10.956 1.00 44.94 719 PRO A N 1
ATOM 5769 C CA . PRO A 1 719 ? 22.279 32.560 10.187 1.00 44.94 719 PRO A CA 1
ATOM 5770 C C . PRO A 1 719 ? 21.695 32.681 8.742 1.00 44.94 719 PRO A C 1
ATOM 5772 O O . PRO A 1 719 ? 22.137 31.976 7.833 1.00 44.94 719 PRO A O 1
ATOM 5775 N N . SER A 1 720 ? 20.737 33.595 8.510 1.00 49.41 720 SER A N 1
ATOM 5776 C CA . SER A 1 720 ? 20.061 33.935 7.218 1.00 49.41 720 SER A CA 1
ATOM 5777 C C . SER A 1 720 ? 20.913 33.846 5.919 1.00 49.41 720 SER A C 1
ATOM 5779 O O . SER A 1 720 ? 22.120 34.070 5.924 1.00 49.41 720 SER A O 1
ATOM 5781 N N . ARG A 1 721 ? 20.284 33.515 4.775 1.00 42.56 721 ARG A N 1
ATOM 5782 C CA . ARG A 1 721 ? 20.939 33.090 3.510 1.00 42.56 721 ARG A CA 1
ATOM 5783 C C . ARG A 1 721 ? 20.164 33.654 2.282 1.00 42.56 721 ARG A C 1
ATOM 5785 O O . ARG A 1 721 ? 18.976 33.944 2.411 1.00 42.56 721 ARG A O 1
ATOM 5792 N N . PRO A 1 722 ? 20.753 33.851 1.085 1.00 35.94 722 PRO A N 1
ATOM 5793 C CA . PRO A 1 722 ? 19.944 33.999 -0.143 1.00 35.94 722 PRO A CA 1
ATOM 5794 C C . PRO A 1 722 ? 20.488 33.159 -1.324 1.00 35.94 722 PRO A C 1
ATOM 5796 O O . PRO A 1 722 ? 21.469 33.542 -1.946 1.00 35.94 722 PRO A O 1
ATOM 5799 N N . GLY A 1 723 ? 19.891 32.030 -1.732 1.00 54.12 723 GLY A N 1
ATOM 5800 C CA . GLY A 1 723 ? 18.685 31.357 -1.219 1.00 54.12 723 GLY A CA 1
ATOM 5801 C C . GLY A 1 723 ? 18.713 31.051 0.283 1.00 54.12 723 GLY A C 1
ATOM 5802 O O . GLY A 1 723 ? 19.769 31.037 0.889 1.00 54.12 723 GLY A O 1
ATOM 5803 N N . ARG A 1 724 ? 17.530 30.889 0.878 1.00 44.09 724 ARG A N 1
ATOM 5804 C CA . ARG A 1 724 ? 17.151 31.323 2.243 1.00 44.09 724 ARG A CA 1
ATOM 5805 C C . ARG A 1 724 ? 17.114 30.181 3.266 1.00 44.09 724 ARG A C 1
ATOM 5807 O O . ARG A 1 724 ? 17.332 29.037 2.897 1.00 44.09 724 ARG A O 1
ATOM 5814 N N . ASP A 1 725 ? 16.782 30.367 4.542 1.00 40.56 725 ASP A N 1
ATOM 5815 C CA . ASP A 1 725 ? 17.054 31.415 5.551 1.00 40.56 725 ASP A CA 1
ATOM 5816 C C . ASP A 1 725 ? 17.015 30.595 6.853 1.00 40.56 725 ASP A C 1
ATOM 5818 O O . ASP A 1 725 ? 15.912 30.192 7.216 1.00 40.56 725 ASP A O 1
ATOM 5822 N N . PRO A 1 726 ? 18.122 30.229 7.519 1.00 53.50 726 PRO A N 1
ATOM 5823 C CA . PRO A 1 726 ? 18.005 29.577 8.823 1.00 53.50 726 PRO A CA 1
ATOM 5824 C C . PRO A 1 726 ? 17.555 30.603 9.890 1.00 53.50 726 PRO A C 1
ATOM 5826 O O . PRO A 1 726 ? 17.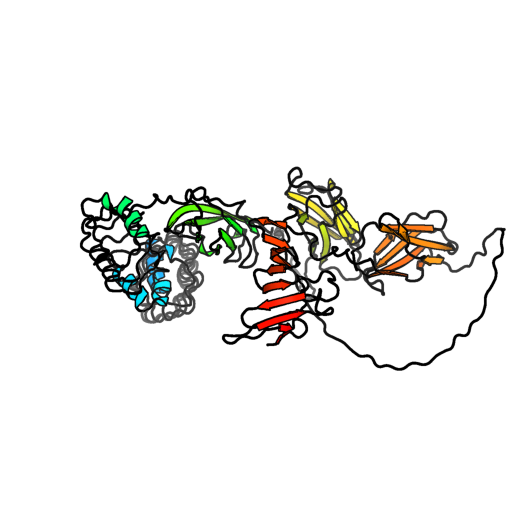824 31.794 9.757 1.00 53.50 726 PRO A O 1
ATOM 5829 N N . ILE A 1 727 ? 16.794 30.122 10.885 1.00 46.44 727 ILE A N 1
ATOM 5830 C CA . ILE A 1 727 ? 15.888 30.878 11.772 1.00 46.44 727 ILE A CA 1
ATOM 5831 C C . ILE A 1 727 ? 16.089 30.464 13.244 1.00 46.44 727 ILE A C 1
ATOM 5833 O O . ILE A 1 727 ? 16.098 29.274 13.545 1.00 46.44 727 ILE A O 1
ATOM 5837 N N . PHE A 1 728 ? 16.176 31.418 14.174 1.00 56.38 728 PHE A N 1
ATOM 5838 C CA . PHE A 1 728 ? 16.182 31.213 15.629 1.00 56.38 728 PHE A CA 1
ATOM 5839 C C . PHE A 1 728 ? 14.744 31.003 16.166 1.00 56.38 728 PHE A C 1
ATOM 5841 O O . PHE A 1 728 ? 14.006 31.968 16.374 1.00 56.38 728 PHE A O 1
ATOM 5848 N N . TYR A 1 729 ? 14.299 29.767 16.417 1.00 40.94 729 TYR A N 1
ATOM 5849 C CA . TYR A 1 729 ? 12.956 29.525 16.969 1.00 40.94 729 TYR A CA 1
ATOM 5850 C C . TYR A 1 729 ? 12.939 29.703 18.492 1.00 40.94 729 TYR A C 1
ATOM 5852 O O . TYR A 1 729 ? 13.526 28.930 19.245 1.00 40.94 729 TYR A O 1
ATOM 5860 N N . ASP A 1 730 ? 12.235 30.738 18.945 1.00 49.03 730 ASP A N 1
ATOM 5861 C CA . ASP A 1 730 ? 11.940 30.960 20.350 1.00 49.03 730 ASP A CA 1
ATOM 5862 C C . ASP A 1 730 ? 10.797 30.050 20.835 1.00 49.03 730 ASP A C 1
ATOM 5864 O O . ASP A 1 730 ? 9.621 30.288 20.526 1.00 49.03 730 ASP A O 1
ATOM 5868 N N . TYR A 1 731 ? 11.169 29.007 21.590 1.00 40.31 731 TYR A N 1
ATOM 5869 C CA . TYR A 1 731 ? 10.254 27.936 22.136 1.00 40.31 731 TYR A CA 1
ATOM 5870 C C . TYR A 1 731 ? 9.310 28.718 23.143 1.00 40.31 731 TYR A C 1
ATOM 5872 O O . TYR A 1 731 ? 8.083 28.612 23.054 1.00 40.31 731 TYR A O 1
ATOM 5880 N N . GLY A 1 732 ? 9.868 29.506 24.077 1.00 45.22 732 GLY A N 1
ATOM 5881 C CA . GLY A 1 732 ? 9.141 30.061 25.232 1.00 45.22 732 GLY A CA 1
ATOM 5882 C C . GLY A 1 732 ? 8.035 31.055 24.867 1.00 45.22 732 GLY A C 1
ATOM 5883 O O . GLY A 1 732 ? 7.129 31.297 25.658 1.00 45.22 732 GLY A O 1
ATOM 5884 N N . TYR A 1 733 ? 8.088 31.584 23.643 1.00 45.53 733 TYR A N 1
ATOM 5885 C CA . TYR A 1 733 ? 7.100 32.499 23.067 1.00 45.53 733 TYR A CA 1
ATOM 5886 C C . TYR A 1 733 ? 6.440 31.938 21.791 1.00 45.53 733 TYR A C 1
ATOM 5888 O O . TYR A 1 733 ? 5.712 32.658 21.103 1.00 45.53 733 TYR A O 1
ATOM 5896 N N . SER A 1 734 ? 6.701 30.662 21.468 1.00 49.09 734 SER A N 1
ATOM 5897 C CA . SER A 1 734 ? 6.175 29.918 20.314 1.00 49.09 734 SER A CA 1
ATOM 5898 C C . SER A 1 734 ? 6.296 30.651 18.967 1.00 49.09 734 SER A C 1
ATOM 5900 O O . SER A 1 734 ? 5.373 30.610 18.151 1.00 49.09 734 SER A O 1
ATOM 5902 N N . LYS A 1 735 ? 7.435 31.318 18.699 1.00 41.69 735 LYS A N 1
ATOM 5903 C CA . LYS A 1 735 ? 7.665 32.063 17.442 1.00 41.69 735 LYS A CA 1
ATOM 5904 C C . LYS A 1 735 ? 9.053 31.847 16.825 1.00 41.69 735 LYS A C 1
ATOM 5906 O O . LYS A 1 735 ? 10.078 32.200 17.403 1.00 41.69 735 LYS A O 1
ATOM 5911 N N . TYR A 1 736 ? 9.058 31.353 15.588 1.00 46.88 736 TYR A N 1
ATOM 5912 C CA . TYR A 1 736 ? 10.196 31.369 14.664 1.00 46.88 736 TYR A CA 1
ATOM 5913 C C . TYR A 1 736 ? 10.688 32.818 14.424 1.00 46.88 736 TYR A C 1
ATOM 5915 O O . TYR A 1 736 ? 9.950 33.617 13.842 1.00 46.88 736 TYR A O 1
ATOM 5923 N N . ARG A 1 737 ? 11.916 33.174 14.838 1.00 44.84 737 ARG A N 1
ATOM 5924 C CA . ARG A 1 737 ? 12.562 34.476 14.557 1.00 44.84 737 ARG A CA 1
ATOM 5925 C C . ARG A 1 737 ? 13.624 34.304 13.466 1.00 44.84 737 ARG A C 1
ATOM 5927 O O . ARG A 1 737 ? 14.529 33.501 13.647 1.00 44.84 737 ARG A O 1
ATOM 5934 N N . LYS A 1 738 ? 13.522 35.012 12.339 1.00 47.84 738 LYS A N 1
ATOM 5935 C CA . LYS A 1 738 ? 14.582 34.994 11.310 1.00 47.84 738 LYS A CA 1
ATOM 5936 C C . LYS A 1 738 ? 15.870 35.657 11.795 1.00 47.84 738 LYS A C 1
ATOM 5938 O O . LYS A 1 738 ? 15.748 36.574 12.635 1.00 47.84 738 LYS A O 1
#

Secondary structure (DSSP, 8-state):
-TTTTTT-TT-----TTS--TT--B-TTTTTT-TT-----TT---TT--B-TTTTTT-TT-----TT---TT--B-TTTTTT-TT-----TT---TT-S--TTTTTT-TT--HHHHHHHHHHHTTSTT-----GGGPPPBTTTHHHHHHHHHH-HHHHHHHT--GGG---TB-SB-TTTTTT-TT-----TT---TT--B-TTTTTT-TT-----TT--GGG--B-TTTTTTS-SS-HHHHHHHHHHHTTSTT-----TT---------EEEEESS--EEETTPPTT-EEEEEEEE-SSTTPPPEEEE-SSSTTGGGEEE-TT-EEEESS---TTT-SEEEEEEEEE-TT--EEEEEEEEEEE---PPPPPPP-----------------EEEES--EEETTPPTT-EEEEEEEESS-TTPPPEEEE--STT-TTGGGEEE-GGGEEEESS---TTTS-SEEEEEEEEE-STT-EEEEEEEEEEE-TT------------------------------------------------SS-EEEEEEEEE-TTS-EEEEEEEEE-TTS-EEEEEEEEESSTT-TT-EEEE---BTTEEEEEES---TT-EEEEEEEEEETTEEEE---EEEEPPPP-PPSSTTTTPEE-STTEEEETTTEEEEE-STTEEEETTTEEEE--SSTTS--EEEETTTEEEE--TTTSS-S---TTT---------SS----EEETTTTEEE-